Protein AF-A0A975CYA0-F1 (afdb_monomer_lite)

pLDDT: mean 80.02, std 20.06, range [26.25, 98.62]

Structure (mmCIF, N/CA/C/O backbone):
data_AF-A0A975CYA0-F1
#
_entry.id   AF-A0A975CYA0-F1
#
loop_
_atom_site.group_PDB
_atom_site.id
_atom_site.type_symbol
_atom_site.label_atom_id
_atom_site.label_alt_id
_atom_site.label_comp_id
_atom_site.label_asym_id
_atom_site.label_entity_id
_atom_site.label_seq_id
_atom_site.pdbx_PDB_ins_code
_atom_site.Cartn_x
_atom_site.Cartn_y
_atom_site.Cartn_z
_atom_site.occupancy
_atom_site.B_iso_or_equiv
_atom_site.auth_seq_id
_atom_site.auth_comp_id
_atom_site.auth_asym_id
_atom_site.auth_atom_id
_atom_site.pdbx_PDB_model_num
ATOM 1 N N . MET A 1 1 ? -18.713 -24.090 28.536 1.00 38.62 1 MET A N 1
ATOM 2 C CA . MET A 1 1 ? -17.959 -25.274 28.067 1.00 38.62 1 MET A CA 1
ATOM 3 C C . MET A 1 1 ? -18.952 -26.163 27.363 1.00 38.62 1 MET A C 1
ATOM 5 O O . MET A 1 1 ? -19.948 -26.496 27.994 1.00 38.62 1 MET A O 1
ATOM 9 N N . THR A 1 2 ? -18.717 -26.512 26.104 1.00 45.66 2 THR A N 1
ATOM 10 C CA . THR A 1 2 ? -19.553 -27.492 25.399 1.00 45.66 2 THR A CA 1
ATOM 11 C C . THR A 1 2 ? -18.729 -28.729 25.063 1.00 45.66 2 THR A C 1
ATOM 13 O O . THR A 1 2 ? -17.509 -28.656 24.874 1.00 45.66 2 THR A O 1
ATOM 16 N N . ALA A 1 3 ? -19.380 -29.888 25.150 1.00 42.28 3 ALA A N 1
ATOM 17 C CA . ALA A 1 3 ? -18.779 -31.186 24.892 1.00 42.28 3 ALA A CA 1
ATOM 18 C C . ALA A 1 3 ? -19.263 -31.663 23.521 1.00 42.28 3 ALA A C 1
ATOM 20 O O . ALA A 1 3 ? -20.416 -32.055 23.375 1.00 42.28 3 ALA A O 1
ATOM 21 N N . GLU A 1 4 ? -18.373 -31.631 22.534 1.00 44.53 4 GLU A N 1
ATOM 22 C CA . GLU A 1 4 ? -18.581 -32.219 21.209 1.00 44.53 4 GLU A CA 1
ATOM 23 C C . GLU A 1 4 ? -17.547 -33.333 21.017 1.00 44.53 4 GLU A C 1
ATOM 25 O O . GLU A 1 4 ? -16.359 -33.140 21.287 1.00 44.53 4 GLU A O 1
ATOM 30 N N . GLU A 1 5 ? -18.002 -34.515 20.591 1.00 48.12 5 GLU A N 1
ATOM 31 C CA . GLU A 1 5 ? -17.147 -35.641 20.168 1.00 48.12 5 GLU A CA 1
ATOM 32 C C . GLU A 1 5 ? -16.036 -36.046 21.164 1.00 48.12 5 GLU A C 1
ATOM 34 O O . GLU A 1 5 ? -14.925 -36.419 20.784 1.00 48.12 5 GLU A O 1
ATOM 39 N N . GLY A 1 6 ? -16.303 -35.964 22.471 1.00 49.66 6 GLY A N 1
ATOM 40 C CA . GLY A 1 6 ? -15.331 -36.347 23.503 1.00 49.66 6 GLY A CA 1
ATOM 41 C C . GLY A 1 6 ? -14.195 -35.338 23.732 1.00 49.66 6 GLY A C 1
ATOM 42 O O . GLY A 1 6 ? -13.220 -35.670 24.407 1.00 49.66 6 GLY A O 1
ATOM 43 N N . LYS A 1 7 ? -14.312 -34.105 23.220 1.00 46.38 7 LYS A N 1
ATOM 44 C CA . LYS A 1 7 ? -13.392 -32.987 23.490 1.00 46.38 7 LYS A CA 1
ATOM 45 C C . LYS A 1 7 ? -14.093 -31.894 24.304 1.00 46.38 7 LYS A C 1
ATOM 47 O O . LYS A 1 7 ? -15.277 -31.625 24.122 1.00 46.38 7 LYS A O 1
ATOM 52 N N . ILE A 1 8 ? -13.350 -31.245 25.203 1.00 62.44 8 ILE A N 1
ATOM 53 C CA . ILE A 1 8 ? -13.825 -30.076 25.960 1.00 62.44 8 ILE A CA 1
ATOM 54 C C . ILE A 1 8 ? -13.503 -28.821 25.147 1.00 62.44 8 ILE A C 1
ATOM 56 O O . ILE A 1 8 ? -12.325 -28.535 24.921 1.00 62.44 8 ILE A O 1
ATOM 60 N N . ARG A 1 9 ? -14.523 -28.047 24.755 1.00 60.00 9 ARG A N 1
ATOM 61 C CA . ARG A 1 9 ? -14.337 -26.711 24.172 1.00 60.00 9 ARG A CA 1
ATOM 62 C C . ARG A 1 9 ? -14.561 -25.641 25.255 1.00 60.00 9 ARG A C 1
ATOM 64 O O . ARG A 1 9 ? -15.694 -25.472 25.729 1.00 60.00 9 ARG A O 1
ATOM 71 N N . PRO A 1 10 ? -13.510 -24.936 25.712 1.00 54.53 10 PRO A N 1
ATOM 72 C CA . PRO A 1 10 ? -13.685 -23.790 26.593 1.00 54.53 10 PRO A CA 1
ATOM 73 C C . PRO A 1 10 ? -14.340 -22.648 25.807 1.00 54.53 10 PRO A C 1
ATOM 75 O O . PRO A 1 10 ? -13.917 -22.328 24.702 1.00 54.53 10 PRO A O 1
ATOM 78 N N . VAL A 1 11 ? -15.376 -22.047 26.389 1.00 61.41 11 VAL A N 1
ATOM 79 C CA . VAL A 1 11 ? -16.055 -20.858 25.857 1.00 61.41 11 VAL A CA 1
ATOM 80 C C . VAL A 1 11 ? -15.970 -19.796 26.941 1.00 61.41 11 VAL A C 1
ATOM 82 O O . VAL A 1 11 ? -16.362 -20.065 28.080 1.00 61.41 11 VAL A O 1
ATOM 85 N N . ILE A 1 12 ? -15.417 -18.632 26.604 1.00 62.38 12 ILE A N 1
ATOM 86 C CA . ILE A 1 12 ? -15.327 -17.482 27.505 1.00 62.38 12 ILE A CA 1
ATOM 87 C C . ILE A 1 12 ? -16.438 -16.512 27.112 1.00 62.38 12 ILE A C 1
ATOM 89 O O . ILE A 1 12 ? -16.440 -15.992 26.001 1.00 62.38 12 ILE A O 1
ATOM 93 N N . SER A 1 13 ? -17.373 -16.264 28.025 1.00 65.44 13 SER A N 1
ATOM 94 C CA . SER A 1 13 ? -18.400 -15.237 27.850 1.00 65.44 13 SER A CA 1
ATOM 95 C C . SER A 1 13 ? -17.897 -13.920 28.433 1.00 65.44 13 SER A C 1
ATOM 97 O O . SER A 1 13 ? -17.583 -13.851 29.622 1.00 65.44 13 SER A O 1
ATOM 99 N N . LEU A 1 14 ? -17.818 -12.884 27.601 1.00 68.69 14 LEU A N 1
ATOM 100 C CA . LEU A 1 14 ? -17.394 -11.535 27.982 1.00 68.69 14 LEU A CA 1
ATOM 101 C C . LEU A 1 14 ? -18.468 -10.532 27.572 1.00 68.69 14 LEU A C 1
ATOM 103 O O . LEU A 1 14 ? -19.152 -10.728 26.568 1.00 68.69 14 LEU A O 1
ATOM 107 N N . ALA A 1 15 ? -18.591 -9.433 28.317 1.00 76.75 15 ALA A N 1
ATOM 108 C CA . ALA A 1 15 ? -19.308 -8.280 27.795 1.00 76.75 15 ALA A CA 1
ATOM 109 C C . ALA A 1 15 ? -18.533 -7.717 26.593 1.00 76.75 15 ALA A C 1
ATOM 111 O O . ALA A 1 15 ? -17.302 -7.718 26.588 1.00 76.75 15 ALA A O 1
ATOM 112 N N . LEU A 1 16 ? -19.245 -7.201 25.589 1.00 81.38 16 LEU A N 1
ATOM 113 C CA . LEU A 1 16 ? -18.632 -6.687 24.359 1.00 81.38 16 LEU A CA 1
ATOM 114 C C . LEU A 1 16 ? -17.530 -5.650 24.631 1.00 81.38 16 LEU A C 1
ATOM 116 O O . LEU A 1 16 ? -16.482 -5.675 23.997 1.00 81.38 16 LEU A O 1
ATOM 120 N N . GLU A 1 17 ? -17.741 -4.754 25.594 1.00 83.06 17 GLU A N 1
ATOM 121 C CA . GLU A 1 17 ? -16.741 -3.742 25.949 1.00 83.06 17 GLU A CA 1
ATOM 122 C C . GLU A 1 17 ? -15.483 -4.369 26.575 1.00 83.06 17 GLU A C 1
ATOM 124 O O . GLU A 1 17 ? -14.373 -3.959 26.243 1.00 83.06 17 GLU A O 1
ATOM 129 N N . ASP A 1 18 ? -15.632 -5.417 27.392 1.00 78.25 18 ASP A N 1
ATOM 130 C CA . ASP A 1 18 ? -14.500 -6.151 27.976 1.00 78.25 18 ASP A CA 1
ATOM 131 C C . ASP A 1 18 ? -13.729 -6.940 26.910 1.00 78.25 18 ASP A C 1
ATOM 133 O O . ASP A 1 18 ? -12.501 -7.032 26.963 1.00 78.25 18 ASP A O 1
ATOM 137 N N . TYR A 1 19 ? -14.437 -7.473 25.910 1.00 80.25 19 TYR A N 1
ATOM 138 C CA . TYR A 1 19 ? -13.819 -8.088 24.738 1.00 80.25 19 TYR A CA 1
ATOM 139 C C . TYR A 1 19 ? -12.941 -7.079 23.983 1.00 80.25 19 TYR A C 1
ATOM 141 O O . TYR A 1 19 ? -11.780 -7.364 23.687 1.00 80.25 19 TYR A O 1
ATOM 149 N N . LEU A 1 20 ? -13.441 -5.861 23.759 1.00 82.94 20 LEU A N 1
ATOM 150 C CA . LEU A 1 20 ? -12.705 -4.820 23.035 1.00 82.94 20 LEU A CA 1
ATOM 151 C C . LEU A 1 20 ? -11.451 -4.334 23.763 1.00 82.94 20 LEU A C 1
ATOM 153 O O . LEU A 1 20 ? -10.475 -3.977 23.101 1.00 82.94 20 LEU A O 1
ATOM 157 N N . LEU A 1 21 ? -11.422 -4.381 25.100 1.00 79.81 21 LEU A N 1
ATOM 158 C CA . LEU A 1 21 ? -10.199 -4.127 25.874 1.00 79.81 21 LEU A CA 1
ATOM 159 C C . LEU A 1 21 ? -9.073 -5.116 25.537 1.00 79.81 21 LEU A C 1
ATOM 161 O O . LEU A 1 21 ? -7.899 -4.781 25.689 1.00 79.81 21 LEU A O 1
ATOM 165 N N . GLY A 1 22 ? -9.427 -6.320 25.086 1.00 71.12 22 GLY A N 1
ATOM 166 C CA . GLY A 1 22 ? -8.489 -7.341 24.634 1.00 71.12 22 GLY A CA 1
ATOM 167 C C . GLY A 1 22 ? -8.227 -7.353 23.130 1.00 71.12 22 GLY A C 1
ATOM 168 O O . GLY A 1 22 ? -7.389 -8.148 22.719 1.00 71.12 22 GLY A O 1
ATOM 169 N N . VAL A 1 23 ? -8.897 -6.504 22.337 1.00 79.44 23 VAL A N 1
ATOM 170 C CA . VAL A 1 23 ? -8.723 -6.390 20.874 1.00 79.44 23 VAL A CA 1
ATOM 171 C C . VAL A 1 23 ? -8.007 -5.099 20.494 1.00 79.44 23 VAL A C 1
ATOM 173 O O . VAL A 1 23 ? -6.934 -5.133 19.897 1.00 79.44 23 VAL A O 1
ATOM 176 N N . VAL A 1 24 ? -8.566 -3.944 20.870 1.00 82.56 24 VAL A N 1
ATOM 177 C CA . VAL A 1 24 ? -8.109 -2.627 20.389 1.00 82.56 24 VAL A CA 1
ATOM 178 C C . VAL A 1 24 ? -6.608 -2.393 20.602 1.00 82.56 24 VAL A C 1
ATOM 180 O O . VAL A 1 24 ? -5.959 -1.992 19.638 1.00 82.56 24 VAL A O 1
ATOM 183 N N . PRO A 1 25 ? -6.014 -2.688 21.778 1.00 75.69 25 PRO A N 1
ATOM 184 C CA . PRO A 1 25 ? -4.584 -2.455 21.997 1.00 75.69 25 PRO A CA 1
ATOM 185 C C . PRO A 1 25 ? -3.654 -3.332 21.149 1.00 75.69 25 PRO A C 1
ATOM 187 O O . PRO A 1 25 ? -2.456 -3.063 21.068 1.00 75.69 25 PRO A O 1
ATOM 190 N N . TYR A 1 26 ? -4.177 -4.424 20.593 1.00 75.88 26 TYR A N 1
ATOM 191 C CA . TYR A 1 26 ? -3.410 -5.388 19.809 1.00 75.88 26 TYR A CA 1
ATOM 192 C C . TYR A 1 26 ? -3.602 -5.212 18.304 1.00 75.88 26 TYR A C 1
ATOM 194 O O . TYR A 1 26 ? -2.771 -5.700 17.543 1.00 75.88 26 TYR A O 1
ATOM 202 N N . GLU A 1 27 ? -4.638 -4.478 17.900 1.00 77.38 27 GLU A N 1
ATOM 203 C CA . GLU A 1 27 ? -4.831 -3.988 16.534 1.00 77.38 27 GLU A CA 1
ATOM 204 C C . GLU A 1 27 ? -4.124 -2.648 16.313 1.00 77.38 27 GLU A C 1
ATOM 206 O O . GLU A 1 27 ? -3.502 -2.424 15.280 1.00 77.38 27 GLU A O 1
ATOM 211 N N . MET A 1 28 ? -4.180 -1.759 17.307 1.00 83.88 28 MET A N 1
ATOM 212 C CA . MET A 1 28 ? -3.587 -0.429 17.250 1.00 83.88 28 MET A CA 1
ATOM 213 C C . MET A 1 28 ? -2.820 -0.146 18.543 1.00 83.88 28 MET A C 1
ATOM 215 O O . MET A 1 28 ? -3.360 -0.269 19.642 1.00 83.88 28 MET A O 1
ATOM 219 N N . ASN A 1 29 ? -1.545 0.228 18.413 1.00 80.94 29 ASN A N 1
ATOM 220 C CA . ASN A 1 29 ? -0.653 0.426 19.556 1.00 80.94 29 ASN A CA 1
ATOM 221 C C . ASN A 1 29 ? -1.193 1.512 20.511 1.00 80.94 29 ASN A C 1
ATOM 223 O O . ASN A 1 29 ? -1.634 2.568 20.066 1.00 80.94 29 ASN A O 1
ATOM 227 N N . ASP A 1 30 ? -1.096 1.287 21.828 1.00 81.44 30 ASP A N 1
ATOM 228 C CA . ASP A 1 30 ? -1.616 2.188 22.877 1.00 81.44 30 ASP A CA 1
ATOM 229 C C . ASP A 1 30 ? -1.031 3.618 22.833 1.00 81.44 30 ASP A C 1
ATOM 231 O O . ASP A 1 30 ? -1.607 4.551 23.388 1.00 81.44 30 ASP A O 1
ATOM 235 N N . SER A 1 31 ? 0.110 3.818 22.169 1.00 85.69 31 SER A N 1
ATOM 236 C CA . SER A 1 31 ? 0.720 5.138 21.950 1.00 85.69 31 SER A CA 1
ATOM 237 C C . SER A 1 31 ? 0.108 5.934 20.791 1.00 85.69 31 SER A C 1
ATOM 239 O O . SER A 1 31 ? 0.456 7.104 20.613 1.00 85.69 31 SER A O 1
ATOM 241 N N . PHE A 1 32 ? -0.796 5.339 20.004 1.00 89.44 32 PHE A N 1
ATOM 242 C CA . PHE A 1 32 ? -1.464 6.043 18.913 1.00 89.44 32 PHE A CA 1
ATOM 243 C C . PHE A 1 32 ? -2.328 7.195 19.446 1.00 89.44 32 PHE A C 1
ATOM 245 O O . PHE A 1 32 ? -2.781 7.169 20.596 1.00 89.44 32 PHE A O 1
ATOM 252 N N . PRO A 1 33 ? -2.589 8.225 18.619 1.00 96.12 33 PRO A N 1
ATOM 253 C CA . PRO A 1 33 ? -3.423 9.345 19.025 1.00 96.12 33 PRO A CA 1
ATOM 254 C C . PRO A 1 33 ? -4.802 8.888 19.536 1.00 96.12 33 PRO A C 1
ATOM 256 O O . PRO A 1 33 ? -5.411 8.005 18.925 1.00 96.12 33 PRO A O 1
ATOM 259 N N . PRO A 1 34 ? -5.353 9.519 20.592 1.00 96.62 34 PRO A N 1
ATOM 260 C CA . PRO A 1 34 ? -6.623 9.098 21.185 1.00 96.62 34 PRO A CA 1
ATOM 261 C C . PRO A 1 34 ? -7.785 8.994 20.189 1.00 96.62 34 PRO A C 1
ATOM 263 O O . PRO A 1 34 ? -8.573 8.059 20.269 1.00 96.62 34 PRO A O 1
ATOM 266 N N . GLU A 1 35 ? -7.884 9.915 19.228 1.00 98.31 35 GLU A N 1
ATOM 267 C CA . GLU A 1 35 ? -8.952 9.897 18.218 1.00 98.31 35 GLU A CA 1
ATOM 268 C C . GLU A 1 35 ? -8.801 8.738 17.214 1.00 98.31 35 GLU A C 1
ATOM 270 O O . GLU A 1 35 ? -9.803 8.166 16.789 1.00 98.31 35 GLU A O 1
ATOM 275 N N . ALA A 1 36 ? -7.570 8.311 16.910 1.00 97.94 36 ALA A N 1
ATOM 276 C CA . ALA A 1 36 ? -7.325 7.116 16.100 1.00 97.94 36 ALA A CA 1
ATOM 277 C C . ALA A 1 36 ? -7.723 5.841 16.864 1.00 97.94 36 ALA A C 1
ATOM 279 O O . ALA A 1 36 ? -8.428 4.993 16.320 1.00 97.94 36 ALA A O 1
ATOM 280 N N . LEU A 1 37 ? -7.362 5.748 18.152 1.00 96.25 37 LEU A N 1
ATOM 281 C CA . LEU A 1 37 ? -7.761 4.633 19.020 1.00 96.25 37 LEU A CA 1
ATOM 282 C C . LEU A 1 37 ? -9.285 4.547 19.186 1.00 96.25 37 LEU A C 1
ATOM 284 O O . LEU A 1 37 ? -9.844 3.452 19.209 1.00 96.25 37 LEU A O 1
ATOM 288 N N . LYS A 1 38 ? -9.980 5.689 19.265 1.00 98.38 38 LYS A N 1
ATOM 289 C CA . LYS A 1 38 ? -11.451 5.741 19.291 1.00 98.38 38 LYS A CA 1
ATOM 290 C C . LYS A 1 38 ? -12.059 5.248 17.980 1.00 98.38 38 LYS A C 1
ATOM 292 O O . LYS A 1 38 ? -13.001 4.460 18.020 1.00 98.38 38 LYS A O 1
ATOM 297 N N . ALA A 1 39 ? -11.516 5.662 16.832 1.00 98.44 39 ALA A N 1
ATOM 298 C CA . ALA A 1 39 ? -11.967 5.168 15.531 1.00 98.44 39 ALA A CA 1
ATOM 299 C C . ALA A 1 39 ? -11.765 3.646 15.419 1.00 98.44 39 ALA A C 1
ATOM 301 O O . ALA A 1 39 ? -12.697 2.931 15.053 1.00 98.44 39 ALA A O 1
ATOM 302 N N . GLN A 1 40 ? -10.602 3.136 15.842 1.00 97.25 40 GLN A N 1
ATOM 303 C CA . GLN A 1 40 ? -10.339 1.696 15.904 1.00 97.25 40 GLN A CA 1
ATOM 304 C C . GLN A 1 40 ? -11.324 0.971 16.828 1.00 97.25 40 GLN A C 1
ATOM 306 O O . GLN A 1 40 ? -11.834 -0.080 16.453 1.00 97.25 40 GLN A O 1
ATOM 311 N N . ALA A 1 41 ? -11.629 1.520 18.008 1.00 95.56 41 ALA A N 1
ATOM 312 C CA . ALA A 1 41 ? -12.587 0.921 18.936 1.00 95.56 41 ALA A CA 1
ATOM 313 C C . ALA A 1 41 ? -13.996 0.825 18.333 1.00 95.56 41 ALA A C 1
ATOM 315 O O . ALA A 1 41 ? -14.656 -0.203 18.476 1.00 95.56 41 ALA A O 1
ATOM 316 N N . VAL A 1 42 ? -14.447 1.862 17.621 1.00 97.19 42 VAL A N 1
ATOM 317 C CA . VAL A 1 42 ? -15.737 1.855 16.916 1.00 97.19 42 VAL A CA 1
ATOM 318 C C . VAL A 1 42 ? -15.754 0.814 15.793 1.00 97.19 42 VAL A C 1
ATOM 320 O O . VAL A 1 42 ? -16.714 0.046 15.715 1.00 97.19 42 VAL A O 1
ATOM 323 N N . CYS A 1 43 ? -14.708 0.723 14.964 1.00 94.88 43 CYS A N 1
ATOM 324 C CA . CYS A 1 43 ? -14.617 -0.301 13.914 1.00 94.88 43 CYS A CA 1
ATOM 325 C C . CYS A 1 43 ? -14.578 -1.717 14.496 1.00 94.88 43 CYS A C 1
ATOM 327 O O . CYS A 1 43 ? -15.376 -2.561 14.094 1.00 94.88 43 CYS A O 1
ATOM 329 N N . ALA A 1 44 ? -13.729 -1.957 15.501 1.00 89.88 44 ALA A N 1
ATOM 330 C CA . ALA A 1 44 ? -13.611 -3.255 16.157 1.00 89.88 44 ALA A CA 1
ATOM 331 C C . ALA A 1 44 ? -14.942 -3.698 16.784 1.00 89.88 44 ALA A C 1
ATOM 333 O O . ALA A 1 44 ? -15.354 -4.842 16.595 1.00 89.88 44 ALA A O 1
ATOM 334 N N . ARG A 1 45 ? -15.659 -2.780 17.450 1.00 92.69 45 ARG A N 1
ATOM 335 C CA . ARG A 1 45 ? -17.003 -3.028 17.997 1.00 92.69 45 ARG A CA 1
ATOM 336 C C . ARG A 1 45 ? -18.008 -3.366 16.911 1.00 92.69 45 ARG A C 1
ATOM 338 O O . ARG A 1 45 ? -18.781 -4.304 17.062 1.00 92.69 45 ARG A O 1
ATOM 345 N N . THR A 1 46 ? -18.006 -2.587 15.837 1.00 91.44 46 THR A N 1
ATOM 346 C CA . THR A 1 46 ? -18.914 -2.770 14.703 1.00 91.44 46 THR A CA 1
ATOM 347 C C . THR A 1 46 ? -18.723 -4.155 14.092 1.00 91.44 46 THR A C 1
ATOM 349 O O . THR A 1 46 ? -19.689 -4.909 13.986 1.00 91.44 46 THR A O 1
ATOM 352 N N . TYR A 1 47 ? -17.473 -4.516 13.796 1.00 87.25 47 TYR A N 1
ATOM 353 C CA . TYR A 1 47 ? -17.116 -5.821 13.255 1.00 87.25 47 TYR A CA 1
ATOM 354 C C . TYR A 1 47 ? -17.537 -6.951 14.189 1.00 87.25 47 TYR A C 1
ATOM 356 O O . TYR A 1 47 ? -18.222 -7.873 13.746 1.00 87.25 47 TYR A O 1
ATOM 364 N N . ALA A 1 48 ? -17.205 -6.841 15.482 1.00 84.50 48 ALA A N 1
ATOM 365 C CA . ALA A 1 48 ? -17.575 -7.833 16.480 1.00 84.50 48 ALA A CA 1
ATOM 366 C C . ALA A 1 48 ? -19.090 -8.053 16.480 1.00 84.50 48 ALA A C 1
ATOM 368 O O . ALA A 1 48 ? -19.530 -9.178 16.289 1.00 84.50 48 ALA A O 1
ATOM 369 N N . VAL A 1 49 ? -19.897 -6.988 16.585 1.00 83.62 49 VAL A N 1
ATOM 370 C CA . VAL A 1 49 ? -21.366 -7.103 16.613 1.00 83.62 49 VAL A CA 1
ATOM 371 C C . VAL A 1 49 ? -21.940 -7.669 15.317 1.00 83.62 49 VAL A C 1
ATOM 373 O O . VAL A 1 49 ? -22.897 -8.443 15.371 1.00 83.62 49 VAL A O 1
ATOM 376 N N . ARG A 1 50 ? -21.378 -7.303 14.162 1.00 81.81 50 ARG A N 1
ATOM 377 C CA . ARG A 1 50 ? -21.842 -7.784 12.858 1.00 81.81 50 ARG A CA 1
ATOM 378 C C . ARG A 1 50 ? -21.588 -9.276 12.657 1.00 81.81 50 ARG A C 1
ATOM 380 O O . ARG A 1 50 ? -22.444 -9.950 12.084 1.00 81.81 50 ARG A O 1
ATOM 387 N N . HIS A 1 51 ? -20.442 -9.757 13.131 1.00 74.75 51 HIS A N 1
ATOM 388 C CA . HIS A 1 51 ? -19.961 -11.118 12.907 1.00 74.75 51 HIS A CA 1
ATOM 389 C C . HIS A 1 51 ? -20.240 -12.066 14.081 1.00 74.75 51 HIS A C 1
ATOM 391 O O . HIS A 1 51 ? -19.947 -13.254 13.966 1.00 74.75 51 HIS A O 1
ATOM 397 N N . MET A 1 52 ? -20.871 -11.591 15.168 1.00 71.12 52 MET A N 1
ATOM 398 C CA . MET A 1 52 ? -21.363 -12.468 16.236 1.00 71.12 52 MET A CA 1
ATOM 399 C C . MET A 1 52 ? -22.320 -13.518 15.666 1.00 71.12 52 MET A C 1
ATOM 401 O O . MET A 1 52 ? -23.431 -13.200 15.221 1.00 71.12 52 MET A O 1
ATOM 405 N N . ASN A 1 53 ? -21.924 -14.789 15.717 1.00 56.59 53 ASN A N 1
ATOM 406 C CA . ASN A 1 53 ? -22.802 -15.879 15.322 1.00 56.59 53 ASN A CA 1
ATOM 407 C C . ASN A 1 53 ? -23.718 -16.306 16.477 1.00 56.59 53 ASN A C 1
ATOM 409 O O . ASN A 1 53 ? -23.454 -17.273 17.187 1.00 56.59 53 ASN A O 1
ATOM 413 N N . ARG A 1 54 ? -24.874 -15.645 16.575 1.00 55.75 54 ARG A N 1
ATOM 414 C CA . ARG A 1 54 ? -25.885 -15.864 17.629 1.00 55.75 54 ARG A CA 1
ATOM 415 C C . ARG A 1 54 ? -26.585 -17.236 17.580 1.00 55.75 54 ARG A C 1
ATOM 417 O O . ARG A 1 54 ? -27.523 -17.457 18.341 1.00 55.75 54 ARG A O 1
ATOM 424 N N . THR A 1 55 ? -26.197 -18.123 16.659 1.00 44.34 55 THR A N 1
ATOM 425 C CA . THR A 1 55 ? -26.764 -19.478 16.498 1.00 44.34 55 THR A CA 1
ATOM 426 C C . THR A 1 55 ? -25.816 -20.598 16.938 1.00 44.34 55 THR A C 1
ATOM 428 O O . THR A 1 55 ? -26.228 -21.754 16.970 1.00 44.34 55 THR A O 1
ATOM 431 N N . ARG A 1 56 ? -24.564 -20.273 17.292 1.00 44.34 56 ARG A N 1
ATOM 432 C CA . ARG A 1 56 ? -23.562 -21.218 17.810 1.00 44.34 56 ARG A CA 1
ATOM 433 C C . ARG A 1 56 ? -23.348 -21.015 19.311 1.00 44.34 56 ARG A C 1
ATOM 435 O O . ARG A 1 56 ? -23.746 -20.001 19.871 1.00 44.34 56 ARG A O 1
ATOM 442 N N . ASP A 1 57 ? -22.645 -21.954 19.944 1.00 45.09 57 ASP A N 1
ATOM 443 C CA . ASP A 1 57 ? -22.253 -21.869 21.362 1.00 45.09 57 ASP A CA 1
ATOM 444 C C . ASP A 1 57 ? -21.291 -20.700 21.679 1.00 45.09 57 ASP A C 1
ATOM 446 O O . ASP A 1 57 ? -20.954 -20.478 22.843 1.00 45.09 57 ASP A O 1
ATOM 450 N N . TYR A 1 58 ? -20.787 -19.996 20.660 1.00 44.06 58 TYR A N 1
ATOM 451 C CA . TYR A 1 58 ? -19.827 -18.897 20.759 1.00 44.06 58 TYR A CA 1
ATOM 452 C C . TYR A 1 58 ? -20.012 -17.900 19.606 1.00 44.06 58 TYR A C 1
ATOM 454 O O . TYR A 1 58 ? -20.344 -18.289 18.484 1.00 44.06 58 TYR A O 1
ATOM 462 N N . ASP A 1 59 ? -19.741 -16.623 19.882 1.00 43.06 59 ASP A N 1
ATOM 463 C CA . ASP A 1 59 ? -19.988 -15.530 18.936 1.00 43.06 59 ASP A CA 1
ATOM 464 C C . ASP A 1 59 ? -18.819 -15.273 17.964 1.00 43.06 59 ASP A C 1
ATOM 466 O O . ASP A 1 59 ? -19.066 -14.904 16.820 1.00 43.06 59 ASP A O 1
ATOM 470 N N . VAL A 1 60 ? -17.568 -15.499 18.392 1.00 46.94 60 VAL A N 1
ATOM 471 C CA . VAL A 1 60 ? -16.309 -15.274 17.638 1.00 46.94 60 VAL A CA 1
ATOM 472 C C . VAL A 1 60 ? -15.268 -16.350 17.993 1.00 46.94 60 VAL A C 1
ATOM 474 O O . VAL A 1 60 ? -15.323 -16.906 19.094 1.00 46.94 60 VAL A O 1
ATOM 477 N N . VAL A 1 61 ? -14.334 -16.684 17.090 1.00 44.09 61 VAL A N 1
ATOM 478 C CA . VAL A 1 61 ? -13.322 -17.746 17.315 1.00 44.09 61 VAL A CA 1
ATOM 479 C C . VAL A 1 61 ? -11.957 -17.199 17.769 1.00 44.09 61 VAL A C 1
ATOM 481 O O . VAL A 1 61 ? -11.472 -16.207 17.244 1.00 44.09 61 VAL A O 1
ATOM 484 N N . ASP A 1 62 ? -11.276 -17.894 18.699 1.00 35.97 62 ASP A N 1
ATOM 485 C CA . ASP A 1 62 ? -9.892 -17.603 19.170 1.00 35.97 62 ASP A CA 1
ATOM 486 C C . ASP A 1 62 ? -8.808 -18.102 18.183 1.00 35.97 62 ASP A C 1
ATOM 488 O O . ASP A 1 62 ? -7.774 -18.677 18.535 1.00 35.97 62 ASP A O 1
ATOM 492 N N . THR A 1 63 ? -9.074 -17.940 16.894 1.00 36.50 63 THR A N 1
ATOM 493 C CA . THR A 1 63 ? -8.111 -18.201 15.822 1.00 36.50 63 THR A CA 1
ATOM 494 C C . THR A 1 63 ? -7.950 -16.931 15.007 1.00 36.50 63 THR A C 1
ATOM 496 O O . THR A 1 63 ? -8.861 -16.114 14.956 1.00 36.50 63 THR A O 1
ATOM 499 N N . THR A 1 64 ? -6.798 -16.761 14.362 1.00 33.38 64 THR A N 1
ATOM 500 C CA . THR A 1 64 ? -6.371 -15.598 13.555 1.00 33.38 64 THR A CA 1
ATOM 501 C C . THR A 1 64 ? -7.281 -15.219 12.370 1.00 33.38 64 THR A C 1
ATOM 503 O O . THR A 1 64 ? -6.841 -14.473 11.506 1.00 33.38 64 THR A O 1
ATOM 506 N N . ASN A 1 65 ? -8.517 -15.715 12.314 1.00 34.38 65 ASN A N 1
ATOM 507 C CA . ASN A 1 65 ? -9.486 -15.503 11.241 1.00 34.38 65 ASN A CA 1
ATOM 508 C C . ASN A 1 65 ? -10.430 -14.310 11.491 1.00 34.38 65 ASN A C 1
ATOM 510 O O . ASN A 1 65 ? -11.058 -13.866 10.539 1.00 34.38 65 ASN A O 1
ATOM 514 N N . ASP A 1 66 ? -10.483 -13.773 12.720 1.00 50.81 66 ASP A N 1
ATOM 515 C CA . ASP A 1 66 ? -11.369 -12.657 13.092 1.00 50.81 66 ASP A CA 1
ATOM 516 C C . ASP A 1 66 ? -10.547 -11.446 13.601 1.00 50.81 66 ASP A C 1
ATOM 518 O O . ASP A 1 66 ? -9.897 -10.745 12.825 1.00 50.81 66 ASP A O 1
ATOM 522 N N . GLN A 1 67 ? -10.525 -11.227 14.924 1.00 52.53 67 GLN A N 1
ATOM 523 C CA . GLN A 1 67 ? -9.778 -10.174 15.624 1.00 52.53 67 GLN A CA 1
ATOM 524 C C . GLN A 1 67 ? -8.832 -10.785 16.664 1.00 52.53 67 GLN A C 1
ATOM 526 O O . GLN A 1 67 ? -9.137 -11.811 17.279 1.00 52.53 67 GLN A O 1
ATOM 531 N N . VAL A 1 68 ? -7.689 -10.143 16.914 1.00 51.62 68 VAL A N 1
ATOM 532 C CA . VAL A 1 68 ? -6.708 -10.656 17.885 1.00 51.62 68 VAL A CA 1
ATOM 533 C C . VAL A 1 68 ? -7.124 -10.305 19.315 1.00 51.62 68 VAL A C 1
ATOM 535 O O . VAL A 1 68 ? -6.806 -9.230 19.814 1.00 51.62 68 VAL A O 1
ATOM 538 N N . PHE A 1 69 ? -7.789 -11.238 20.003 1.00 53.19 69 PHE A N 1
ATOM 539 C CA . PHE A 1 69 ? -8.067 -11.136 21.438 1.00 53.19 69 PHE A CA 1
ATOM 540 C C . PHE A 1 69 ? -6.910 -11.718 22.268 1.00 53.19 69 PHE A C 1
ATOM 542 O O . PHE A 1 69 ? -6.593 -12.900 22.166 1.00 53.19 69 PHE A O 1
ATOM 549 N N . LYS A 1 70 ? -6.272 -10.907 23.121 1.00 54.53 70 LYS A N 1
ATOM 550 C CA . LYS A 1 70 ? -5.156 -11.350 23.996 1.00 54.53 70 LYS A CA 1
ATOM 551 C C . LYS A 1 70 ? -5.402 -11.114 25.492 1.00 54.53 70 LYS A C 1
ATOM 553 O O . LYS A 1 70 ? -4.474 -11.190 26.298 1.00 54.53 70 LYS A O 1
ATOM 558 N N . GLY A 1 71 ? -6.657 -10.876 25.874 1.00 57.69 71 GLY A N 1
ATOM 559 C CA . GLY A 1 71 ? -7.035 -10.543 27.247 1.00 57.69 71 GLY A CA 1
ATOM 560 C C . GLY A 1 71 ? -6.700 -9.098 27.634 1.00 57.69 71 GLY A C 1
ATOM 561 O O . GLY A 1 71 ? -6.122 -8.338 26.862 1.00 57.69 71 GLY A O 1
ATOM 562 N N . VAL A 1 72 ? -7.104 -8.698 28.840 1.00 61.75 72 VAL A N 1
ATOM 563 C CA . VAL A 1 72 ? -6.973 -7.311 29.311 1.00 61.75 72 VAL A CA 1
ATOM 564 C C . VAL A 1 72 ? -5.617 -7.100 29.982 1.00 61.75 72 VAL A C 1
ATOM 566 O O . VAL A 1 72 ? -5.297 -7.766 30.967 1.00 61.75 72 VAL A O 1
ATOM 569 N N . SER A 1 73 ? -4.838 -6.131 29.492 1.00 63.59 73 SER A N 1
ATOM 570 C CA . SER A 1 73 ? -3.609 -5.673 30.151 1.00 63.59 73 SER A CA 1
ATOM 571 C C . SER A 1 73 ? -3.812 -4.315 30.821 1.00 63.59 73 SER A C 1
ATOM 573 O O . SER A 1 73 ? -4.248 -3.355 30.187 1.00 63.59 73 SER A O 1
ATOM 575 N N . ALA A 1 74 ? -3.397 -4.198 32.085 1.00 61.44 74 ALA A N 1
ATOM 576 C CA . ALA A 1 74 ? -3.438 -2.942 32.839 1.00 61.44 74 ALA A CA 1
ATOM 577 C C . ALA A 1 74 ? -2.503 -1.845 32.278 1.00 61.44 74 ALA A C 1
ATOM 579 O O . ALA A 1 74 ? -2.595 -0.686 32.691 1.00 61.44 74 ALA A O 1
ATOM 580 N N . SER A 1 75 ? -1.597 -2.193 31.355 1.00 68.56 75 SER A N 1
ATOM 581 C CA . SER A 1 75 ? -0.705 -1.240 30.683 1.00 68.56 75 SER A CA 1
ATOM 582 C C . SER A 1 75 ? -1.400 -0.405 29.604 1.00 68.56 75 SER A C 1
ATOM 584 O O . SER A 1 75 ? -0.940 0.697 29.329 1.00 68.56 75 SER A O 1
ATOM 586 N N . ASN A 1 76 ? -2.498 -0.896 29.021 1.00 75.75 76 ASN A N 1
ATOM 587 C CA . ASN A 1 76 ? -3.097 -0.342 27.800 1.00 75.75 76 ASN A CA 1
ATOM 588 C C . ASN A 1 76 ? -4.160 0.716 28.125 1.00 75.75 76 ASN A C 1
ATOM 590 O O . ASN A 1 76 ? -5.358 0.528 27.899 1.00 75.75 76 ASN A O 1
ATOM 594 N N . LYS A 1 77 ? -3.728 1.808 28.762 1.00 84.12 77 LYS A N 1
ATOM 595 C CA . LYS A 1 77 ? -4.635 2.802 29.353 1.00 84.12 77 LYS A CA 1
ATOM 596 C C . LYS A 1 77 ? -5.328 3.662 28.302 1.00 84.12 77 LYS A C 1
ATOM 598 O O . LYS A 1 77 ? -6.490 4.015 28.502 1.00 84.12 77 LYS A O 1
ATOM 603 N N . ASN A 1 78 ? -4.647 4.011 27.212 1.00 83.00 78 ASN A N 1
ATOM 604 C CA . ASN A 1 78 ? -5.212 4.899 26.196 1.00 83.00 78 ASN A CA 1
ATOM 605 C C . ASN A 1 78 ? -6.257 4.169 25.355 1.00 83.00 78 ASN A C 1
ATOM 607 O O . ASN A 1 78 ? -7.349 4.694 25.145 1.00 83.00 78 ASN A O 1
ATOM 611 N N . ALA A 1 79 ? -5.959 2.939 24.942 1.00 83.00 79 ALA A N 1
ATOM 612 C CA . ALA A 1 79 ? -6.885 2.068 24.241 1.00 83.00 79 ALA A CA 1
ATOM 613 C C . ALA A 1 79 ? -8.091 1.731 25.129 1.00 83.00 79 ALA A C 1
ATOM 615 O O . ALA A 1 79 ? -9.228 1.863 24.682 1.00 83.00 79 ALA A O 1
ATOM 616 N N . ALA A 1 80 ? -7.879 1.411 26.414 1.00 82.81 80 ALA A N 1
ATOM 617 C CA . ALA A 1 80 ? -8.983 1.198 27.352 1.00 82.81 80 ALA A CA 1
ATOM 618 C C . ALA A 1 80 ? -9.865 2.446 27.511 1.00 82.81 80 ALA A C 1
ATOM 620 O O . ALA A 1 80 ? -11.096 2.353 27.528 1.00 82.81 80 ALA A O 1
ATOM 621 N N . LYS A 1 81 ? -9.250 3.633 27.577 1.00 85.88 81 LYS A N 1
ATOM 622 C CA . LYS A 1 81 ? -9.989 4.894 27.603 1.00 85.88 81 LYS A CA 1
ATOM 623 C C . LYS A 1 81 ? -10.779 5.107 26.310 1.00 85.88 81 LYS A C 1
ATOM 625 O O . LYS A 1 81 ? -11.933 5.506 26.383 1.00 85.88 81 LYS A O 1
ATOM 630 N N . ALA A 1 82 ? -10.196 4.825 25.148 1.00 93.69 82 ALA A N 1
ATOM 631 C CA . ALA A 1 82 ? -10.866 4.961 23.859 1.00 93.69 82 ALA A CA 1
ATOM 632 C C . ALA A 1 82 ? -12.074 4.020 23.720 1.00 93.69 82 ALA A C 1
ATOM 634 O O . ALA A 1 82 ? -13.125 4.446 23.236 1.00 93.69 82 ALA A O 1
ATOM 635 N N . VAL A 1 83 ? -11.956 2.776 24.199 1.00 90.31 83 VAL A N 1
ATOM 636 C CA . VAL A 1 83 ? -13.076 1.822 24.283 1.00 90.31 83 VAL A CA 1
ATOM 637 C C . VAL A 1 83 ? -14.196 2.399 25.150 1.00 90.31 83 VAL A C 1
ATOM 639 O O . VAL A 1 83 ? -15.326 2.505 24.680 1.00 90.31 83 VAL A O 1
ATOM 642 N N . SER A 1 84 ? -13.870 2.864 26.360 1.00 89.38 84 SER A N 1
ATOM 643 C CA . SER A 1 84 ? -14.839 3.451 27.299 1.00 89.38 84 SER A CA 1
ATOM 644 C C . SER A 1 84 ? -15.512 4.722 26.758 1.00 89.38 84 SER A C 1
ATOM 646 O O . SER A 1 84 ? -16.736 4.845 26.782 1.00 89.38 84 SER A O 1
ATOM 648 N N . ASP A 1 85 ? -14.730 5.648 26.196 1.00 94.12 85 ASP A N 1
ATOM 649 C CA . ASP A 1 85 ? -15.224 6.908 25.626 1.00 94.12 85 ASP A CA 1
ATOM 650 C C . ASP A 1 85 ? -16.168 6.679 24.429 1.00 94.12 85 ASP A C 1
ATOM 652 O O . ASP A 1 85 ? -17.008 7.529 24.135 1.00 94.12 85 ASP A O 1
ATOM 656 N N . THR A 1 86 ? -16.039 5.540 23.739 1.00 95.94 86 THR A N 1
ATOM 657 C CA . THR A 1 86 ? -16.853 5.167 22.569 1.00 95.94 86 THR A CA 1
ATOM 658 C C . THR A 1 86 ? -17.833 4.033 22.856 1.00 95.94 86 THR A C 1
ATOM 660 O O . THR A 1 86 ? -18.370 3.438 21.921 1.00 95.94 86 THR A O 1
ATOM 663 N N . ALA A 1 87 ? -18.085 3.723 24.132 1.00 92.00 87 ALA A N 1
ATOM 664 C CA . ALA A 1 87 ? -18.903 2.583 24.528 1.00 92.00 87 ALA A CA 1
ATOM 665 C C . ALA A 1 87 ? -20.278 2.588 23.834 1.00 92.00 87 ALA A C 1
ATOM 667 O O . ALA A 1 87 ? -21.022 3.579 23.858 1.00 92.00 87 ALA A O 1
ATOM 668 N N . GLY A 1 88 ? -20.604 1.458 23.204 1.00 89.56 88 GLY A N 1
ATOM 669 C CA . GLY A 1 88 ? -21.827 1.262 22.426 1.00 89.56 88 GLY A CA 1
ATOM 670 C C . GLY A 1 88 ? -21.8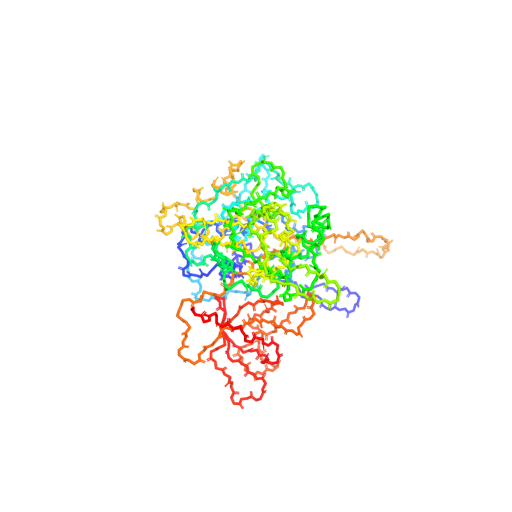96 1.994 21.080 1.00 89.56 88 GLY A C 1
ATOM 671 O O . GLY A 1 88 ? -22.897 1.842 20.388 1.00 89.56 88 GLY A O 1
ATOM 672 N N . ILE A 1 89 ? -20.892 2.775 20.673 1.00 95.69 89 ILE A N 1
ATOM 673 C CA . ILE A 1 89 ? -20.896 3.441 19.362 1.00 95.69 89 ILE A CA 1
ATOM 674 C C . ILE A 1 89 ? -20.462 2.450 18.276 1.00 95.69 89 ILE A C 1
ATOM 676 O O . ILE A 1 89 ? -19.380 1.864 18.360 1.00 95.69 89 ILE A O 1
ATOM 680 N N . VAL A 1 90 ? -21.301 2.297 17.250 1.00 94.62 90 VAL A N 1
ATOM 681 C CA . VAL A 1 90 ? -21.076 1.447 16.072 1.00 94.62 90 VAL A CA 1
ATOM 682 C C . VAL A 1 90 ? -21.313 2.221 14.775 1.00 94.62 90 VAL A C 1
ATOM 684 O O . VAL A 1 90 ? -22.035 3.223 14.756 1.00 94.62 90 VAL A O 1
ATOM 687 N N . VAL A 1 91 ? -20.722 1.731 13.687 1.00 94.19 91 VAL A N 1
ATOM 688 C CA . VAL A 1 91 ? -20.973 2.199 12.321 1.00 94.19 91 VAL A CA 1
ATOM 689 C C . VAL A 1 91 ? -22.200 1.480 11.766 1.00 94.19 91 VAL A C 1
ATOM 691 O O . VAL A 1 91 ? -22.326 0.258 11.863 1.00 94.19 91 VAL A O 1
ATOM 694 N N . THR A 1 92 ? -23.119 2.237 11.178 1.00 92.06 92 THR A N 1
ATOM 695 C CA . THR A 1 92 ? -24.335 1.708 10.557 1.00 92.06 92 THR A CA 1
ATOM 696 C C . THR A 1 92 ? -24.520 2.246 9.149 1.00 92.06 92 THR A C 1
ATOM 698 O O . THR A 1 92 ? -24.126 3.368 8.850 1.00 92.06 92 THR A O 1
ATOM 701 N N . VAL A 1 93 ? -25.149 1.455 8.290 1.00 89.44 93 VAL A N 1
ATOM 702 C CA . VAL A 1 93 ? -25.509 1.811 6.920 1.00 89.44 93 VAL A CA 1
ATOM 703 C C . VAL A 1 93 ? -26.924 1.325 6.645 1.00 89.44 93 VAL A C 1
ATOM 705 O O . VAL A 1 93 ? -27.284 0.195 6.977 1.00 89.44 93 VAL A O 1
ATOM 708 N N . ASN A 1 94 ? -27.780 2.204 6.118 1.00 87.06 94 ASN A N 1
ATOM 709 C CA . ASN A 1 94 ? -29.197 1.907 5.865 1.00 87.06 94 ASN A CA 1
ATOM 710 C C . ASN A 1 94 ? -29.933 1.290 7.078 1.00 87.06 94 ASN A C 1
ATOM 712 O O . ASN A 1 94 ? -30.765 0.393 6.938 1.00 87.06 94 ASN A O 1
ATOM 716 N N . GLY A 1 95 ? -29.593 1.741 8.291 1.00 84.31 95 GLY A N 1
ATOM 717 C CA . GLY A 1 95 ? -30.169 1.239 9.544 1.00 84.31 95 GLY A CA 1
ATOM 718 C C . GLY A 1 95 ? -29.669 -0.140 9.999 1.00 84.31 95 GLY A C 1
ATOM 719 O O . GLY A 1 95 ? -30.164 -0.641 11.007 1.00 84.31 95 GLY A O 1
ATOM 720 N N . LYS A 1 96 ? -28.699 -0.745 9.303 1.00 87.75 96 LYS A N 1
ATOM 721 C CA . LYS A 1 96 ? -28.026 -1.998 9.682 1.00 87.75 96 LYS A CA 1
ATOM 722 C C . LYS A 1 96 ? -26.606 -1.720 10.161 1.00 87.75 96 LYS A C 1
ATOM 724 O O . LYS A 1 96 ? -26.023 -0.710 9.792 1.00 87.75 96 LYS A O 1
ATOM 729 N N . ILE A 1 97 ? -26.056 -2.600 10.988 1.00 88.31 97 ILE A N 1
ATOM 730 C CA . ILE A 1 97 ? -24.653 -2.523 11.421 1.00 88.31 97 ILE A CA 1
ATOM 731 C C . ILE A 1 97 ? -23.771 -2.848 10.216 1.00 88.31 97 ILE A C 1
ATOM 733 O O . ILE A 1 97 ? -24.060 -3.822 9.527 1.00 88.31 97 ILE A O 1
ATOM 737 N N . ALA A 1 98 ? -22.760 -2.016 9.966 1.00 89.75 98 ALA A N 1
ATOM 738 C CA . ALA A 1 98 ? -21.803 -2.225 8.882 1.00 89.75 98 ALA A CA 1
ATOM 739 C C . ALA A 1 98 ? -20.829 -3.375 9.207 1.00 89.75 98 ALA A C 1
ATOM 741 O O . ALA A 1 98 ? -20.752 -3.819 10.350 1.00 89.75 98 ALA A O 1
ATOM 742 N N . ASP A 1 99 ? -20.020 -3.814 8.242 1.00 87.06 99 ASP A N 1
ATOM 743 C CA . ASP A 1 99 ? -18.970 -4.810 8.508 1.00 87.06 99 ASP A CA 1
ATOM 744 C C . ASP A 1 99 ? -17.817 -4.278 9.378 1.00 87.06 99 ASP A C 1
ATOM 746 O O . ASP A 1 99 ? -17.224 -5.032 10.141 1.00 87.06 99 ASP A O 1
ATOM 750 N N . GLY A 1 100 ? -17.504 -2.979 9.312 1.00 88.94 100 GLY A N 1
ATOM 751 C CA . GLY A 1 100 ? -16.463 -2.366 10.147 1.00 88.94 100 GLY A CA 1
ATOM 752 C C . GLY A 1 100 ? -15.032 -2.809 9.817 1.00 88.94 100 GLY A C 1
ATOM 753 O O . GLY A 1 100 ? -14.211 -2.899 10.728 1.00 88.94 100 GLY A O 1
ATOM 754 N N . PHE A 1 101 ? -14.723 -3.083 8.542 1.00 90.69 101 PHE A N 1
ATOM 755 C CA . PHE A 1 101 ? -13.392 -3.534 8.115 1.00 90.69 101 PHE A CA 1
ATOM 756 C C . PHE A 1 101 ? -12.288 -2.499 8.379 1.00 90.69 101 PHE A C 1
ATOM 758 O O . PHE A 1 101 ? -12.505 -1.285 8.298 1.00 90.69 101 PHE A O 1
ATOM 765 N N . TYR A 1 102 ? -11.083 -2.987 8.667 1.00 90.94 102 TYR A N 1
ATOM 766 C CA . TYR A 1 102 ? -9.895 -2.164 8.875 1.00 90.94 102 TYR A CA 1
ATOM 767 C C . TYR A 1 102 ? -8.617 -2.925 8.507 1.00 90.94 102 TYR A C 1
ATOM 769 O O . TYR 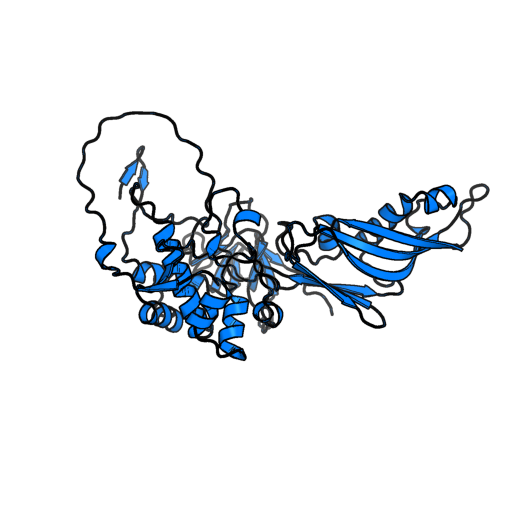A 1 102 ? -8.552 -4.143 8.627 1.00 90.94 102 TYR A O 1
ATOM 777 N N . SER A 1 103 ? -7.580 -2.203 8.085 1.00 89.38 103 SER A N 1
ATOM 778 C CA . SER A 1 103 ? -6.258 -2.763 7.773 1.00 89.38 103 SER A CA 1
ATOM 779 C C . SER A 1 103 ? -5.138 -1.813 8.198 1.00 89.38 103 SER A C 1
ATOM 781 O O . SER A 1 103 ? -5.375 -0.627 8.435 1.00 89.38 103 SER A O 1
ATOM 783 N N . ALA A 1 104 ? -3.910 -2.323 8.293 1.00 86.69 104 ALA A N 1
ATOM 784 C CA . ALA A 1 104 ? -2.765 -1.550 8.768 1.00 86.69 104 ALA A CA 1
ATOM 785 C C . ALA A 1 104 ? -2.477 -0.315 7.902 1.00 86.69 104 ALA A C 1
ATOM 787 O O . ALA A 1 104 ? -2.341 0.797 8.416 1.00 86.69 104 ALA A O 1
ATOM 788 N N . SER A 1 105 ? -2.402 -0.505 6.585 1.00 93.12 105 SER A N 1
ATOM 789 C CA . SER A 1 105 ? -2.222 0.579 5.620 1.00 93.12 105 SER A CA 1
ATOM 790 C C . SER A 1 105 ? -2.913 0.240 4.308 1.00 93.12 105 SER A C 1
ATOM 792 O O . SER A 1 105 ? -2.798 -0.883 3.815 1.00 93.12 105 SER A O 1
ATOM 794 N N . ASN A 1 106 ? -3.594 1.219 3.713 1.00 94.56 106 ASN A N 1
ATOM 795 C CA . ASN A 1 106 ? -4.255 1.058 2.416 1.00 94.56 106 ASN A CA 1
ATOM 796 C C . ASN A 1 106 ? -3.352 1.443 1.225 1.00 94.56 106 ASN A C 1
ATOM 798 O O . ASN A 1 106 ? -3.727 1.200 0.078 1.00 94.56 106 ASN A O 1
ATOM 802 N N . GLY A 1 107 ? -2.149 1.971 1.476 1.00 94.00 107 GLY A N 1
ATOM 803 C CA . GLY A 1 107 ? -1.177 2.331 0.442 1.00 94.00 107 GLY A CA 1
ATOM 804 C C . GLY A 1 107 ? -1.520 3.615 -0.312 1.00 94.00 107 GLY A C 1
ATOM 805 O O . GLY A 1 107 ? -1.039 3.811 -1.426 1.00 94.00 107 GLY A O 1
ATOM 806 N N . GLY A 1 108 ? -2.364 4.470 0.268 1.00 95.88 108 GLY A N 1
ATOM 807 C CA . GLY A 1 108 ? -2.777 5.749 -0.307 1.00 95.88 108 GLY A CA 1
ATOM 808 C C . GLY A 1 108 ? -4.097 5.727 -1.080 1.00 95.88 108 GLY A C 1
ATOM 809 O O . GLY A 1 108 ? -4.470 6.745 -1.663 1.00 95.88 108 GLY A O 1
ATOM 810 N N . GLN A 1 109 ? -4.814 4.601 -1.104 1.00 97.12 109 GLN A N 1
ATOM 811 C CA . GLN A 1 109 ? -6.182 4.527 -1.620 1.00 97.12 109 GLN A CA 1
ATOM 812 C C . GLN A 1 109 ? -6.950 3.391 -0.937 1.00 97.12 109 GLN A C 1
ATOM 814 O O . GLN A 1 109 ? -6.454 2.261 -0.868 1.00 97.12 109 GLN A O 1
ATOM 819 N N . THR A 1 110 ? -8.160 3.674 -0.457 1.00 95.94 110 THR A N 1
ATOM 820 C CA . THR A 1 110 ? -9.063 2.653 0.092 1.00 95.94 110 THR A CA 1
ATOM 821 C C . THR A 1 110 ? -9.575 1.716 -1.000 1.00 95.94 110 THR A C 1
ATOM 823 O O . THR A 1 110 ? -9.599 2.052 -2.183 1.00 95.94 110 THR A O 1
ATOM 826 N N . GLU A 1 111 ? -10.000 0.526 -0.594 1.00 93.44 111 GLU A N 1
ATOM 827 C CA . GLU A 1 111 ? -10.629 -0.470 -1.458 1.00 93.44 111 GLU A CA 1
ATOM 828 C C . GLU A 1 111 ? -12.062 -0.761 -0.991 1.00 93.44 111 GLU A C 1
ATOM 830 O O . GLU A 1 111 ? -12.419 -0.485 0.158 1.00 93.44 111 GLU A O 1
ATOM 835 N N . ILE A 1 112 ? -12.887 -1.316 -1.877 1.00 91.88 112 ILE A N 1
ATOM 836 C CA . ILE A 1 112 ? -14.242 -1.773 -1.540 1.00 91.88 112 ILE A CA 1
ATOM 837 C C . ILE A 1 112 ? -14.285 -3.293 -1.326 1.00 91.88 112 ILE A C 1
ATOM 839 O O . ILE A 1 112 ? -13.519 -4.022 -1.967 1.00 91.88 112 ILE A O 1
ATOM 843 N N . PRO A 1 113 ? -15.173 -3.801 -0.451 1.00 88.44 113 PRO A N 1
ATOM 844 C CA . PRO A 1 113 ? -15.261 -5.229 -0.168 1.00 88.44 113 PRO A CA 1
ATOM 845 C C . PRO A 1 113 ? -15.473 -6.098 -1.417 1.00 88.44 113 PRO A C 1
ATOM 847 O O . PRO A 1 113 ? -14.862 -7.156 -1.524 1.00 88.44 113 PRO A O 1
ATOM 850 N N . GLU A 1 114 ? -16.267 -5.635 -2.388 1.00 87.94 114 GLU A N 1
ATOM 851 C CA . GLU A 1 114 ? -16.645 -6.381 -3.600 1.00 87.94 114 GLU A CA 1
ATOM 852 C C . GLU A 1 114 ? -15.448 -6.686 -4.510 1.00 87.94 114 GLU A C 1
ATOM 854 O O . GLU A 1 114 ? -15.474 -7.635 -5.296 1.00 87.94 114 GLU A O 1
ATOM 859 N N . ASN A 1 115 ? -14.392 -5.877 -4.415 1.00 87.94 115 ASN A N 1
ATOM 860 C CA . ASN A 1 115 ? -13.159 -6.086 -5.163 1.00 87.94 115 ASN A CA 1
ATOM 861 C C . ASN A 1 115 ? -12.254 -7.128 -4.487 1.00 87.94 115 ASN A C 1
ATOM 863 O O . ASN A 1 115 ? -11.456 -7.783 -5.165 1.00 87.94 115 ASN A O 1
ATOM 867 N N . VAL A 1 116 ? -12.361 -7.294 -3.166 1.00 84.69 116 VAL A N 1
ATOM 868 C CA . VAL A 1 116 ? -11.469 -8.156 -2.376 1.00 84.69 116 VAL A CA 1
ATOM 869 C C . VAL A 1 116 ? -12.092 -9.523 -2.098 1.00 84.69 116 VAL A C 1
ATOM 871 O O . VAL A 1 116 ? -11.403 -10.537 -2.217 1.00 84.69 116 VAL A O 1
ATOM 874 N N . TRP A 1 117 ? -13.384 -9.570 -1.776 1.00 83.31 117 TRP A N 1
ATOM 875 C CA . TRP A 1 117 ? -14.092 -10.783 -1.368 1.00 83.31 117 TRP A CA 1
ATOM 876 C C . TRP A 1 117 ? -15.319 -11.040 -2.238 1.00 83.31 117 TRP A C 1
ATOM 878 O O . TRP A 1 117 ? -15.993 -10.123 -2.704 1.00 83.31 117 TRP A O 1
ATOM 888 N N . LYS A 1 118 ? -15.629 -12.321 -2.451 1.00 72.81 118 LYS A N 1
ATOM 889 C CA . LYS A 1 118 ? -16.841 -12.741 -3.160 1.00 72.81 118 LYS A CA 1
ATOM 890 C C . LYS A 1 118 ? -17.998 -12.810 -2.163 1.00 72.81 118 LYS A C 1
ATOM 892 O O . LYS A 1 118 ? -17.922 -13.560 -1.200 1.00 72.81 118 LYS A O 1
ATOM 897 N N . GLY A 1 119 ? -19.085 -12.076 -2.399 1.00 65.25 119 GLY A N 1
ATOM 898 C CA . GLY A 1 119 ? -20.277 -12.149 -1.548 1.00 65.25 119 GLY A CA 1
ATOM 899 C C . GLY A 1 119 ? -21.109 -10.872 -1.551 1.00 65.25 119 GLY A C 1
ATOM 900 O O . GLY A 1 119 ? -20.777 -9.905 -2.229 1.00 65.25 119 GLY A O 1
ATOM 901 N N . LYS A 1 120 ? -22.220 -10.880 -0.802 1.00 56.19 120 LYS A N 1
ATOM 902 C CA . LYS A 1 120 ? -22.972 -9.656 -0.494 1.00 56.19 120 LYS A CA 1
ATOM 903 C C . LYS A 1 120 ? -22.314 -8.966 0.694 1.00 56.19 120 LYS A C 1
ATOM 905 O O . LYS A 1 120 ? -22.332 -9.512 1.791 1.00 56.19 120 LYS A O 1
ATOM 910 N N . THR A 1 121 ? -21.804 -7.773 0.460 1.00 64.75 121 THR A N 1
ATOM 911 C CA . THR A 1 121 ? -21.167 -6.908 1.455 1.00 64.75 121 THR A CA 1
ATOM 912 C C . THR A 1 121 ? -21.988 -5.642 1.662 1.00 64.75 121 THR A C 1
ATOM 914 O O . THR A 1 121 ? -22.888 -5.334 0.872 1.00 64.75 121 THR A O 1
ATOM 917 N N . ASP A 1 122 ? -21.704 -4.912 2.741 1.00 67.69 122 ASP A N 1
ATOM 918 C CA . ASP A 1 122 ? -22.339 -3.628 3.044 1.00 67.69 122 ASP A CA 1
ATOM 919 C C . ASP A 1 122 ? -21.787 -2.501 2.131 1.00 67.69 122 ASP A C 1
ATOM 921 O O . ASP A 1 122 ? -21.211 -1.519 2.597 1.00 67.69 122 ASP A O 1
ATOM 925 N N . ALA A 1 123 ? -21.951 -2.656 0.809 1.00 68.38 123 ALA A N 1
ATOM 926 C CA . ALA A 1 123 ? -21.347 -1.833 -0.251 1.00 68.38 123 ALA A CA 1
ATOM 927 C C . ALA A 1 123 ? -21.518 -0.321 -0.041 1.00 68.38 123 ALA A C 1
ATOM 929 O O . ALA A 1 123 ? -20.608 0.466 -0.289 1.00 68.38 123 ALA A O 1
ATOM 930 N N . ASP A 1 124 ? -22.688 0.083 0.456 1.00 84.44 124 ASP A N 1
ATOM 931 C CA . ASP A 1 124 ? -23.112 1.483 0.504 1.00 84.44 124 ASP A CA 1
ATOM 932 C C . ASP A 1 124 ? -22.295 2.343 1.482 1.00 84.44 124 ASP A C 1
ATOM 934 O O . ASP A 1 124 ? -22.338 3.570 1.391 1.00 84.44 124 ASP A O 1
ATOM 938 N N . CYS A 1 125 ? -21.544 1.739 2.413 1.00 89.56 125 CYS A N 1
ATOM 939 C CA . CYS A 1 125 ? -20.648 2.484 3.299 1.00 89.56 125 CYS A CA 1
ATOM 940 C C . CYS A 1 125 ? -19.179 2.455 2.884 1.00 89.56 125 CYS A C 1
ATOM 942 O O . CYS A 1 125 ? -18.382 3.083 3.572 1.00 89.56 125 CYS A O 1
ATOM 944 N N . TYR A 1 126 ? -18.809 1.790 1.790 1.00 91.81 126 TYR A N 1
ATOM 945 C CA . TYR A 1 126 ? -17.429 1.740 1.313 1.00 91.81 126 TYR A CA 1
ATOM 946 C C . TYR A 1 126 ? -17.281 2.463 -0.021 1.00 91.81 126 TYR A C 1
ATOM 948 O O . TYR A 1 126 ? -18.173 2.468 -0.864 1.00 91.81 126 TYR A O 1
ATOM 956 N N . ALA A 1 127 ? -16.123 3.079 -0.227 1.00 92.75 127 ALA A N 1
ATOM 957 C CA . ALA A 1 127 ? -15.780 3.692 -1.498 1.00 92.75 127 ALA A CA 1
ATOM 958 C C . ALA A 1 127 ? -14.275 3.589 -1.739 1.00 92.75 127 ALA A C 1
ATOM 960 O O . ALA A 1 127 ? -13.482 3.629 -0.797 1.00 92.75 127 ALA A O 1
ATOM 961 N N . VAL A 1 128 ? -13.890 3.502 -3.013 1.00 94.81 128 VAL A N 1
ATOM 962 C CA . VAL A 1 128 ? -12.502 3.686 -3.443 1.00 94.81 128 VAL A CA 1
ATOM 963 C C . VAL A 1 128 ? -12.204 5.185 -3.421 1.00 94.81 128 VAL A C 1
ATOM 965 O O . VAL A 1 128 ? -12.713 5.935 -4.256 1.00 94.81 128 VAL A O 1
ATOM 968 N N . VAL A 1 129 ? -11.415 5.627 -2.444 1.00 94.06 129 VAL A N 1
ATOM 969 C CA . VAL A 1 129 ? -11.094 7.036 -2.187 1.00 94.06 129 VAL A CA 1
ATOM 970 C C . VAL A 1 129 ? -9.592 7.168 -1.967 1.00 94.06 129 VAL A C 1
ATOM 972 O O . VAL A 1 129 ? -8.980 6.351 -1.279 1.00 94.06 129 VAL A O 1
ATOM 975 N N . ASP A 1 130 ? -8.990 8.198 -2.561 1.00 97.12 130 ASP A N 1
ATOM 976 C CA . ASP A 1 130 ? -7.585 8.523 -2.318 1.00 97.12 130 ASP A CA 1
ATOM 977 C C . ASP A 1 130 ? -7.381 8.901 -0.843 1.00 97.12 130 ASP A C 1
ATOM 979 O O . ASP A 1 130 ? -8.079 9.761 -0.301 1.00 97.12 130 ASP A O 1
ATOM 983 N N . ASP A 1 131 ? -6.395 8.271 -0.209 1.00 97.56 131 ASP A N 1
ATOM 984 C CA . ASP A 1 131 ? -6.038 8.475 1.191 1.00 97.56 131 ASP A CA 1
ATOM 985 C C . ASP A 1 131 ? -4.678 9.180 1.305 1.00 97.56 131 ASP A C 1
ATOM 987 O O . ASP A 1 131 ? -3.634 8.534 1.450 1.00 97.56 131 ASP A O 1
ATOM 991 N N . PRO A 1 132 ? -4.654 10.525 1.245 1.00 96.62 132 PRO A N 1
ATOM 992 C CA . PRO A 1 132 ? -3.415 11.273 1.407 1.00 96.62 132 PRO A CA 1
ATOM 993 C C . PRO A 1 132 ? -2.838 11.151 2.824 1.00 96.62 132 PRO A C 1
ATOM 995 O O . PRO A 1 132 ? -1.669 11.475 3.015 1.00 96.62 132 PRO A O 1
ATOM 998 N N . TRP A 1 133 ? -3.622 10.708 3.814 1.00 97.75 133 TRP A N 1
ATOM 999 C CA . TRP A 1 133 ? -3.178 10.591 5.200 1.00 97.75 133 TRP A CA 1
ATOM 1000 C C . TRP A 1 133 ? -2.338 9.337 5.408 1.00 97.75 133 TRP A C 1
ATOM 1002 O O . TRP A 1 133 ? -1.266 9.424 6.000 1.00 97.75 133 TRP A O 1
ATOM 1012 N N . ASP A 1 134 ? -2.781 8.197 4.871 1.00 96.94 134 ASP A N 1
ATOM 1013 C CA . ASP A 1 134 ? -1.993 6.959 4.845 1.00 96.94 134 ASP A CA 1
ATOM 1014 C C . ASP A 1 134 ? -0.688 7.153 4.066 1.00 96.94 134 ASP A C 1
ATOM 1016 O O . ASP A 1 134 ? 0.385 6.804 4.561 1.00 96.94 134 ASP A O 1
ATOM 1020 N N . LEU A 1 135 ? -0.773 7.792 2.892 1.00 94.00 135 LEU A N 1
ATOM 1021 C CA . LEU A 1 135 ? 0.381 8.053 2.031 1.00 94.00 135 LEU A CA 1
ATOM 1022 C C . LEU A 1 135 ? 1.400 9.012 2.669 1.00 94.00 135 LEU A C 1
ATOM 1024 O O . LEU A 1 135 ? 2.601 8.867 2.447 1.00 94.00 135 LEU A O 1
ATOM 1028 N N . ALA A 1 136 ? 0.938 10.005 3.436 1.00 94.12 136 ALA A N 1
ATOM 1029 C CA . ALA A 1 136 ? 1.808 10.973 4.106 1.00 94.12 136 ALA A CA 1
ATOM 1030 C C . ALA A 1 136 ? 2.401 10.454 5.424 1.00 94.12 136 ALA A C 1
ATOM 1032 O O . ALA A 1 136 ? 3.366 11.042 5.918 1.00 94.12 136 ALA A O 1
ATOM 1033 N N . ASN A 1 137 ? 1.844 9.384 5.999 1.00 94.00 137 ASN A N 1
ATOM 1034 C CA . ASN A 1 137 ? 2.339 8.821 7.246 1.00 94.00 137 ASN A CA 1
ATOM 1035 C C . ASN A 1 137 ? 3.693 8.120 7.012 1.00 94.00 137 ASN A C 1
ATOM 1037 O O . ASN A 1 137 ? 3.754 7.109 6.309 1.00 94.00 137 ASN A O 1
ATOM 1041 N N . PRO A 1 138 ? 4.791 8.593 7.626 1.00 88.62 138 PRO A N 1
ATOM 1042 C CA . PRO A 1 138 ? 6.120 8.040 7.402 1.00 88.62 138 PRO A CA 1
ATOM 1043 C C . PRO A 1 138 ? 6.336 6.681 8.085 1.00 88.62 138 PRO A C 1
ATOM 1045 O O . PRO A 1 138 ? 7.431 6.134 7.969 1.00 88.62 138 PRO A O 1
ATOM 1048 N N . ASP A 1 139 ? 5.365 6.181 8.851 1.00 86.56 139 ASP A N 1
ATOM 1049 C CA . ASP A 1 139 ? 5.377 4.843 9.449 1.00 86.56 139 ASP A CA 1
ATOM 1050 C C . ASP A 1 139 ? 4.544 3.837 8.625 1.00 86.56 139 ASP A C 1
ATOM 1052 O O . ASP A 1 139 ? 4.494 2.646 8.952 1.00 86.56 139 ASP A O 1
ATOM 1056 N N . SER A 1 140 ? 3.883 4.286 7.549 1.00 89.38 140 SER A N 1
ATOM 1057 C CA . SER A 1 140 ? 3.280 3.389 6.559 1.00 89.38 140 SER A CA 1
ATOM 1058 C C . SER A 1 140 ? 4.367 2.543 5.903 1.00 89.38 140 SER A C 1
ATOM 1060 O O . SER A 1 140 ? 5.345 3.065 5.362 1.00 89.38 140 SER A O 1
ATOM 1062 N N . LEU A 1 141 ? 4.196 1.218 5.943 1.00 85.25 141 LEU A N 1
ATOM 1063 C CA . LEU A 1 141 ? 5.146 0.297 5.333 1.00 85.25 141 LEU A CA 1
ATOM 1064 C C . LEU A 1 141 ? 5.134 0.492 3.817 1.00 85.25 141 LEU A C 1
ATOM 1066 O O . LEU A 1 141 ? 4.154 0.188 3.139 1.00 85.25 141 LEU A O 1
ATOM 1070 N N . THR A 1 142 ? 6.253 0.978 3.297 1.00 91.38 142 THR A N 1
ATOM 1071 C CA . THR A 1 142 ? 6.491 1.117 1.865 1.00 91.38 142 THR A CA 1
ATOM 1072 C C . THR A 1 142 ? 7.844 0.522 1.515 1.00 91.38 142 THR A C 1
ATOM 1074 O O . THR A 1 142 ? 8.770 0.497 2.328 1.00 91.38 142 THR A O 1
ATOM 1077 N N . ARG A 1 143 ? 7.974 0.028 0.287 1.00 89.56 143 ARG A N 1
ATOM 1078 C CA . ARG A 1 143 ? 9.254 -0.406 -0.276 1.00 89.56 143 ARG A CA 1
ATOM 1079 C C . ARG A 1 143 ? 9.481 0.316 -1.587 1.00 89.56 143 ARG A C 1
ATOM 1081 O O . ARG A 1 143 ? 8.570 0.435 -2.401 1.00 89.56 143 ARG A O 1
ATOM 1088 N N . SER A 1 144 ? 10.693 0.825 -1.775 1.00 94.00 144 SER A N 1
ATOM 1089 C CA . SER A 1 144 ? 11.045 1.621 -2.948 1.00 94.00 144 SER A CA 1
ATOM 1090 C C . SER A 1 144 ? 12.253 1.045 -3.668 1.00 94.00 144 SER A C 1
ATOM 1092 O O . SER A 1 144 ? 13.195 0.577 -3.034 1.00 94.00 144 SER A O 1
ATOM 1094 N N . ALA A 1 145 ? 12.232 1.134 -4.992 1.00 94.06 145 ALA A N 1
ATOM 1095 C CA . ALA A 1 145 ? 13.353 0.826 -5.861 1.00 94.06 145 ALA A CA 1
ATOM 1096 C C . ALA A 1 145 ? 13.588 1.987 -6.824 1.00 94.06 145 ALA A C 1
ATOM 1098 O O . ALA A 1 145 ? 12.669 2.728 -7.183 1.00 94.06 145 ALA A O 1
ATOM 1099 N N . VAL A 1 146 ? 14.839 2.136 -7.246 1.00 95.06 146 VAL A N 1
ATOM 1100 C CA . VAL A 1 146 ? 15.269 3.194 -8.156 1.00 95.06 146 VAL A CA 1
ATOM 1101 C C . VAL A 1 146 ? 15.660 2.579 -9.490 1.00 95.06 146 VAL A C 1
ATOM 1103 O O . VAL A 1 146 ? 16.455 1.643 -9.539 1.00 95.06 146 VAL A O 1
ATOM 1106 N N . LEU A 1 147 ? 15.130 3.140 -10.576 1.00 95.62 147 LEU A N 1
ATOM 1107 C CA . LEU A 1 147 ? 15.589 2.883 -11.936 1.00 95.62 147 LEU A CA 1
ATOM 1108 C C . LEU A 1 147 ? 16.280 4.139 -12.457 1.00 95.62 147 LEU A C 1
ATOM 1110 O O . LEU A 1 147 ? 15.634 5.171 -12.656 1.00 95.62 147 LEU A O 1
ATOM 1114 N N . MET A 1 148 ? 17.588 4.067 -12.688 1.00 97.00 148 MET A N 1
ATOM 1115 C CA . MET A 1 148 ? 18.313 5.170 -13.311 1.00 97.00 148 MET A CA 1
ATOM 1116 C C . MET A 1 148 ? 17.903 5.293 -14.778 1.00 97.00 148 MET A C 1
ATOM 1118 O O . MET A 1 148 ? 17.788 4.295 -15.493 1.00 97.00 148 MET A O 1
ATOM 1122 N N . LYS A 1 149 ? 17.694 6.526 -15.250 1.00 97.25 149 LYS A N 1
ATOM 1123 C CA . LYS A 1 149 ? 17.271 6.784 -16.633 1.00 97.25 149 LYS A CA 1
ATOM 1124 C C . LYS A 1 149 ? 18.303 6.379 -17.673 1.00 97.25 149 LYS A C 1
ATOM 1126 O O . LYS A 1 149 ? 17.937 6.224 -18.824 1.00 97.25 149 LYS A O 1
ATOM 1131 N N . ASP A 1 150 ? 19.563 6.210 -17.304 1.00 94.69 150 ASP A N 1
ATOM 1132 C CA . ASP A 1 150 ? 20.624 5.713 -18.186 1.00 94.69 150 ASP A CA 1
ATOM 1133 C C . ASP A 1 150 ? 20.737 4.174 -18.184 1.00 94.69 150 ASP A C 1
ATOM 1135 O O . ASP A 1 150 ? 21.655 3.618 -18.778 1.00 94.69 150 ASP A O 1
ATOM 1139 N N . GLY A 1 151 ? 19.827 3.474 -17.495 1.00 90.50 151 GLY A N 1
ATOM 1140 C CA . GLY A 1 151 ? 19.836 2.016 -17.379 1.00 90.50 151 GLY A CA 1
ATOM 1141 C C . GLY A 1 151 ? 20.920 1.459 -16.448 1.00 90.50 151 GLY A C 1
ATOM 1142 O O . GLY A 1 151 ? 21.040 0.239 -16.316 1.00 90.50 151 GLY A O 1
ATOM 1143 N N . THR A 1 152 ? 21.710 2.311 -15.786 1.00 90.00 152 THR A N 1
ATOM 1144 C CA . THR A 1 152 ? 22.736 1.864 -14.837 1.00 90.00 152 THR A CA 1
ATOM 1145 C C . THR A 1 152 ? 22.118 1.371 -13.527 1.00 90.00 152 THR A C 1
ATOM 1147 O O . THR A 1 152 ? 21.023 1.767 -13.132 1.00 90.00 152 THR A O 1
ATOM 1150 N N . GLY A 1 153 ? 22.811 0.457 -12.841 1.00 83.31 153 GLY A N 1
ATOM 1151 C CA . GLY A 1 153 ? 22.398 -0.019 -11.515 1.00 83.31 153 GLY A CA 1
ATOM 1152 C C . GLY A 1 153 ? 21.106 -0.845 -11.479 1.00 83.31 153 GLY A C 1
ATOM 1153 O O . GLY A 1 153 ? 20.625 -1.149 -10.391 1.00 83.31 153 GLY A O 1
ATOM 1154 N N . LEU A 1 154 ? 20.549 -1.234 -12.632 1.00 86.69 154 LEU A N 1
ATOM 1155 C CA . LEU A 1 154 ? 19.351 -2.068 -12.682 1.00 86.69 154 LEU A CA 1
ATOM 1156 C C . LEU A 1 154 ? 19.577 -3.428 -12.011 1.00 86.69 154 LEU A C 1
ATOM 1158 O O . LEU A 1 154 ? 20.584 -4.109 -12.232 1.00 86.69 154 LEU A O 1
ATOM 1162 N N . TYR A 1 155 ? 18.588 -3.847 -11.222 1.00 85.81 155 TYR A N 1
ATOM 1163 C CA . TYR A 1 155 ? 18.547 -5.169 -10.608 1.00 85.81 155 TYR A CA 1
ATOM 1164 C C . TYR A 1 155 ? 18.652 -6.255 -11.683 1.00 85.81 155 TYR A C 1
ATOM 1166 O O . TYR A 1 155 ? 17.962 -6.196 -12.700 1.00 85.81 155 TYR A O 1
ATOM 1174 N N . ARG A 1 156 ? 19.473 -7.289 -11.445 1.00 88.94 156 ARG A N 1
ATOM 1175 C CA . ARG A 1 156 ? 19.704 -8.388 -12.407 1.00 88.94 156 ARG A CA 1
ATOM 1176 C C . ARG A 1 156 ? 18.395 -8.983 -12.936 1.00 88.94 156 ARG A C 1
ATOM 1178 O O . ARG A 1 156 ? 18.267 -9.230 -14.131 1.00 88.94 156 ARG A O 1
ATOM 1185 N N . TRP A 1 157 ? 17.432 -9.197 -12.043 1.00 88.62 157 TRP A N 1
ATOM 1186 C CA . TRP A 1 157 ? 16.123 -9.747 -12.386 1.00 88.62 157 TRP A CA 1
ATOM 1187 C C . TRP A 1 157 ? 15.284 -8.781 -13.224 1.00 88.62 157 TRP A C 1
ATOM 1189 O O . TRP A 1 157 ? 14.664 -9.213 -14.190 1.00 88.62 157 TRP A O 1
ATOM 1199 N N . MET A 1 158 ? 15.339 -7.481 -12.928 1.00 93.69 158 MET A N 1
ATOM 1200 C CA . MET A 1 158 ? 14.656 -6.451 -13.714 1.00 93.69 158 MET A CA 1
ATOM 1201 C C . MET A 1 158 ? 15.241 -6.349 -15.127 1.00 93.69 158 MET A C 1
ATOM 1203 O O . MET A 1 158 ? 14.501 -6.354 -16.106 1.00 93.69 158 MET A O 1
ATOM 1207 N N . THR A 1 159 ? 16.572 -6.353 -15.254 1.00 92.81 159 THR A N 1
ATOM 1208 C CA . THR A 1 159 ? 17.250 -6.379 -16.560 1.00 92.81 159 THR A CA 1
ATOM 1209 C C . THR A 1 159 ? 16.851 -7.605 -17.374 1.00 92.81 159 THR A C 1
ATOM 1211 O O . THR A 1 159 ? 16.654 -7.494 -18.581 1.00 92.81 159 THR A O 1
ATOM 1214 N N . ARG A 1 160 ? 16.692 -8.768 -16.727 1.00 93.50 160 ARG A N 1
ATOM 1215 C CA . ARG A 1 160 ? 16.220 -9.990 -17.388 1.00 93.50 160 ARG A CA 1
ATOM 1216 C C . ARG A 1 160 ? 14.797 -9.833 -17.929 1.00 93.50 160 ARG A C 1
ATOM 1218 O O . ARG A 1 160 ? 14.601 -10.125 -19.102 1.00 93.50 160 ARG A O 1
ATOM 1225 N N . LEU A 1 161 ? 13.852 -9.340 -17.122 1.00 95.19 161 LEU A N 1
ATOM 1226 C CA . LEU A 1 161 ? 12.463 -9.119 -17.553 1.00 95.19 161 LEU A CA 1
ATOM 1227 C C . LEU A 1 161 ? 12.379 -8.156 -18.740 1.00 95.19 161 LEU A C 1
ATOM 1229 O O . LEU A 1 161 ? 11.732 -8.454 -19.739 1.00 95.19 161 LEU A O 1
ATOM 1233 N N . ILE A 1 162 ? 13.080 -7.023 -18.647 1.00 96.56 162 ILE A N 1
ATOM 1234 C CA . ILE A 1 162 ? 13.131 -6.025 -19.718 1.00 96.56 162 ILE A CA 1
ATOM 1235 C C . ILE A 1 162 ? 13.693 -6.644 -21.000 1.00 96.56 162 ILE A C 1
ATOM 1237 O O . ILE A 1 162 ? 13.116 -6.489 -22.072 1.00 96.56 162 ILE A O 1
ATOM 1241 N N . ARG A 1 163 ? 14.815 -7.359 -20.890 1.00 95.19 163 ARG A N 1
ATOM 1242 C CA . ARG A 1 163 ? 15.478 -8.004 -22.024 1.00 95.19 163 ARG A CA 1
ATOM 1243 C C . ARG A 1 163 ? 14.576 -9.038 -22.693 1.00 95.19 163 ARG A C 1
ATOM 1245 O O . ARG A 1 163 ? 14.454 -9.022 -23.910 1.00 95.19 163 ARG A O 1
ATOM 1252 N N . GLU A 1 164 ? 13.957 -9.923 -21.914 1.00 94.69 164 GLU A N 1
ATOM 1253 C CA . GLU A 1 164 ? 13.043 -10.951 -22.428 1.00 94.69 164 GLU A CA 1
ATOM 1254 C C . GLU A 1 164 ? 11.846 -10.320 -23.154 1.00 94.69 164 GLU A C 1
ATOM 1256 O O . GLU A 1 164 ? 11.506 -10.762 -24.250 1.00 94.69 164 GLU A O 1
ATOM 1261 N N . ALA A 1 165 ? 11.277 -9.239 -22.607 1.00 96.50 165 ALA A N 1
ATOM 1262 C CA . ALA A 1 165 ? 10.204 -8.499 -23.265 1.00 96.50 165 ALA A CA 1
ATOM 1263 C C . ALA A 1 165 ? 10.670 -7.868 -24.588 1.00 96.50 165 ALA A C 1
ATOM 1265 O O . ALA A 1 165 ? 10.045 -8.085 -25.621 1.00 96.50 165 ALA A O 1
ATOM 1266 N N . VAL A 1 166 ? 11.812 -7.170 -24.601 1.00 96.88 166 VAL A N 1
ATOM 1267 C CA . VAL A 1 166 ? 12.355 -6.565 -25.832 1.00 96.88 166 VAL A CA 1
ATOM 1268 C C . VAL A 1 166 ? 12.677 -7.622 -26.891 1.00 96.88 166 VAL A C 1
ATOM 1270 O O . VAL A 1 166 ? 12.404 -7.414 -28.069 1.00 96.88 166 VAL A O 1
ATOM 1273 N N . PHE A 1 167 ? 13.238 -8.767 -26.501 1.00 95.06 167 PHE A N 1
ATOM 1274 C CA . PHE A 1 167 ? 13.591 -9.835 -27.441 1.00 95.06 167 PHE A CA 1
ATOM 1275 C C . PHE A 1 167 ? 12.374 -10.478 -28.107 1.00 95.06 167 PHE A C 1
ATOM 1277 O O . PHE A 1 167 ? 12.518 -11.061 -29.181 1.00 95.06 167 PHE A O 1
ATOM 1284 N N . SER A 1 168 ? 11.200 -10.379 -27.480 1.00 93.75 168 SER A N 1
ATOM 1285 C CA . SER A 1 168 ? 9.944 -10.856 -28.058 1.00 93.75 168 SER A CA 1
ATOM 1286 C C . SER A 1 168 ? 9.321 -9.897 -29.075 1.00 93.75 168 SER A C 1
ATOM 1288 O O . SER A 1 168 ? 8.387 -10.288 -29.768 1.00 93.75 168 SER A O 1
ATOM 1290 N N . GLU A 1 169 ? 9.844 -8.675 -29.210 1.00 95.44 169 GLU A N 1
ATOM 1291 C CA . GLU A 1 169 ? 9.322 -7.686 -30.152 1.00 95.44 169 GLU A CA 1
ATOM 1292 C C . GLU A 1 169 ? 9.779 -7.970 -31.589 1.00 95.44 169 GLU A C 1
ATOM 1294 O O . GLU A 1 169 ? 10.971 -8.155 -31.865 1.00 95.44 169 GLU A O 1
ATOM 1299 N N . ASP A 1 170 ? 8.847 -7.895 -32.543 1.00 93.81 170 ASP A N 1
ATOM 1300 C CA . ASP A 1 170 ? 9.122 -8.119 -33.970 1.00 93.81 170 ASP A CA 1
ATOM 1301 C C . ASP A 1 170 ? 10.231 -7.200 -34.507 1.00 93.81 170 ASP A C 1
ATOM 1303 O O . ASP A 1 170 ? 11.032 -7.600 -35.357 1.00 93.81 170 ASP A O 1
ATOM 1307 N N . ALA A 1 171 ? 10.316 -5.967 -33.999 1.00 93.31 171 ALA A N 1
ATOM 1308 C CA . ALA A 1 171 ? 11.362 -5.011 -34.358 1.00 93.31 171 ALA A CA 1
ATOM 1309 C C . ALA A 1 171 ? 12.772 -5.483 -33.951 1.00 93.31 171 ALA A C 1
ATOM 1311 O O . ALA A 1 171 ? 13.734 -5.256 -34.688 1.00 93.31 171 ALA A O 1
ATOM 1312 N N . TRP A 1 172 ? 12.910 -6.180 -32.816 1.00 94.75 172 TRP A N 1
ATOM 1313 C CA . TRP A 1 172 ? 14.187 -6.757 -32.389 1.00 94.75 172 TRP A CA 1
ATOM 1314 C C . TRP A 1 172 ? 14.580 -7.933 -33.289 1.00 94.75 172 TRP A C 1
ATOM 1316 O O . TRP A 1 172 ? 15.699 -7.988 -33.811 1.00 94.75 172 TRP A O 1
ATOM 1326 N N . ILE A 1 173 ? 13.628 -8.841 -33.527 1.00 91.88 173 ILE A N 1
ATOM 1327 C CA . ILE A 1 173 ? 13.824 -10.068 -34.310 1.00 91.88 173 ILE A CA 1
ATOM 1328 C C . ILE A 1 173 ? 14.164 -9.732 -35.767 1.00 91.88 173 ILE A C 1
ATOM 1330 O O . ILE A 1 173 ? 15.187 -10.175 -36.291 1.00 91.88 173 ILE A O 1
ATOM 1334 N N . SER A 1 174 ? 13.341 -8.903 -36.418 1.00 92.31 174 SER A N 1
ATOM 1335 C CA . SER A 1 174 ? 13.553 -8.459 -37.806 1.00 92.31 174 SER A CA 1
ATOM 1336 C C . SER A 1 174 ? 14.822 -7.620 -37.972 1.00 92.31 174 SER A C 1
ATOM 1338 O O . SER A 1 174 ? 15.444 -7.636 -39.036 1.00 92.31 174 SER A O 1
ATOM 1340 N N . GLY A 1 175 ? 1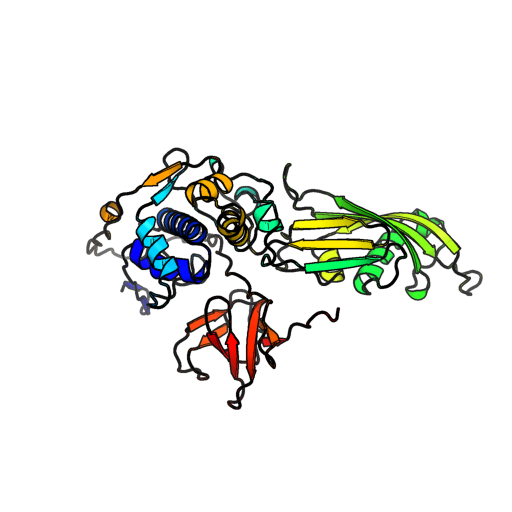5.266 -6.953 -36.903 1.00 90.38 175 GLY A N 1
ATOM 1341 C CA . GLY A 1 175 ? 16.549 -6.265 -36.854 1.00 90.38 175 GLY A CA 1
ATOM 1342 C C . GLY A 1 175 ? 17.756 -7.208 -36.927 1.00 90.38 175 GLY A C 1
ATOM 1343 O O . GLY A 1 175 ? 18.860 -6.742 -37.218 1.00 90.38 175 GLY A O 1
ATOM 1344 N N . GLY A 1 176 ? 17.584 -8.516 -36.709 1.00 90.56 176 GLY A N 1
ATOM 1345 C CA . GLY A 1 176 ? 18.665 -9.505 -36.723 1.00 90.56 176 GLY A CA 1
ATOM 1346 C C . GLY A 1 176 ? 19.609 -9.380 -35.526 1.00 90.56 176 GLY A C 1
ATOM 1347 O O . GLY A 1 176 ? 20.795 -9.702 -35.630 1.00 90.56 176 GLY A O 1
ATOM 1348 N N . PHE A 1 177 ? 19.105 -8.841 -34.415 1.00 92.56 177 PHE A N 1
ATOM 1349 C CA . PHE A 1 177 ? 19.830 -8.767 -33.156 1.00 92.56 177 PHE A CA 1
ATOM 1350 C C . PHE A 1 177 ? 19.844 -10.119 -32.452 1.00 92.56 177 PHE A C 1
ATOM 1352 O O . PHE A 1 177 ? 18.950 -10.948 -32.618 1.00 92.56 177 PHE A O 1
ATOM 1359 N N . THR A 1 178 ? 20.890 -10.358 -31.677 1.00 86.50 178 THR A N 1
ATOM 1360 C CA . THR A 1 178 ? 21.080 -11.622 -30.974 1.00 86.50 178 THR A CA 1
ATOM 1361 C C . THR A 1 178 ? 20.359 -11.630 -29.624 1.00 86.50 178 THR A C 1
ATOM 1363 O O . THR A 1 178 ? 20.022 -10.584 -29.074 1.00 86.50 178 THR A O 1
ATOM 1366 N N . GLY A 1 179 ? 20.088 -12.827 -29.096 1.00 83.69 179 GLY A N 1
ATOM 1367 C CA . GLY A 1 179 ? 19.346 -13.030 -27.845 1.00 83.69 179 GLY A CA 1
ATOM 1368 C C . GLY A 1 179 ? 20.221 -13.311 -26.617 1.00 83.69 179 GLY A C 1
ATOM 1369 O O . GLY A 1 179 ? 19.723 -13.836 -25.623 1.00 83.69 179 GLY A O 1
ATOM 1370 N N . GLY A 1 180 ? 21.531 -13.059 -26.679 1.00 83.81 180 GLY A N 1
ATOM 1371 C CA . GLY A 1 180 ? 22.447 -13.323 -25.574 1.00 83.81 180 GLY A CA 1
ATOM 1372 C C . GLY A 1 180 ? 22.385 -12.263 -24.475 1.00 83.81 180 GLY A C 1
ATOM 1373 O O . GLY A 1 180 ? 22.182 -11.073 -24.715 1.00 83.81 180 GLY A O 1
ATOM 1374 N N . GLU A 1 181 ? 22.622 -12.687 -23.234 1.00 81.06 181 GLU A N 1
ATOM 1375 C CA . GLU A 1 181 ? 22.608 -11.804 -22.061 1.00 81.06 181 GLU A CA 1
ATOM 1376 C C . GLU A 1 181 ? 23.628 -10.657 -22.150 1.00 81.06 181 GLU A C 1
ATOM 1378 O O . GLU A 1 181 ? 23.314 -9.530 -21.776 1.00 81.06 181 GLU A O 1
ATOM 1383 N N . SER A 1 182 ? 24.824 -10.921 -22.679 1.00 84.62 182 SER A N 1
ATOM 1384 C CA . SER A 1 182 ? 25.902 -9.932 -22.828 1.00 84.62 182 SER A CA 1
ATOM 1385 C C . SER A 1 182 ? 25.774 -9.047 -24.077 1.00 84.62 182 SER A C 1
ATOM 1387 O O . SER A 1 182 ? 26.637 -8.206 -24.338 1.00 84.62 182 SER A O 1
ATOM 1389 N N . GLU A 1 183 ? 24.713 -9.236 -24.860 1.00 88.56 183 GLU A N 1
ATOM 1390 C CA . GLU A 1 183 ? 24.520 -8.628 -26.180 1.00 88.56 183 GLU A CA 1
ATOM 1391 C C . GLU A 1 183 ? 23.404 -7.581 -26.191 1.00 88.56 183 GLU A C 1
ATOM 1393 O O . GLU A 1 183 ? 23.153 -6.963 -27.223 1.00 88.56 183 GLU A O 1
ATOM 1398 N N . PHE A 1 184 ? 22.784 -7.345 -25.034 1.00 93.56 184 PHE A N 1
ATOM 1399 C CA . PHE A 1 184 ? 21.734 -6.362 -24.810 1.00 93.56 184 PHE A CA 1
ATOM 1400 C C . PHE A 1 184 ? 22.212 -5.271 -23.853 1.00 93.56 184 PHE A C 1
ATOM 1402 O O . PHE A 1 184 ? 22.828 -5.556 -22.823 1.00 93.56 184 PHE A O 1
ATOM 1409 N N . ARG A 1 185 ? 21.911 -4.016 -24.181 1.00 93.25 185 ARG A N 1
ATOM 1410 C CA . ARG A 1 185 ? 22.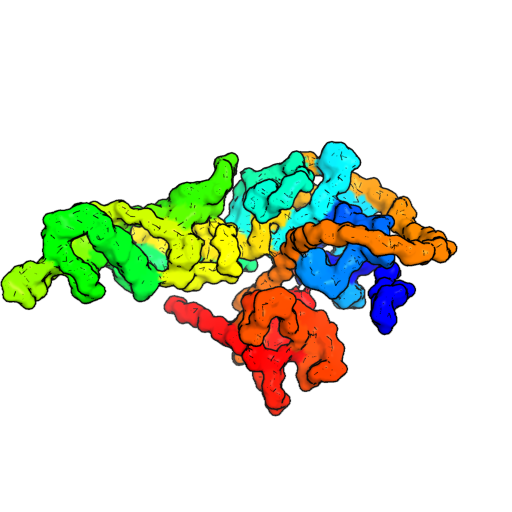182 -2.862 -23.327 1.00 93.25 185 ARG A CA 1
ATOM 1411 C C . ARG A 1 185 ? 21.005 -1.900 -23.373 1.00 93.25 185 ARG A C 1
ATOM 1413 O O . ARG A 1 185 ? 20.544 -1.537 -24.450 1.00 93.25 185 ARG A O 1
ATOM 1420 N N . ILE A 1 186 ? 20.573 -1.452 -22.203 1.00 95.50 186 ILE A N 1
ATOM 1421 C CA . ILE A 1 186 ? 19.645 -0.329 -22.073 1.00 95.50 186 ILE A CA 1
ATOM 1422 C C . ILE A 1 186 ? 20.488 0.941 -22.138 1.00 95.50 186 ILE A C 1
ATOM 1424 O O . ILE A 1 186 ? 21.399 1.107 -21.333 1.00 95.50 186 ILE A O 1
ATOM 1428 N N . ASP A 1 187 ? 20.219 1.792 -23.122 1.00 96.44 187 ASP A N 1
ATOM 1429 C CA . ASP A 1 187 ? 20.894 3.082 -23.270 1.00 96.44 187 ASP A CA 1
ATOM 1430 C C . ASP A 1 187 ? 20.144 4.177 -22.506 1.00 96.44 187 ASP A C 1
ATOM 1432 O O . ASP A 1 187 ? 20.760 5.081 -21.940 1.00 96.44 187 ASP A O 1
ATOM 1436 N N . ARG A 1 188 ? 18.805 4.103 -22.498 1.00 97.62 188 ARG A N 1
ATOM 1437 C CA . ARG A 1 188 ? 17.949 5.052 -21.787 1.00 97.62 188 ARG A CA 1
ATOM 1438 C C . ARG A 1 188 ? 16.596 4.448 -21.425 1.00 97.62 188 ARG A C 1
ATOM 1440 O O . ARG A 1 188 ? 15.993 3.745 -22.225 1.00 97.62 188 ARG A O 1
ATOM 1447 N N . ILE A 1 189 ? 16.080 4.791 -20.252 1.00 98.00 189 ILE A N 1
ATOM 1448 C CA . ILE A 1 189 ? 14.680 4.616 -19.864 1.00 98.00 189 ILE A CA 1
ATOM 1449 C C . ILE A 1 189 ? 13.986 5.961 -20.076 1.00 98.00 189 ILE A C 1
ATOM 1451 O O . ILE A 1 189 ? 14.264 6.928 -19.366 1.00 98.00 189 ILE A O 1
ATOM 1455 N N . GLU A 1 190 ? 13.120 6.040 -21.082 1.00 98.12 190 GLU A N 1
ATOM 1456 C CA . GLU A 1 190 ? 12.419 7.273 -21.446 1.00 98.12 190 GLU A CA 1
ATOM 1457 C C . GLU A 1 190 ? 11.206 7.533 -20.555 1.00 98.12 190 GLU A C 1
ATOM 1459 O O . GLU A 1 190 ? 10.991 8.665 -20.133 1.00 98.12 190 GLU A O 1
ATOM 1464 N N . SER A 1 191 ? 10.423 6.494 -20.256 1.00 98.25 191 SER A N 1
ATOM 1465 C CA . SER A 1 191 ? 9.233 6.608 -19.412 1.00 98.25 191 SER A CA 1
ATOM 1466 C C . SER A 1 191 ? 8.918 5.303 -18.699 1.00 98.25 191 SER A C 1
ATOM 1468 O O . SER A 1 191 ? 9.128 4.223 -19.253 1.00 98.25 191 SER A O 1
ATOM 1470 N N . VAL A 1 192 ? 8.328 5.416 -17.512 1.00 98.25 192 VAL A N 1
ATOM 1471 C CA . VAL A 1 192 ? 7.728 4.310 -16.761 1.00 98.25 192 VAL A CA 1
ATOM 1472 C C . VAL A 1 192 ? 6.323 4.740 -16.361 1.00 98.25 192 VAL A C 1
ATOM 1474 O O . VAL A 1 192 ? 6.151 5.799 -15.761 1.00 98.25 192 VAL A O 1
ATOM 1477 N N . SER A 1 193 ? 5.309 3.950 -16.707 1.00 97.94 193 SER A N 1
ATOM 1478 C CA . SER A 1 193 ? 3.919 4.247 -16.357 1.00 97.94 193 SER A CA 1
ATOM 1479 C C . SER A 1 193 ? 3.160 2.993 -15.940 1.00 97.94 193 SER A C 1
ATOM 1481 O O . SER A 1 193 ? 3.478 1.887 -16.368 1.00 97.94 193 SER A O 1
ATOM 1483 N N . LEU A 1 194 ? 2.161 3.162 -15.078 1.00 98.06 194 LEU A N 1
ATOM 1484 C CA . LEU A 1 194 ? 1.324 2.068 -14.591 1.00 98.06 194 LEU A CA 1
ATOM 1485 C C . LEU A 1 194 ? 0.071 1.960 -15.460 1.00 98.06 194 LEU A C 1
ATOM 1487 O O . LEU A 1 194 ? -0.532 2.974 -15.818 1.00 98.06 194 LEU A O 1
ATOM 1491 N N . LYS A 1 195 ? -0.302 0.734 -15.819 1.00 97.25 195 LYS A N 1
ATOM 1492 C CA . LYS A 1 195 ? -1.394 0.427 -16.745 1.00 97.25 195 LYS A CA 1
ATOM 1493 C C . LYS A 1 195 ? -2.311 -0.644 -16.176 1.00 97.25 195 LYS A C 1
ATOM 1495 O O . LYS A 1 195 ? -1.964 -1.366 -15.240 1.00 97.25 195 LYS A O 1
ATOM 1500 N N . LYS A 1 196 ? -3.496 -0.733 -16.785 1.00 96.38 196 LYS A N 1
ATOM 1501 C CA . LYS A 1 196 ? -4.504 -1.766 -16.528 1.00 96.38 196 LYS A CA 1
ATOM 1502 C C . LYS A 1 196 ? -4.878 -1.871 -15.040 1.00 96.38 196 LYS A C 1
ATOM 1504 O O . LYS A 1 196 ? -4.402 -2.777 -14.344 1.00 96.38 196 LYS A O 1
ATOM 1509 N N . PRO A 1 197 ? -5.711 -0.934 -14.545 1.00 95.50 197 PRO A N 1
ATOM 1510 C CA . PRO A 1 197 ? -6.338 -1.066 -13.237 1.00 95.50 197 PRO A CA 1
ATOM 1511 C C . PRO A 1 197 ? -6.960 -2.457 -13.081 1.00 95.50 197 PRO A C 1
ATOM 1513 O O . PRO A 1 197 ? -7.635 -2.943 -13.990 1.00 95.50 197 PRO A O 1
ATOM 1516 N N . LYS A 1 198 ? -6.708 -3.103 -11.943 1.00 94.69 198 LYS A N 1
ATOM 1517 C CA . LYS A 1 198 ? -7.268 -4.409 -11.578 1.00 94.69 198 LYS A CA 1
ATOM 1518 C C . LYS A 1 198 ? -8.788 -4.333 -11.459 1.00 94.69 198 LYS A C 1
ATOM 1520 O O . LYS A 1 198 ? -9.479 -5.274 -11.836 1.00 94.69 198 LYS A O 1
ATOM 1525 N N . TYR A 1 199 ? -9.282 -3.197 -10.968 1.00 94.25 199 TYR A N 1
ATOM 1526 C CA . TYR A 1 199 ? -10.695 -2.910 -10.762 1.00 94.25 199 TYR A CA 1
ATOM 1527 C C . TYR A 1 199 ? -11.117 -1.645 -11.509 1.00 94.25 199 TYR A C 1
ATOM 1529 O O . TYR A 1 199 ? -10.284 -0.884 -12.004 1.00 94.25 199 TYR A O 1
ATOM 1537 N N . ALA A 1 200 ? -12.428 -1.427 -11.607 1.00 91.88 200 ALA A N 1
ATOM 1538 C CA . ALA A 1 200 ? -12.980 -0.258 -12.277 1.00 91.88 200 ALA A CA 1
ATOM 1539 C C . ALA A 1 200 ? -12.505 1.058 -11.632 1.00 91.88 200 ALA A C 1
ATOM 1541 O O . ALA A 1 200 ? -12.114 1.109 -10.462 1.00 91.88 200 ALA A O 1
ATOM 1542 N N . ALA A 1 201 ? -12.555 2.143 -12.409 1.00 92.25 201 ALA A N 1
ATOM 1543 C CA . ALA A 1 201 ? -12.256 3.478 -11.901 1.00 92.25 201 ALA A CA 1
ATOM 1544 C C . ALA A 1 201 ? -13.125 3.793 -10.661 1.00 92.25 201 ALA A C 1
ATOM 1546 O O . ALA A 1 201 ? -14.310 3.451 -10.664 1.00 92.25 201 ALA A O 1
ATOM 1547 N N . PRO A 1 202 ? -12.567 4.450 -9.625 1.00 94.56 202 PRO A N 1
ATOM 1548 C CA . PRO A 1 202 ? -11.282 5.161 -9.604 1.00 94.56 202 PRO A CA 1
ATOM 1549 C C . PRO A 1 202 ? -10.081 4.344 -9.075 1.00 94.56 202 PRO A C 1
ATOM 1551 O O . PRO A 1 202 ? -9.100 4.940 -8.627 1.00 94.56 202 PRO A O 1
ATOM 1554 N N . SER A 1 203 ? -10.125 3.005 -9.116 1.00 94.69 203 SER A N 1
ATOM 1555 C CA . SER A 1 203 ? -9.040 2.164 -8.587 1.00 94.69 203 SER A CA 1
ATOM 1556 C C . SER A 1 203 ? -7.671 2.482 -9.202 1.00 94.69 203 SER A C 1
ATOM 1558 O O . SER A 1 203 ? -7.510 2.568 -10.422 1.00 94.69 203 SER A O 1
ATOM 1560 N N . ARG A 1 204 ? -6.668 2.620 -8.333 1.00 94.81 204 ARG A N 1
ATOM 1561 C CA . ARG A 1 204 ? -5.245 2.811 -8.655 1.00 94.81 204 ARG A CA 1
ATOM 1562 C C . ARG A 1 204 ? -4.416 1.553 -8.411 1.00 94.81 204 ARG A C 1
ATOM 1564 O O . ARG A 1 204 ? -3.188 1.605 -8.469 1.00 94.81 204 ARG A O 1
ATOM 1571 N N . LEU A 1 205 ? -5.065 0.419 -8.156 1.00 95.56 205 LEU A N 1
ATOM 1572 C CA . LEU A 1 205 ? -4.390 -0.868 -8.103 1.00 95.56 205 LEU A CA 1
ATOM 1573 C C . LEU A 1 205 ? -4.116 -1.346 -9.530 1.00 95.56 205 LEU A C 1
ATOM 1575 O O . LEU A 1 205 ? -4.964 -1.968 -10.161 1.00 95.56 205 LEU A O 1
ATOM 1579 N N . TYR A 1 206 ? -2.947 -1.014 -10.063 1.00 97.56 206 TYR A N 1
ATOM 1580 C CA . TYR A 1 206 ? -2.532 -1.404 -11.410 1.00 97.56 206 TYR A CA 1
ATOM 1581 C C . TYR A 1 206 ? -1.960 -2.822 -11.440 1.00 97.56 206 TYR A C 1
ATOM 1583 O O . TYR A 1 206 ? -1.409 -3.298 -10.452 1.00 97.56 206 TYR A O 1
ATOM 1591 N N . THR A 1 207 ? -2.061 -3.493 -12.589 1.00 97.38 207 THR A N 1
ATOM 1592 C CA . THR A 1 207 ? -1.528 -4.858 -12.781 1.00 97.38 207 THR A CA 1
ATOM 1593 C C . THR A 1 207 ? -0.373 -4.932 -13.773 1.00 97.38 207 THR A C 1
ATOM 1595 O O . THR A 1 207 ? 0.323 -5.946 -13.828 1.00 97.38 207 THR A O 1
ATOM 1598 N N . GLU A 1 208 ? -0.128 -3.863 -14.528 1.00 98.12 208 GLU A N 1
ATOM 1599 C CA . GLU A 1 208 ? 0.905 -3.805 -15.556 1.00 98.12 208 GLU A CA 1
ATOM 1600 C C . GLU A 1 208 ? 1.739 -2.522 -15.430 1.00 98.12 208 GLU A C 1
ATOM 1602 O O . GLU A 1 208 ? 1.255 -1.469 -15.009 1.00 98.12 208 GLU A O 1
ATOM 1607 N N . MET A 1 209 ? 3.010 -2.616 -15.808 1.00 98.44 209 MET A N 1
ATOM 1608 C CA . MET A 1 209 ? 3.953 -1.511 -15.924 1.00 98.44 209 MET A CA 1
ATOM 1609 C C . MET A 1 209 ? 4.414 -1.417 -17.374 1.00 98.44 209 MET A C 1
ATOM 1611 O O . MET A 1 209 ? 5.006 -2.349 -17.909 1.00 98.44 209 MET A O 1
ATOM 1615 N N . GLU A 1 210 ? 4.164 -0.281 -18.005 1.00 98.50 210 GLU A N 1
ATOM 1616 C CA . GLU A 1 210 ? 4.661 0.034 -19.338 1.00 98.50 210 GLU A CA 1
ATOM 1617 C C . GLU A 1 210 ? 5.959 0.835 -19.226 1.00 98.50 210 GLU A C 1
ATOM 1619 O O . GLU A 1 210 ? 6.025 1.838 -18.508 1.00 98.50 210 GLU A O 1
ATOM 1624 N N . MET A 1 211 ? 6.984 0.408 -19.958 1.00 98.19 211 MET A N 1
ATOM 1625 C CA . MET A 1 211 ? 8.273 1.083 -20.030 1.00 98.19 211 MET A CA 1
ATOM 1626 C C . MET A 1 211 ? 8.607 1.410 -21.477 1.00 98.19 211 MET A C 1
ATOM 1628 O O . MET A 1 211 ? 8.496 0.551 -22.349 1.00 98.19 211 MET A O 1
ATOM 1632 N N . LYS A 1 212 ? 9.073 2.636 -21.720 1.00 98.31 212 LYS A N 1
ATOM 1633 C CA . LYS A 1 212 ? 9.668 3.028 -22.998 1.00 98.31 212 LYS A CA 1
ATOM 1634 C C . LYS A 1 212 ? 11.174 3.159 -22.831 1.00 98.31 212 LYS A C 1
ATOM 1636 O O . LYS A 1 212 ? 11.632 3.841 -21.914 1.00 98.31 212 LYS A O 1
ATOM 1641 N N . LEU A 1 213 ? 11.929 2.490 -23.690 1.00 97.81 213 LEU A N 1
ATOM 1642 C CA . LEU A 1 213 ? 13.368 2.291 -23.552 1.00 97.81 213 LEU A CA 1
ATOM 1643 C C . LEU A 1 213 ? 14.066 2.544 -24.881 1.00 97.81 213 LEU A C 1
ATOM 1645 O O . LEU A 1 213 ? 13.595 2.056 -25.900 1.00 97.81 213 LEU A O 1
ATOM 1649 N N . ASP A 1 214 ? 15.222 3.197 -24.859 1.00 97.88 214 ASP A N 1
ATOM 1650 C CA . ASP A 1 214 ? 16.190 3.111 -25.949 1.00 97.88 214 ASP A CA 1
ATOM 1651 C C . ASP A 1 214 ? 17.203 2.026 -25.620 1.00 97.88 214 ASP A C 1
ATOM 1653 O O . ASP A 1 214 ? 17.762 1.990 -24.516 1.00 97.88 214 ASP A O 1
ATOM 1657 N N . VAL A 1 215 ? 17.441 1.136 -26.576 1.00 97.06 215 VAL A N 1
ATOM 1658 C CA . VAL A 1 215 ? 18.303 -0.025 -26.367 1.00 97.06 215 VAL A CA 1
ATOM 1659 C C . VAL A 1 215 ? 19.274 -0.212 -27.526 1.00 97.06 215 VAL A C 1
ATOM 1661 O O . VAL A 1 215 ? 18.988 0.096 -28.689 1.00 97.06 215 VAL A O 1
ATOM 1664 N N . SER A 1 216 ? 20.427 -0.781 -27.198 1.00 96.00 216 SER A N 1
ATOM 1665 C CA . SER A 1 216 ? 21.447 -1.215 -28.141 1.00 96.00 216 SER A CA 1
ATOM 1666 C C . SER A 1 216 ? 21.605 -2.725 -28.063 1.00 96.00 216 SER A C 1
ATOM 1668 O O . SER A 1 216 ? 21.607 -3.321 -26.984 1.00 96.00 216 SER A O 1
ATOM 1670 N N . GLY A 1 217 ? 21.789 -3.340 -29.225 1.00 95.50 217 GLY A N 1
ATOM 1671 C CA . GLY A 1 217 ? 22.012 -4.771 -29.369 1.00 95.50 217 GLY A CA 1
ATOM 1672 C C . GLY A 1 217 ? 23.300 -5.072 -30.120 1.00 95.50 217 GLY A C 1
ATOM 1673 O O . GLY A 1 217 ? 23.910 -4.188 -30.727 1.00 95.50 217 GLY A O 1
ATOM 1674 N N . ARG A 1 218 ? 23.708 -6.338 -30.115 1.00 94.56 218 ARG A N 1
ATOM 1675 C CA . ARG A 1 218 ? 24.755 -6.851 -31.005 1.00 94.56 218 ARG A CA 1
ATOM 1676 C C . ARG A 1 218 ? 24.144 -7.759 -32.066 1.00 94.56 218 ARG A C 1
ATOM 1678 O O . ARG A 1 218 ? 23.040 -8.272 -31.913 1.00 94.56 218 ARG A O 1
ATOM 1685 N N . LYS A 1 219 ? 24.868 -7.928 -33.169 1.00 92.19 219 LYS A N 1
ATOM 1686 C CA . LYS A 1 219 ? 24.505 -8.833 -34.266 1.00 92.19 219 LYS A CA 1
ATOM 1687 C C . LYS A 1 219 ? 25.626 -9.837 -34.480 1.00 92.19 219 LYS A C 1
ATOM 1689 O O . LYS A 1 219 ? 26.796 -9.491 -34.304 1.00 92.19 219 LYS A O 1
ATOM 1694 N N . VAL A 1 220 ? 25.285 -11.052 -34.897 1.00 87.12 220 VAL A N 1
ATOM 1695 C CA . VAL A 1 220 ? 26.272 -12.052 -35.322 1.00 87.12 220 VAL A CA 1
ATOM 1696 C C . VAL A 1 220 ? 26.410 -11.997 -36.836 1.00 87.12 220 VAL A C 1
ATOM 1698 O O . VAL A 1 220 ? 25.436 -12.141 -37.566 1.00 87.12 220 VAL A O 1
ATOM 1701 N N . THR A 1 221 ? 27.633 -11.795 -37.319 1.00 84.00 221 THR A N 1
ATOM 1702 C CA . THR A 1 221 ? 27.968 -11.853 -38.749 1.00 84.00 221 THR A CA 1
ATOM 1703 C C . THR A 1 221 ? 29.065 -12.891 -38.941 1.00 84.00 221 THR A C 1
ATOM 1705 O O . THR A 1 221 ? 30.118 -12.795 -38.315 1.00 84.00 221 THR A O 1
ATOM 1708 N N . GLY A 1 222 ? 28.815 -13.920 -39.757 1.00 82.38 222 GLY A N 1
ATOM 1709 C CA . GLY A 1 222 ? 29.805 -14.974 -40.023 1.00 82.38 222 GLY A CA 1
ATOM 1710 C C . GLY A 1 222 ? 30.306 -15.710 -38.770 1.00 82.38 222 GLY A C 1
ATOM 1711 O O . GLY A 1 222 ? 31.461 -16.118 -38.728 1.00 82.38 222 GLY A O 1
ATOM 1712 N N . GLY A 1 223 ? 29.476 -15.827 -37.725 1.00 81.75 223 GLY A N 1
ATOM 1713 C CA . GLY A 1 223 ? 29.839 -16.470 -36.453 1.00 81.75 223 GLY A CA 1
ATOM 1714 C C . GLY A 1 223 ? 30.575 -15.575 -35.447 1.00 81.75 223 GLY A C 1
ATOM 1715 O O . GLY A 1 223 ? 30.903 -16.040 -34.361 1.00 81.75 223 GLY A O 1
ATOM 1716 N N . THR A 1 224 ? 30.813 -14.298 -35.765 1.00 86.12 224 THR A N 1
ATOM 1717 C CA . THR A 1 224 ? 31.441 -13.329 -34.849 1.00 86.12 224 THR A CA 1
ATOM 1718 C C . THR A 1 224 ? 30.415 -12.315 -34.345 1.00 86.12 224 THR A C 1
ATOM 1720 O O . THR A 1 224 ? 29.642 -11.765 -35.132 1.00 86.12 224 THR A O 1
ATOM 1723 N N . ILE A 1 225 ? 30.419 -12.053 -33.035 1.00 86.56 225 ILE A N 1
ATOM 1724 C CA . ILE A 1 225 ? 29.574 -11.039 -32.391 1.00 86.56 225 ILE A CA 1
ATOM 1725 C C . ILE A 1 225 ? 30.165 -9.648 -32.666 1.00 86.56 225 ILE A C 1
ATOM 1727 O O . ILE A 1 225 ? 31.305 -9.366 -32.298 1.00 86.56 225 ILE A O 1
ATOM 1731 N N . GLY A 1 226 ? 29.384 -8.781 -33.309 1.00 89.12 226 GLY A N 1
ATOM 1732 C CA . GLY A 1 226 ? 29.764 -7.405 -33.629 1.00 89.12 226 GLY A CA 1
ATOM 1733 C C . GLY A 1 226 ? 29.706 -6.434 -32.436 1.00 89.12 226 GLY A C 1
ATOM 1734 O O . GLY A 1 226 ? 29.391 -6.830 -31.310 1.00 89.12 226 GLY A O 1
ATOM 1735 N N . PRO A 1 227 ? 30.005 -5.140 -32.659 1.00 93.12 227 PRO A N 1
ATOM 1736 C CA . PRO A 1 227 ? 29.877 -4.111 -31.629 1.00 93.12 227 PRO A CA 1
ATOM 1737 C C . PRO A 1 227 ? 28.408 -3.856 -31.259 1.00 93.12 227 PRO A C 1
ATOM 1739 O O . PRO A 1 227 ? 27.492 -4.241 -31.986 1.00 93.12 227 PRO A O 1
ATOM 1742 N N . PHE A 1 228 ? 28.187 -3.160 -30.139 1.00 94.94 228 PHE A N 1
ATOM 1743 C CA . PHE A 1 228 ? 26.866 -2.616 -29.820 1.00 94.94 228 PHE A CA 1
ATOM 1744 C C . PHE A 1 228 ? 26.470 -1.564 -30.856 1.00 94.94 228 PHE A C 1
ATOM 1746 O O . PHE A 1 228 ? 27.230 -0.627 -31.103 1.00 94.94 228 PHE A O 1
ATOM 1753 N N . ILE A 1 229 ? 25.274 -1.709 -31.415 1.00 95.69 229 ILE A N 1
ATOM 1754 C CA . ILE A 1 229 ? 24.648 -0.730 -32.302 1.00 95.69 229 ILE A CA 1
ATOM 1755 C C . ILE A 1 229 ? 23.218 -0.438 -31.815 1.00 95.69 229 ILE A C 1
ATOM 1757 O O . ILE A 1 229 ? 22.586 -1.337 -31.249 1.00 95.69 229 ILE A O 1
ATOM 1761 N N . PRO A 1 230 ? 22.695 0.785 -32.023 1.00 96.62 230 PRO A N 1
ATOM 1762 C CA . PRO A 1 230 ? 21.336 1.127 -31.615 1.00 96.62 230 PRO A CA 1
ATOM 1763 C C . PRO A 1 230 ? 20.309 0.199 -32.268 1.00 96.62 230 PRO A C 1
ATOM 1765 O O . PRO A 1 230 ? 20.306 0.036 -33.490 1.00 96.62 230 PRO A O 1
ATOM 1768 N N . ALA A 1 231 ? 19.441 -0.397 -31.455 1.00 95.31 231 ALA A N 1
ATOM 1769 C CA . ALA A 1 231 ? 18.292 -1.171 -31.921 1.00 95.31 231 ALA A CA 1
ATOM 1770 C C . ALA A 1 231 ? 17.021 -0.313 -32.020 1.00 95.31 231 ALA A C 1
ATOM 1772 O O . ALA A 1 231 ? 16.091 -0.687 -32.728 1.00 95.31 231 ALA A O 1
ATOM 1773 N N . GLY A 1 232 ? 17.013 0.859 -31.378 1.00 95.38 232 GLY A N 1
ATOM 1774 C CA . GLY A 1 232 ? 15.920 1.829 -31.420 1.00 95.38 232 GLY A CA 1
ATOM 1775 C C . GLY A 1 232 ? 15.166 1.916 -30.097 1.00 95.38 232 GLY A C 1
ATOM 1776 O O . GLY A 1 232 ? 15.650 1.443 -29.065 1.00 95.38 232 GLY A O 1
ATOM 1777 N N . SER A 1 233 ? 13.993 2.547 -30.143 1.00 97.50 233 SER A N 1
ATOM 1778 C CA . SER A 1 233 ? 13.108 2.684 -28.989 1.00 97.50 233 SER A CA 1
ATOM 1779 C C . SER A 1 233 ? 12.072 1.561 -28.961 1.00 97.50 233 SER A C 1
ATOM 1781 O O . SER A 1 233 ? 11.417 1.299 -29.969 1.00 97.50 233 SER A O 1
ATOM 1783 N N . PHE A 1 234 ? 11.881 0.949 -27.799 1.00 98.00 234 PHE A N 1
ATOM 1784 C CA . PHE A 1 234 ? 10.918 -0.120 -27.557 1.00 98.00 234 PHE A CA 1
ATOM 1785 C C . PHE A 1 234 ? 9.960 0.294 -26.447 1.00 98.00 234 PHE A C 1
ATOM 1787 O O . PHE A 1 234 ? 10.384 0.860 -25.437 1.00 98.00 234 PHE A O 1
ATOM 1794 N N . THR A 1 235 ? 8.679 -0.013 -26.625 1.00 98.19 235 THR A N 1
ATOM 1795 C CA . THR A 1 235 ? 7.672 0.085 -25.568 1.00 98.19 235 THR A CA 1
ATOM 1796 C C . THR A 1 235 ? 7.302 -1.326 -25.157 1.00 98.19 235 THR A C 1
ATOM 1798 O O . THR A 1 235 ? 6.760 -2.069 -25.964 1.00 98.19 235 THR A O 1
ATOM 1801 N N . ILE A 1 236 ? 7.601 -1.684 -23.913 1.00 97.69 236 ILE A N 1
ATOM 1802 C CA . ILE A 1 236 ? 7.315 -3.004 -23.351 1.00 97.69 236 ILE A CA 1
ATOM 1803 C C . ILE A 1 236 ? 6.303 -2.888 -22.218 1.00 97.69 236 ILE A C 1
ATOM 1805 O O . ILE A 1 236 ? 6.285 -1.897 -21.485 1.00 97.69 236 ILE A O 1
ATOM 1809 N N . THR A 1 237 ? 5.495 -3.927 -22.037 1.00 98.19 237 THR A N 1
ATOM 1810 C CA . THR A 1 237 ? 4.562 -4.046 -20.914 1.00 98.19 237 THR A CA 1
ATOM 1811 C C . THR A 1 237 ? 4.950 -5.246 -20.061 1.00 98.19 237 THR A C 1
ATOM 1813 O O . THR A 1 237 ? 5.011 -6.374 -20.541 1.00 98.19 237 THR A O 1
ATOM 1816 N N . LEU A 1 238 ? 5.218 -4.998 -18.783 1.00 97.56 238 LEU A N 1
ATOM 1817 C CA . LEU A 1 238 ? 5.598 -5.996 -17.790 1.00 97.56 238 LEU A CA 1
ATOM 1818 C C . LEU A 1 238 ? 4.458 -6.180 -16.787 1.00 97.56 238 LEU A C 1
ATOM 1820 O O . LEU A 1 238 ? 3.786 -5.216 -16.422 1.00 97.56 238 LEU A O 1
ATOM 1824 N N . LYS A 1 239 ? 4.2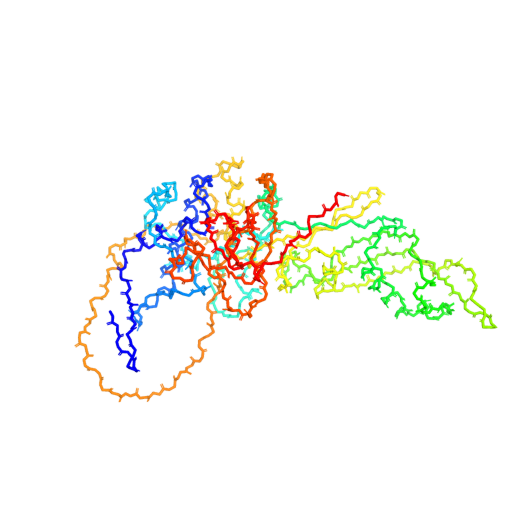46 -7.402 -16.298 1.00 97.50 239 LYS A N 1
ATOM 1825 C CA . LYS A 1 239 ? 3.285 -7.639 -15.214 1.00 97.50 239 LYS A CA 1
ATOM 1826 C C . LYS A 1 239 ? 3.855 -7.111 -13.903 1.00 97.50 239 LYS A C 1
ATOM 1828 O O . LYS A 1 239 ? 4.997 -7.402 -13.559 1.00 97.50 239 LYS A O 1
ATOM 1833 N N . LEU A 1 240 ? 3.059 -6.362 -13.145 1.00 96.25 240 LEU A N 1
ATOM 1834 C CA . LEU A 1 240 ? 3.474 -5.912 -11.815 1.00 96.25 240 LEU A CA 1
ATOM 1835 C C . LEU A 1 240 ? 3.616 -7.100 -10.864 1.00 96.25 240 LEU A C 1
ATOM 1837 O O . LEU A 1 240 ? 4.638 -7.234 -10.193 1.00 96.25 240 LEU A O 1
ATOM 1841 N N . PHE A 1 241 ? 2.619 -7.985 -10.882 1.00 91.38 241 PHE A N 1
ATOM 1842 C CA . PHE A 1 241 ? 2.540 -9.147 -10.010 1.00 91.38 241 PHE A CA 1
ATOM 1843 C C . PHE A 1 241 ? 2.585 -10.450 -10.822 1.00 91.38 241 PHE A C 1
ATOM 1845 O O . PHE A 1 241 ? 1.829 -10.578 -11.793 1.00 91.38 241 PHE A O 1
ATOM 1852 N N . PRO A 1 242 ? 3.422 -11.428 -10.437 1.00 87.50 242 PRO A N 1
ATOM 1853 C CA . PRO A 1 242 ? 4.454 -11.351 -9.390 1.00 87.50 242 PRO A CA 1
ATOM 1854 C C . PRO A 1 242 ? 5.764 -10.681 -9.866 1.00 87.50 242 PRO A C 1
ATOM 1856 O O . PRO A 1 242 ? 6.690 -10.508 -9.081 1.00 87.50 242 PRO A O 1
ATOM 1859 N N . ASP A 1 243 ? 5.877 -10.327 -11.150 1.00 92.56 243 ASP A N 1
ATOM 1860 C CA . ASP A 1 243 ? 7.184 -10.170 -11.798 1.00 92.56 243 ASP A CA 1
ATOM 1861 C C . ASP A 1 243 ? 7.964 -8.912 -11.373 1.00 92.56 243 ASP A C 1
ATOM 1863 O O . ASP A 1 243 ? 9.061 -9.022 -10.818 1.00 92.56 243 ASP A O 1
ATOM 1867 N N . VAL A 1 244 ? 7.446 -7.708 -11.644 1.00 95.75 244 VAL A N 1
ATOM 1868 C CA . VAL A 1 244 ? 8.212 -6.460 -11.444 1.00 95.75 244 VAL A CA 1
ATOM 1869 C C . VAL A 1 244 ? 8.542 -6.222 -9.972 1.00 95.75 244 VAL A C 1
ATOM 1871 O O . VAL A 1 244 ? 9.678 -5.867 -9.657 1.00 95.75 244 VAL A O 1
ATOM 1874 N N . LEU A 1 245 ? 7.590 -6.415 -9.055 1.00 90.38 245 LEU A N 1
ATOM 1875 C CA . LEU A 1 245 ? 7.824 -6.124 -7.637 1.00 90.38 245 LEU A CA 1
ATOM 1876 C C . LEU A 1 245 ? 8.868 -7.068 -7.031 1.00 90.38 245 LEU A C 1
ATOM 1878 O O . LEU A 1 245 ? 9.756 -6.604 -6.309 1.00 90.38 245 LEU A O 1
ATOM 1882 N N . ALA A 1 246 ? 8.816 -8.357 -7.378 1.00 87.75 246 ALA A N 1
ATOM 1883 C CA . ALA A 1 246 ? 9.825 -9.328 -6.972 1.00 87.75 246 ALA A CA 1
ATOM 1884 C C . ALA A 1 246 ? 11.191 -9.012 -7.601 1.00 87.75 246 ALA A C 1
ATOM 1886 O O . ALA A 1 246 ? 12.215 -9.031 -6.915 1.00 87.75 246 ALA A O 1
ATOM 1887 N N . ALA A 1 247 ? 11.223 -8.648 -8.889 1.00 89.06 247 ALA A N 1
ATOM 1888 C CA . ALA A 1 247 ? 12.457 -8.297 -9.592 1.00 89.06 247 ALA A CA 1
ATOM 1889 C C . ALA A 1 247 ? 13.157 -7.054 -9.018 1.00 89.06 247 ALA A C 1
ATOM 1891 O O . ALA A 1 247 ? 14.387 -6.958 -9.082 1.00 89.06 247 ALA A O 1
ATOM 1892 N N . LEU A 1 248 ? 12.383 -6.127 -8.452 1.00 90.31 248 LEU A N 1
ATOM 1893 C CA . LEU A 1 248 ? 12.863 -4.926 -7.769 1.00 90.31 248 LEU A CA 1
ATOM 1894 C C . LEU A 1 248 ? 13.106 -5.126 -6.267 1.00 90.31 248 LEU A C 1
ATOM 1896 O O . LEU A 1 248 ? 13.699 -4.258 -5.631 1.00 90.31 248 LEU A O 1
ATOM 1900 N N . GLY A 1 249 ? 12.675 -6.252 -5.692 1.00 86.75 249 GLY A N 1
ATOM 1901 C CA . GLY A 1 249 ? 12.779 -6.517 -4.256 1.00 86.75 249 GLY A CA 1
ATOM 1902 C C . GLY A 1 249 ? 11.893 -5.610 -3.395 1.00 86.75 249 GLY A C 1
ATOM 1903 O O . GLY A 1 249 ? 12.236 -5.341 -2.245 1.00 86.75 249 GLY A O 1
ATOM 1904 N N . ILE A 1 250 ? 10.778 -5.118 -3.946 1.00 87.94 250 ILE A N 1
ATOM 1905 C CA . ILE A 1 250 ? 9.859 -4.183 -3.272 1.00 87.94 250 ILE A CA 1
ATOM 1906 C C . ILE A 1 250 ? 8.486 -4.785 -2.962 1.00 87.94 250 ILE A C 1
ATOM 1908 O O . ILE A 1 250 ? 7.599 -4.080 -2.496 1.00 87.94 250 ILE A O 1
ATOM 1912 N N . GLU A 1 251 ? 8.306 -6.079 -3.203 1.00 84.62 251 GLU A N 1
ATOM 1913 C CA . GLU A 1 251 ? 7.119 -6.817 -2.774 1.00 84.62 251 GLU A CA 1
ATOM 1914 C C . GLU A 1 251 ? 6.975 -6.775 -1.244 1.00 84.62 251 GLU A C 1
ATOM 1916 O O . GLU A 1 251 ? 7.978 -6.867 -0.526 1.00 84.62 251 GLU A O 1
ATOM 1921 N N . ILE A 1 252 ? 5.748 -6.590 -0.748 1.00 81.12 252 ILE A N 1
ATOM 1922 C CA . ILE A 1 252 ? 5.465 -6.446 0.687 1.00 81.12 252 ILE A CA 1
ATOM 1923 C C . ILE A 1 252 ? 4.740 -7.681 1.215 1.00 81.12 252 ILE A C 1
ATOM 1925 O O . ILE A 1 252 ? 5.174 -8.260 2.206 1.00 81.12 252 ILE A O 1
ATOM 1929 N N . SER A 1 253 ? 3.636 -8.056 0.571 1.00 72.69 253 SER A N 1
ATOM 1930 C CA . SER A 1 253 ? 2.706 -9.075 1.062 1.00 72.69 253 SER A CA 1
ATOM 1931 C C . SER A 1 253 ? 2.602 -10.302 0.159 1.00 72.69 253 SER A C 1
ATOM 1933 O O . SER A 1 253 ? 2.127 -11.337 0.611 1.00 72.69 253 SER A O 1
ATOM 1935 N N . GLY A 1 254 ? 3.023 -10.198 -1.107 1.00 72.88 254 GLY A N 1
ATOM 1936 C CA . GLY A 1 254 ? 2.952 -11.300 -2.074 1.00 72.88 254 GLY A CA 1
ATOM 1937 C C . GLY A 1 254 ? 1.547 -11.592 -2.613 1.00 72.88 254 GLY A C 1
ATOM 1938 O O . GLY A 1 254 ? 1.371 -12.496 -3.426 1.00 72.88 254 GLY A O 1
ATOM 1939 N N . ASN A 1 255 ? 0.539 -10.814 -2.206 1.00 76.38 255 ASN A N 1
ATOM 1940 C CA . ASN A 1 255 ? -0.870 -11.073 -2.520 1.00 76.38 255 ASN A CA 1
ATOM 1941 C C . ASN A 1 255 ? -1.372 -10.324 -3.765 1.00 76.38 255 ASN A C 1
ATOM 1943 O O . ASN A 1 255 ? -2.553 -10.396 -4.117 1.00 76.38 255 ASN A O 1
ATOM 1947 N N . GLY A 1 256 ? -0.492 -9.587 -4.446 1.00 85.50 256 GLY A N 1
ATOM 1948 C CA . GLY A 1 256 ? -0.832 -8.879 -5.676 1.00 85.50 256 GLY A CA 1
ATOM 1949 C C . GLY A 1 256 ? -1.868 -7.777 -5.472 1.00 85.50 256 GLY A C 1
ATOM 1950 O O . GLY A 1 256 ? -2.827 -7.660 -6.253 1.00 85.50 256 GLY A O 1
ATOM 1951 N N . ASN A 1 257 ? -1.726 -7.028 -4.376 1.00 89.12 257 ASN A N 1
ATOM 1952 C CA . ASN A 1 257 ? -2.670 -5.992 -3.974 1.00 89.12 257 ASN A CA 1
ATOM 1953 C C . ASN A 1 257 ? -2.008 -4.660 -3.592 1.00 89.12 257 ASN A C 1
ATOM 1955 O O . ASN A 1 257 ? -2.732 -3.721 -3.260 1.00 89.12 257 ASN A O 1
ATOM 1959 N N . GLU A 1 258 ? -0.680 -4.566 -3.668 1.00 93.38 258 GLU A N 1
ATOM 1960 C CA . GLU A 1 258 ? 0.088 -3.364 -3.367 1.00 93.38 258 GLU A CA 1
ATOM 1961 C C . GLU A 1 258 ? -0.260 -2.205 -4.316 1.00 93.38 258 GLU A C 1
ATOM 1963 O O . GLU A 1 258 ? -0.313 -2.357 -5.539 1.00 93.38 258 GLU A O 1
ATOM 1968 N N . ILE A 1 259 ? -0.443 -1.006 -3.762 1.00 95.94 259 ILE A N 1
ATOM 1969 C CA . ILE A 1 259 ? -0.559 0.216 -4.558 1.00 95.94 259 ILE A CA 1
ATOM 1970 C C . ILE A 1 259 ? 0.843 0.651 -4.964 1.00 95.94 259 ILE A C 1
ATOM 1972 O O . ILE A 1 259 ? 1.707 0.909 -4.124 1.00 95.94 259 ILE A O 1
ATOM 1976 N N . VAL A 1 260 ? 1.063 0.736 -6.274 1.00 97.19 260 VAL A N 1
ATOM 1977 C CA . VAL A 1 260 ? 2.336 1.166 -6.851 1.00 97.19 260 VAL A CA 1
ATOM 1978 C C . VAL A 1 260 ? 2.229 2.623 -7.279 1.00 97.19 260 VAL A C 1
ATOM 1980 O O . VAL A 1 260 ? 1.238 3.050 -7.873 1.00 97.19 260 VAL A O 1
ATOM 1983 N N . THR A 1 261 ? 3.274 3.394 -7.006 1.00 96.69 261 THR A N 1
ATOM 1984 C CA . THR A 1 261 ? 3.448 4.757 -7.513 1.00 96.69 261 THR A CA 1
ATOM 1985 C C . THR A 1 261 ? 4.786 4.884 -8.228 1.00 96.69 261 THR A C 1
ATOM 1987 O O . THR A 1 261 ? 5.742 4.169 -7.923 1.00 96.69 261 THR A O 1
ATOM 1990 N N . VAL A 1 262 ? 4.842 5.783 -9.211 1.00 97.75 262 VAL A N 1
ATOM 1991 C CA . VAL A 1 262 ? 6.055 6.092 -9.971 1.00 97.75 262 VAL A CA 1
ATOM 1992 C C . VAL A 1 262 ? 6.303 7.587 -9.861 1.00 97.75 262 VAL A C 1
ATOM 1994 O O . VAL A 1 262 ? 5.493 8.385 -10.330 1.00 97.75 262 VAL A O 1
ATOM 1997 N N . ASN A 1 263 ? 7.424 7.956 -9.249 1.00 97.06 263 ASN A N 1
ATOM 1998 C CA . ASN A 1 263 ? 7.880 9.334 -9.140 1.00 97.06 263 ASN A CA 1
ATOM 1999 C C . ASN A 1 263 ? 9.091 9.538 -10.048 1.00 97.06 263 ASN A C 1
ATOM 2001 O O . ASN A 1 263 ? 10.126 8.890 -9.895 1.00 97.06 263 ASN A O 1
ATOM 2005 N N . GLU A 1 264 ? 8.962 10.444 -11.009 1.00 97.69 264 GLU A N 1
ATOM 2006 C CA . GLU A 1 264 ? 10.009 10.747 -11.976 1.00 97.69 264 GLU A CA 1
ATOM 2007 C C . GLU A 1 264 ? 10.818 11.975 -11.550 1.00 97.69 264 GLU A C 1
ATOM 2009 O O . GLU A 1 264 ? 10.277 13.002 -11.140 1.00 97.69 264 GLU A O 1
ATOM 2014 N N . THR A 1 265 ? 12.136 11.892 -11.710 1.00 96.75 265 THR A N 1
ATOM 2015 C CA . THR A 1 265 ? 13.042 13.037 -11.607 1.00 96.75 265 THR A CA 1
ATOM 2016 C C . THR A 1 265 ? 13.813 13.227 -12.917 1.00 96.75 265 THR A C 1
ATOM 2018 O O . THR A 1 265 ? 13.604 12.534 -13.918 1.00 96.75 265 THR A O 1
ATOM 2021 N N . LYS A 1 266 ? 14.770 14.160 -12.930 1.00 95.69 266 LYS A N 1
ATOM 2022 C CA . LYS A 1 266 ? 15.649 14.360 -14.089 1.00 95.69 266 LYS A CA 1
ATOM 2023 C C . LYS A 1 266 ? 16.500 13.130 -14.418 1.00 95.69 266 LYS A C 1
ATOM 2025 O O . LYS A 1 266 ? 16.817 12.943 -15.587 1.00 95.69 266 LYS A O 1
ATOM 2030 N N . THR A 1 267 ? 16.866 12.317 -13.428 1.00 96.31 267 THR A N 1
ATOM 2031 C CA . THR A 1 267 ? 17.875 11.252 -13.581 1.00 96.31 267 THR A CA 1
ATOM 2032 C C . THR A 1 267 ? 17.366 9.851 -13.263 1.00 96.31 267 THR A C 1
ATOM 2034 O O . THR A 1 267 ? 18.019 8.885 -13.647 1.00 96.31 267 THR A O 1
ATOM 2037 N N . LEU A 1 268 ? 16.222 9.709 -12.590 1.00 96.69 268 LEU A N 1
ATOM 2038 C CA . LEU A 1 268 ? 15.701 8.407 -12.166 1.00 96.69 268 LEU A CA 1
ATOM 2039 C C . LEU A 1 268 ? 14.172 8.352 -12.136 1.00 96.69 268 LEU A C 1
ATOM 2041 O O . LEU A 1 268 ? 13.510 9.391 -12.059 1.00 96.69 268 LEU A O 1
ATOM 2045 N N . PHE A 1 269 ? 13.648 7.128 -12.131 1.00 98.06 269 PHE A N 1
ATOM 2046 C CA . PHE A 1 269 ? 12.293 6.780 -11.713 1.00 98.06 269 PHE A CA 1
ATOM 2047 C C . PHE A 1 269 ? 12.365 6.069 -10.361 1.00 98.06 269 PHE A C 1
ATOM 2049 O O . PHE A 1 269 ? 13.056 5.060 -10.226 1.00 98.06 269 PHE A O 1
ATOM 2056 N N . GLN A 1 270 ? 11.653 6.582 -9.363 1.00 97.31 270 GLN A N 1
ATOM 2057 C CA . GLN A 1 270 ? 11.447 5.901 -8.092 1.00 97.31 270 GLN A CA 1
ATOM 2058 C C . GLN A 1 270 ? 10.106 5.175 -8.141 1.00 97.31 270 GLN A C 1
ATOM 2060 O O . GLN A 1 270 ? 9.064 5.801 -8.331 1.00 97.31 270 GLN A O 1
ATOM 2065 N N . ILE A 1 271 ? 10.146 3.857 -7.977 1.00 97.62 271 ILE A N 1
ATOM 2066 C CA . ILE A 1 271 ? 8.966 3.000 -7.915 1.00 97.62 271 ILE A CA 1
ATOM 2067 C C . ILE A 1 271 ? 8.748 2.648 -6.453 1.00 97.62 271 ILE A C 1
ATOM 2069 O O . ILE A 1 271 ? 9.634 2.063 -5.832 1.00 97.62 271 ILE A O 1
ATOM 2073 N N . THR A 1 272 ? 7.584 2.991 -5.915 1.00 96.38 272 THR A N 1
ATOM 2074 C CA . THR A 1 272 ? 7.231 2.719 -4.520 1.00 96.38 272 THR A CA 1
ATOM 2075 C C . THR A 1 272 ? 5.998 1.833 -4.474 1.00 96.38 272 THR A C 1
ATOM 2077 O O . THR A 1 272 ? 4.966 2.194 -5.037 1.00 96.38 272 THR A O 1
ATOM 2080 N N . ALA A 1 273 ? 6.110 0.692 -3.798 1.00 95.38 273 ALA A N 1
ATOM 2081 C CA . ALA A 1 273 ? 4.992 -0.155 -3.412 1.00 95.38 273 ALA A CA 1
ATOM 2082 C C . ALA A 1 273 ? 4.568 0.182 -1.975 1.00 95.38 273 ALA A C 1
ATOM 2084 O O . ALA A 1 273 ? 5.418 0.372 -1.099 1.00 95.38 273 ALA A O 1
ATOM 2085 N N . GLY A 1 274 ? 3.263 0.255 -1.742 1.00 91.56 274 GLY A N 1
ATOM 2086 C CA . GLY A 1 274 ? 2.646 0.423 -0.428 1.00 91.56 274 GLY A CA 1
ATOM 2087 C C . GLY A 1 274 ? 1.359 -0.392 -0.318 1.00 91.56 274 GLY A C 1
ATOM 2088 O O . GLY A 1 274 ? 0.948 -1.015 -1.295 1.00 91.56 274 GLY A O 1
ATOM 2089 N N . ARG A 1 275 ? 0.711 -0.321 0.852 1.00 92.31 275 ARG A N 1
ATOM 2090 C CA . ARG A 1 275 ? -0.399 -1.166 1.342 1.00 92.31 275 ARG A CA 1
ATOM 2091 C C . ARG A 1 275 ? 0.095 -2.373 2.137 1.00 92.31 275 ARG A C 1
ATOM 2093 O O . ARG A 1 275 ? 0.951 -3.133 1.694 1.00 92.31 275 ARG A O 1
ATOM 2100 N N . TYR A 1 276 ? -0.495 -2.543 3.315 1.00 86.06 276 TYR A N 1
ATOM 2101 C CA . TYR A 1 276 ? -0.316 -3.703 4.175 1.00 86.06 276 TYR A CA 1
ATOM 2102 C C . TYR A 1 276 ? -1.681 -4.124 4.725 1.00 86.06 276 TYR A C 1
ATOM 2104 O O . TYR A 1 276 ? -2.278 -3.434 5.554 1.00 86.06 276 TYR A O 1
ATOM 2112 N N . GLY A 1 277 ? -2.183 -5.246 4.214 1.00 83.50 277 GLY A N 1
ATOM 2113 C CA . GLY A 1 277 ? -3.546 -5.725 4.431 1.00 83.50 277 GLY A CA 1
ATOM 2114 C C . GLY A 1 277 ? -4.454 -5.507 3.221 1.00 83.50 277 GLY A C 1
ATOM 2115 O O . GLY A 1 277 ? -3.993 -5.190 2.123 1.00 83.50 277 GLY A O 1
ATOM 2116 N N . HIS A 1 278 ? -5.757 -5.719 3.401 1.00 86.94 278 HIS A N 1
ATOM 2117 C CA . HIS A 1 278 ? -6.728 -5.716 2.299 1.00 86.94 278 HIS A CA 1
ATOM 2118 C C . HIS A 1 278 ? -7.068 -4.313 1.760 1.00 86.94 278 HIS A C 1
ATOM 2120 O O . HIS A 1 278 ? -7.544 -4.201 0.634 1.00 86.94 278 HIS A O 1
ATOM 2126 N N . GLY A 1 279 ? -6.825 -3.240 2.525 1.00 90.88 279 GLY A N 1
ATOM 2127 C CA . GLY A 1 279 ? -7.078 -1.852 2.107 1.00 90.88 279 GLY A CA 1
ATOM 2128 C C . GLY A 1 279 ? -8.544 -1.402 2.177 1.00 90.88 279 GLY A C 1
ATOM 2129 O O . GLY A 1 279 ? -8.841 -0.247 1.885 1.00 90.88 279 GLY A O 1
ATOM 2130 N N . VAL A 1 280 ? -9.452 -2.293 2.577 1.00 91.75 280 VAL A N 1
ATOM 2131 C CA . VAL A 1 280 ? -10.890 -2.011 2.752 1.00 91.75 280 VAL A CA 1
ATOM 2132 C C . VAL A 1 280 ? -11.164 -1.369 4.111 1.00 91.75 280 VAL A C 1
ATOM 2134 O O . VAL A 1 280 ? -10.688 -1.860 5.134 1.00 91.75 280 VAL A O 1
ATOM 2137 N N . GLY A 1 281 ? -11.968 -0.305 4.121 1.00 93.19 281 GLY A N 1
ATOM 2138 C CA . GLY A 1 281 ? -12.368 0.401 5.339 1.00 93.19 281 GLY A CA 1
ATOM 2139 C C . GLY A 1 281 ? -11.243 1.234 5.958 1.00 93.19 281 GLY A C 1
ATOM 2140 O O . GLY A 1 281 ? -10.473 1.879 5.246 1.00 93.19 281 GLY A O 1
ATOM 2141 N N . LEU A 1 282 ? -11.174 1.255 7.291 1.00 97.06 282 LEU A N 1
ATOM 2142 C CA . LEU A 1 282 ? -10.245 2.099 8.053 1.00 97.06 282 LEU A CA 1
ATOM 2143 C C . LEU A 1 282 ? -8.781 1.705 7.786 1.00 97.06 282 LEU A C 1
ATOM 2145 O O . LEU A 1 282 ? -8.386 0.578 8.083 1.00 97.06 282 LEU A O 1
ATOM 2149 N N . SER A 1 283 ? -7.953 2.642 7.307 1.00 97.56 283 SER A N 1
ATOM 2150 C CA . SER A 1 283 ? -6.491 2.511 7.426 1.00 97.56 283 SER A CA 1
ATOM 2151 C C . SER A 1 283 ? -6.050 2.948 8.819 1.00 97.56 283 SER A C 1
ATOM 2153 O O . SER A 1 283 ? -6.309 4.078 9.236 1.00 97.56 283 SER A O 1
ATOM 2155 N N . GLN A 1 284 ? -5.342 2.077 9.535 1.00 95.62 284 GLN A N 1
ATOM 2156 C CA . GLN A 1 284 ? -4.803 2.381 10.861 1.00 95.62 284 GLN A CA 1
ATOM 2157 C C . GLN A 1 284 ? -3.732 3.478 10.793 1.00 95.62 284 GLN A C 1
ATOM 2159 O O . GLN A 1 284 ? -3.742 4.400 11.613 1.00 95.62 284 GLN A O 1
ATOM 2164 N N . ARG A 1 285 ? -2.843 3.432 9.790 1.00 95.75 285 ARG A N 1
ATOM 2165 C CA . ARG A 1 285 ? -1.835 4.478 9.549 1.00 95.75 285 ARG A CA 1
ATOM 2166 C C . ARG A 1 285 ? -2.456 5.790 9.087 1.00 95.75 285 ARG A C 1
ATOM 2168 O O . ARG A 1 285 ? -2.036 6.852 9.550 1.00 95.75 285 ARG A O 1
ATOM 2175 N N . GLY A 1 286 ? -3.473 5.745 8.236 1.00 97.81 286 GLY A N 1
ATOM 2176 C CA . GLY A 1 286 ? -4.169 6.959 7.828 1.00 97.81 286 GLY A CA 1
ATOM 2177 C C . GLY A 1 286 ? -4.945 7.588 8.990 1.00 97.81 286 GLY A C 1
ATOM 2178 O O . GLY A 1 286 ? -4.784 8.779 9.246 1.00 97.81 286 GLY A O 1
ATOM 2179 N N . ALA A 1 287 ? -5.645 6.796 9.810 1.00 98.38 287 ALA A N 1
ATOM 2180 C CA . ALA A 1 287 ? -6.297 7.267 11.036 1.00 98.38 287 ALA A CA 1
ATOM 2181 C C . ALA A 1 287 ? -5.308 7.883 12.039 1.00 98.38 287 ALA A C 1
ATOM 2183 O O . ALA A 1 287 ? -5.589 8.938 12.613 1.00 98.38 287 ALA A O 1
ATOM 2184 N N . GLN A 1 288 ? -4.134 7.262 12.222 1.00 97.38 288 GLN A N 1
ATOM 2185 C CA . GLN A 1 288 ? -3.045 7.806 13.038 1.00 97.38 288 GLN A CA 1
ATOM 2186 C C . GLN A 1 288 ? -2.675 9.219 12.570 1.00 97.38 288 GLN A C 1
ATOM 2188 O O . GLN A 1 288 ? -2.651 10.140 13.384 1.00 97.38 288 GLN A O 1
ATOM 2193 N N . TRP A 1 289 ? -2.444 9.400 11.266 1.00 97.69 289 TRP A N 1
ATOM 2194 C CA . TRP A 1 289 ? -2.005 10.673 10.690 1.00 97.69 289 TRP A CA 1
ATOM 2195 C C . TRP A 1 289 ? -3.114 11.732 10.655 1.00 97.69 289 TRP A C 1
ATOM 2197 O O . TRP A 1 289 ? -2.874 12.904 10.952 1.00 97.69 289 TRP A O 1
ATOM 2207 N N . MET A 1 290 ? -4.355 11.321 10.374 1.00 98.44 290 MET A N 1
ATOM 2208 C CA . MET A 1 290 ? -5.542 12.174 10.481 1.00 98.44 290 MET A CA 1
ATOM 2209 C C . MET A 1 290 ? -5.700 12.731 11.897 1.00 98.44 290 MET A C 1
ATOM 2211 O O . MET A 1 290 ? -5.988 13.915 12.060 1.00 98.44 290 MET A O 1
ATOM 2215 N N . ALA A 1 291 ? -5.494 11.907 12.924 1.00 98.06 291 ALA A N 1
ATOM 2216 C CA . ALA A 1 291 ? -5.590 12.341 14.312 1.00 98.06 291 ALA A CA 1
ATOM 2217 C C . ALA A 1 291 ? -4.378 13.184 14.755 1.00 98.06 291 ALA A C 1
ATOM 2219 O O . ALA A 1 291 ? -4.550 14.196 15.440 1.00 98.06 291 ALA A O 1
ATOM 2220 N N . SER A 1 292 ? -3.152 12.796 14.379 1.00 94.12 292 SER A N 1
ATOM 2221 C CA . SER A 1 292 ? -1.927 13.478 14.818 1.00 94.12 292 SER A CA 1
ATOM 2222 C C . SER A 1 292 ? -1.700 14.803 14.097 1.00 94.12 292 SER A C 1
ATOM 2224 O O . SER A 1 292 ? -1.582 15.831 14.763 1.00 94.12 292 SER A O 1
ATOM 2226 N N . GLU A 1 293 ? -1.685 14.804 12.766 1.00 96.19 293 GLU A N 1
ATOM 2227 C CA . GLU A 1 293 ? -1.379 15.981 11.946 1.00 96.19 293 GLU A CA 1
ATOM 2228 C C . GLU A 1 293 ? -2.652 16.693 11.498 1.00 96.19 293 GLU A C 1
ATOM 2230 O O . GLU A 1 293 ? -2.757 17.914 11.597 1.00 96.19 293 GLU A O 1
ATOM 2235 N N . GLY A 1 294 ? -3.657 15.926 11.069 1.00 95.62 294 GLY A N 1
ATOM 2236 C CA . GLY A 1 294 ? -4.938 16.471 10.615 1.00 95.62 294 GLY A CA 1
ATOM 2237 C C . GLY A 1 294 ? -5.843 16.992 11.735 1.00 95.62 294 GLY A C 1
ATOM 2238 O O . GLY A 1 294 ? -6.825 17.677 11.443 1.00 95.62 294 GLY A O 1
ATOM 2239 N N . LYS A 1 295 ? -5.528 16.667 13.000 1.00 97.75 295 LYS A N 1
ATOM 2240 C CA . LYS A 1 295 ? -6.325 16.977 14.204 1.00 97.75 295 LYS A CA 1
ATOM 2241 C C . LYS A 1 295 ? -7.800 16.572 14.082 1.00 97.75 295 LYS A C 1
ATOM 2243 O O . LYS A 1 295 ? -8.673 17.236 14.635 1.00 97.75 295 LYS A O 1
ATOM 2248 N N . LYS A 1 296 ? -8.067 15.498 13.339 1.00 98.31 296 LYS A N 1
ATOM 2249 C CA . LYS A 1 296 ? -9.411 14.986 13.078 1.00 98.31 296 LYS A CA 1
ATOM 2250 C C . LYS A 1 296 ? -9.974 14.257 14.287 1.00 98.31 296 LYS A C 1
ATOM 2252 O O . LYS A 1 296 ? -9.253 13.501 14.941 1.00 98.31 296 LYS A O 1
ATOM 2257 N N . SER A 1 297 ? -11.259 14.471 14.562 1.00 98.56 297 SER A N 1
ATOM 2258 C CA . SER A 1 297 ? -11.985 13.668 15.549 1.00 98.56 297 SER A CA 1
ATOM 2259 C C . SER A 1 297 ? -12.220 12.250 15.028 1.00 98.56 297 SER A C 1
ATOM 2261 O O . SER A 1 297 ? -12.191 12.010 13.816 1.00 98.56 297 SER A O 1
ATOM 2263 N N . PHE A 1 298 ? -12.498 11.300 15.920 1.00 98.44 298 PHE A N 1
ATOM 2264 C CA . PHE A 1 298 ? -12.802 9.933 15.497 1.00 98.44 298 PHE A CA 1
ATOM 2265 C C . PHE A 1 298 ? -14.027 9.868 14.571 1.00 98.44 298 PHE A C 1
ATOM 2267 O O . PHE A 1 298 ? -14.056 9.051 13.657 1.00 98.44 298 PHE A O 1
ATOM 2274 N N . GLU A 1 299 ? -15.017 10.751 14.735 1.00 98.31 299 GLU A N 1
ATOM 2275 C CA . GLU A 1 299 ? -16.170 10.819 13.837 1.00 98.31 299 GLU A CA 1
ATOM 2276 C C . GLU A 1 299 ? -15.797 11.335 12.445 1.00 98.31 299 GLU A C 1
ATOM 2278 O O . GLU A 1 299 ? -16.361 10.874 11.455 1.00 98.31 299 GLU A O 1
ATOM 2283 N N . GLU A 1 300 ? -14.871 12.292 12.338 1.00 98.38 300 GLU A N 1
ATOM 2284 C CA . GLU A 1 300 ? -14.340 12.728 11.040 1.00 98.38 300 GLU A CA 1
ATOM 2285 C C . GLU A 1 300 ? -13.525 11.618 10.366 1.00 98.38 300 GLU A C 1
ATOM 2287 O O . GLU A 1 300 ? -13.651 11.423 9.159 1.00 98.38 300 GLU A O 1
ATOM 2292 N N . ILE A 1 301 ? -12.738 10.865 11.142 1.00 98.62 301 ILE A N 1
ATOM 2293 C CA . ILE A 1 301 ? -11.970 9.711 10.655 1.00 98.62 301 ILE A CA 1
ATOM 2294 C C . ILE A 1 301 ? -12.918 8.627 10.131 1.00 98.62 301 ILE A C 1
ATOM 2296 O O . ILE A 1 301 ? -12.774 8.183 8.995 1.00 98.62 301 ILE A O 1
ATOM 2300 N N . ILE A 1 302 ? -13.932 8.236 10.907 1.00 98.00 302 ILE A N 1
ATOM 2301 C CA . ILE A 1 302 ? -14.907 7.228 10.468 1.00 98.00 302 ILE A CA 1
ATOM 2302 C C . ILE A 1 302 ? -15.658 7.699 9.222 1.00 98.00 302 ILE A C 1
ATOM 2304 O O . ILE A 1 302 ? -15.777 6.934 8.275 1.00 98.00 302 ILE A O 1
ATOM 2308 N N . ARG A 1 303 ? -16.114 8.956 9.159 1.00 96.81 303 ARG A N 1
ATOM 2309 C CA . ARG A 1 303 ? -16.797 9.469 7.956 1.00 96.81 303 ARG A CA 1
ATOM 2310 C C . ARG A 1 303 ? -15.905 9.489 6.717 1.00 96.81 303 ARG A C 1
ATOM 2312 O O . ARG A 1 303 ? -16.428 9.412 5.614 1.00 96.81 303 ARG A O 1
ATOM 2319 N N . PHE A 1 304 ? -14.589 9.606 6.874 1.00 97.62 304 PHE A N 1
ATOM 2320 C CA . PHE A 1 304 ? -13.664 9.519 5.748 1.00 97.62 304 PHE A CA 1
ATOM 2321 C C . PHE A 1 304 ? -13.585 8.092 5.189 1.00 97.62 304 PHE A C 1
ATOM 2323 O O . PHE A 1 304 ? -13.726 7.902 3.985 1.00 97.62 304 PHE A O 1
ATOM 2330 N N . TYR A 1 305 ? -13.421 7.091 6.059 1.00 97.50 305 TYR A N 1
ATOM 2331 C CA . TYR A 1 305 ? -13.292 5.687 5.644 1.00 97.50 305 TYR A CA 1
ATOM 2332 C C . TYR A 1 305 ? -14.623 4.992 5.348 1.00 97.50 305 TYR A C 1
ATOM 2334 O O . TYR A 1 305 ? -14.649 4.005 4.615 1.00 97.50 305 TYR A O 1
ATOM 2342 N N . PHE A 1 306 ? -15.718 5.519 5.896 1.00 95.88 306 PHE A N 1
ATOM 2343 C CA . PHE A 1 306 ? -17.070 4.995 5.747 1.00 95.88 306 PHE A CA 1
ATOM 2344 C C . PHE A 1 306 ? -18.048 6.110 5.322 1.00 95.88 306 PHE A C 1
ATOM 2346 O O . PHE A 1 306 ? -18.932 6.490 6.100 1.00 95.88 306 PHE A O 1
ATOM 2353 N N . PRO A 1 307 ? -17.902 6.689 4.115 1.00 92.75 307 PRO A N 1
ATOM 2354 C CA . PRO A 1 307 ? -18.589 7.925 3.719 1.00 92.75 307 PRO A CA 1
ATOM 2355 C C . PRO A 1 307 ? -20.118 7.826 3.660 1.00 92.75 307 PRO A C 1
ATOM 2357 O O . PRO A 1 307 ? -20.798 8.828 3.869 1.00 92.75 307 PRO A O 1
ATOM 2360 N N . GLY A 1 308 ? -20.668 6.634 3.413 1.00 86.94 308 GLY A N 1
ATOM 2361 C CA . GLY A 1 308 ? -22.116 6.384 3.404 1.00 86.94 308 GLY A CA 1
ATOM 2362 C C . GLY A 1 308 ? -22.700 5.951 4.752 1.00 86.94 308 GLY A C 1
ATOM 2363 O O . GLY A 1 308 ? -23.830 5.470 4.799 1.00 86.94 308 GLY A O 1
ATOM 2364 N N . SER A 1 309 ? -21.933 6.058 5.840 1.00 93.38 309 SER A N 1
ATOM 2365 C CA . SER A 1 309 ? -22.331 5.535 7.149 1.00 93.38 309 SER A CA 1
ATOM 2366 C C . SER A 1 309 ? -22.839 6.589 8.134 1.00 93.38 309 SER A C 1
ATOM 2368 O O . SER A 1 309 ? -22.574 7.788 8.028 1.00 93.38 309 SER A O 1
ATOM 2370 N N . GLU A 1 310 ? -23.536 6.104 9.158 1.00 94.25 310 GLU A N 1
ATOM 2371 C CA . GLU A 1 310 ? -23.919 6.842 10.354 1.00 94.25 310 GLU A CA 1
ATOM 2372 C C . GLU A 1 310 ? -23.304 6.191 11.594 1.00 94.25 310 GLU A C 1
ATOM 2374 O O . GLU A 1 310 ? -23.322 4.967 11.745 1.00 94.25 310 GLU A O 1
ATOM 2379 N N . LEU A 1 311 ? -22.848 7.014 12.539 1.00 95.56 311 LEU A N 1
ATOM 2380 C CA . LEU A 1 311 ? -22.516 6.549 13.882 1.00 95.56 311 LEU A CA 1
ATOM 2381 C C . LEU A 1 311 ? -23.785 6.469 14.728 1.00 95.56 311 LEU A C 1
ATOM 2383 O O . LEU A 1 311 ? -24.502 7.461 14.876 1.00 95.56 311 LEU A O 1
ATOM 2387 N N . ARG A 1 312 ? -24.042 5.306 15.327 1.00 92.62 312 ARG A N 1
ATOM 2388 C CA . ARG A 1 312 ? -25.169 5.102 16.245 1.00 92.62 312 ARG A CA 1
ATOM 2389 C C . ARG A 1 312 ? -24.698 4.532 17.566 1.00 92.62 312 ARG A C 1
ATOM 2391 O O . ARG A 1 312 ? -23.811 3.687 17.609 1.00 92.62 312 ARG A O 1
ATOM 2398 N N . LYS A 1 313 ? -25.334 4.979 18.648 1.00 91.25 313 LYS A N 1
ATOM 2399 C CA . LYS A 1 313 ? -25.154 4.389 19.971 1.00 91.25 313 LYS A CA 1
ATOM 2400 C C . LYS A 1 313 ? -26.155 3.254 20.152 1.00 91.25 313 LYS A C 1
ATOM 2402 O O . LYS A 1 313 ? -27.359 3.492 20.176 1.00 91.25 313 LYS A O 1
ATOM 2407 N N . MET A 1 314 ? -25.655 2.035 20.273 1.00 83.06 314 MET A N 1
ATOM 2408 C CA . MET A 1 314 ? -26.422 0.871 20.690 1.00 83.06 314 MET A CA 1
ATOM 2409 C C . MET A 1 314 ? -26.434 0.748 22.212 1.00 83.06 314 MET A C 1
ATOM 2411 O O . MET A 1 314 ? -25.441 1.028 22.887 1.00 83.06 314 MET A O 1
ATOM 2415 N N . ASN A 1 315 ? -27.553 0.266 22.750 1.00 69.50 315 ASN A N 1
ATOM 2416 C CA . ASN A 1 315 ? -27.604 -0.222 24.119 1.00 69.50 315 ASN A CA 1
ATOM 2417 C C . ASN A 1 315 ? -26.872 -1.563 24.186 1.00 69.50 315 ASN A C 1
ATOM 2419 O O . ASN A 1 315 ? -27.355 -2.586 23.708 1.00 69.50 315 ASN A O 1
ATOM 2423 N N . THR A 1 316 ? -25.700 -1.565 24.810 1.00 53.25 316 THR A N 1
ATOM 2424 C CA . THR A 1 316 ? -24.886 -2.773 25.006 1.00 53.25 316 THR A CA 1
ATOM 2425 C C . THR A 1 316 ? -25.548 -3.795 25.939 1.00 53.25 316 THR A C 1
ATOM 2427 O O . THR A 1 316 ? -25.168 -4.960 25.922 1.00 53.25 316 THR A O 1
ATOM 2430 N N . GLN A 1 317 ? -26.571 -3.392 26.705 1.00 50.47 317 GLN A N 1
ATOM 2431 C CA . GLN A 1 317 ? -27.399 -4.282 27.533 1.00 50.47 317 GLN A CA 1
ATOM 2432 C C . GLN A 1 317 ? -28.392 -5.130 26.718 1.00 50.47 317 GLN A C 1
ATOM 2434 O O . GLN A 1 317 ? -28.750 -6.219 27.157 1.00 50.47 317 GLN A O 1
ATOM 2439 N N . ASP A 1 318 ? -28.781 -4.691 25.515 1.00 44.12 318 ASP A N 1
ATOM 2440 C CA . ASP A 1 318 ? -29.676 -5.452 24.622 1.00 44.12 318 ASP A CA 1
ATOM 2441 C C . ASP A 1 318 ? -28.938 -6.597 23.894 1.00 44.12 318 ASP A C 1
ATOM 2443 O O . ASP A 1 318 ? -29.538 -7.409 23.187 1.00 44.12 318 ASP A O 1
ATOM 2447 N N . LEU A 1 319 ? -27.618 -6.688 24.087 1.00 50.41 319 LEU A N 1
ATOM 2448 C CA . LEU A 1 319 ? -26.772 -7.807 23.669 1.00 50.41 319 LEU A CA 1
ATOM 2449 C C . LEU A 1 319 ? -26.597 -8.843 24.793 1.00 50.41 319 LEU A C 1
ATOM 2451 O O . LEU A 1 319 ? -25.614 -9.577 24.778 1.00 50.41 319 LEU A O 1
ATOM 2455 N N . ALA A 1 320 ? -27.519 -8.883 25.769 1.00 36.44 320 ALA A N 1
ATOM 2456 C CA . ALA A 1 320 ? -27.498 -9.825 26.887 1.00 36.44 320 ALA A CA 1
ATOM 2457 C C . ALA A 1 320 ? -27.081 -11.237 26.431 1.00 36.44 320 ALA A C 1
ATOM 2459 O O . ALA A 1 320 ? -27.559 -11.687 25.382 1.00 36.44 320 ALA A O 1
ATOM 2460 N N . PRO A 1 321 ? -26.227 -11.947 27.197 1.00 40.44 321 PRO A N 1
ATOM 2461 C CA . PRO A 1 321 ? -25.919 -13.334 26.889 1.00 40.44 321 PRO A CA 1
ATOM 2462 C C . PRO A 1 321 ? -27.245 -14.084 26.813 1.00 40.44 321 PRO A C 1
ATOM 2464 O O . PRO A 1 321 ? -28.037 -14.052 27.759 1.00 40.44 321 PRO A O 1
ATOM 2467 N N . VAL A 1 322 ? -27.516 -14.705 25.665 1.00 34.41 322 VAL A N 1
ATOM 2468 C CA . VAL A 1 322 ? -28.676 -15.580 25.534 1.00 34.41 322 VAL A CA 1
ATOM 2469 C C . VAL A 1 322 ? -28.495 -16.651 26.601 1.00 34.41 322 VAL A C 1
ATOM 2471 O O . VAL A 1 322 ? -27.505 -17.381 26.602 1.00 34.41 322 VAL A O 1
ATOM 2474 N N . SER A 1 323 ? -29.426 -16.710 27.552 1.00 31.44 323 SER A N 1
ATOM 2475 C CA . SER A 1 323 ? -29.552 -17.860 28.432 1.00 31.44 323 SER A CA 1
ATOM 2476 C C . SER A 1 323 ? -29.752 -19.063 27.524 1.00 31.44 323 SER A C 1
ATOM 2478 O O . SER A 1 323 ? -30.804 -19.178 26.894 1.00 31.44 323 SER A O 1
ATOM 2480 N N . VAL A 1 324 ? -28.734 -19.910 27.402 1.00 32.16 324 VAL A N 1
ATOM 2481 C CA . VAL A 1 324 ? -28.843 -21.161 26.657 1.00 32.16 324 VAL A CA 1
ATOM 2482 C C . VAL A 1 324 ? -29.970 -21.959 27.322 1.00 32.16 324 VAL A C 1
ATOM 2484 O O . VAL A 1 324 ? -29.843 -22.288 28.506 1.00 32.16 324 VAL A O 1
ATOM 2487 N N . PRO A 1 325 ? -31.105 -22.216 26.646 1.00 29.70 325 PRO A N 1
ATOM 2488 C CA . PRO A 1 325 ? -32.079 -23.135 27.192 1.00 29.70 325 PRO A CA 1
ATOM 2489 C C . PRO A 1 325 ? -31.421 -24.513 27.212 1.00 29.70 325 PRO A C 1
ATOM 2491 O O . PRO A 1 325 ? -30.777 -24.921 26.246 1.00 29.70 325 PRO A O 1
ATOM 2494 N N . GLU A 1 326 ? -31.559 -25.221 28.326 1.00 30.91 326 GLU A N 1
ATOM 2495 C CA . GLU A 1 326 ? -31.110 -26.601 28.472 1.00 30.91 326 GLU A CA 1
ATOM 2496 C C . GLU A 1 326 ? -32.000 -27.486 27.581 1.00 30.91 326 GLU A C 1
ATOM 2498 O O . GLU A 1 326 ? -33.005 -28.038 28.021 1.00 30.91 326 GLU A O 1
ATOM 2503 N N . ILE A 1 327 ? -31.706 -27.532 26.278 1.00 29.61 327 ILE A N 1
ATOM 2504 C CA . ILE A 1 327 ? -32.446 -28.354 25.322 1.00 29.61 327 ILE A CA 1
ATOM 2505 C C . ILE A 1 327 ? -31.661 -29.646 25.105 1.00 29.61 327 ILE A C 1
ATOM 2507 O O . ILE A 1 327 ? -30.641 -29.675 24.421 1.00 29.61 327 ILE A O 1
ATOM 2511 N N . LEU A 1 328 ? -32.180 -30.738 25.674 1.00 34.78 328 LEU A N 1
ATOM 2512 C CA . LEU A 1 328 ? -31.925 -32.091 25.186 1.00 34.78 328 LEU A CA 1
ATOM 2513 C C . LEU A 1 328 ? -32.346 -32.155 23.710 1.00 34.78 328 LEU A C 1
ATOM 2515 O O . LEU A 1 328 ? -33.543 -32.089 23.425 1.00 34.78 328 LEU A O 1
ATOM 2519 N N . ILE A 1 329 ? -31.406 -32.329 22.779 1.00 27.67 329 ILE A N 1
ATOM 2520 C CA . ILE A 1 329 ? -31.738 -32.647 21.383 1.00 27.67 329 ILE A CA 1
ATOM 2521 C C . ILE A 1 329 ? -31.116 -34.001 21.003 1.00 27.67 329 ILE A C 1
ATOM 2523 O O . ILE A 1 329 ? -29.910 -34.186 21.179 1.00 27.67 329 ILE A O 1
ATOM 2527 N N . PRO A 1 330 ? -31.915 -34.964 20.497 1.00 32.25 330 PRO A N 1
ATOM 2528 C CA . PRO A 1 330 ? -31.411 -36.206 19.929 1.00 32.25 330 PRO A CA 1
ATOM 2529 C C . PRO A 1 330 ? -30.735 -35.959 18.576 1.00 32.25 330 PRO A C 1
ATOM 2531 O O . PRO A 1 330 ? -31.159 -35.111 17.799 1.00 32.25 330 PRO A O 1
ATOM 2534 N N . HIS A 1 331 ? -29.719 -36.773 18.303 1.00 33.97 331 HIS A N 1
ATOM 2535 C CA . HIS A 1 331 ? -28.996 -36.904 17.038 1.00 33.97 331 HIS A CA 1
ATOM 2536 C C . HIS A 1 331 ? -29.881 -36.745 15.787 1.00 33.97 331 HIS A C 1
ATOM 2538 O O . HIS A 1 331 ? -30.731 -37.595 15.517 1.00 33.97 331 HIS A O 1
ATOM 2544 N N . ILE A 1 332 ? -29.597 -35.723 14.979 1.00 27.53 332 ILE A N 1
ATOM 2545 C CA . ILE A 1 332 ? -29.875 -35.731 13.542 1.00 27.53 332 ILE A CA 1
ATOM 2546 C C . ILE A 1 332 ? -28.594 -35.267 12.849 1.00 27.53 332 ILE A C 1
ATOM 2548 O O . ILE A 1 332 ? -28.124 -34.154 13.073 1.00 27.53 332 ILE A O 1
ATOM 2552 N N . ALA A 1 333 ? -28.017 -36.166 12.058 1.00 33.91 333 ALA A N 1
ATOM 2553 C CA . ALA A 1 333 ? -27.040 -35.839 11.033 1.00 33.91 333 ALA A CA 1
ATOM 2554 C C . ALA A 1 333 ? -27.784 -35.197 9.854 1.00 33.91 333 ALA A C 1
ATOM 2556 O O . ALA A 1 333 ? -28.813 -35.747 9.469 1.00 33.91 333 ALA A O 1
ATOM 2557 N N . ASP A 1 334 ? -27.307 -34.073 9.315 1.00 29.62 334 ASP A N 1
ATOM 2558 C CA . ASP A 1 334 ? -26.777 -34.037 7.943 1.00 29.62 334 ASP A CA 1
ATOM 2559 C C . ASP A 1 334 ? -26.223 -32.661 7.519 1.00 29.62 334 ASP A C 1
ATOM 2561 O O . ASP A 1 334 ? -26.628 -31.624 8.039 1.00 29.62 334 ASP A O 1
ATOM 2565 N N . GLU A 1 335 ? -25.321 -32.740 6.535 1.00 28.19 335 GLU A N 1
ATOM 2566 C CA . GLU A 1 335 ? -24.850 -31.744 5.554 1.00 28.19 335 GLU A CA 1
ATOM 2567 C C . GLU A 1 335 ? -24.264 -30.406 6.055 1.00 28.19 335 GLU A C 1
ATOM 2569 O O . GLU A 1 335 ? -24.932 -29.387 6.222 1.00 28.19 335 GLU A O 1
ATOM 2574 N N . SER A 1 336 ? -22.933 -30.390 6.189 1.00 28.67 336 SER A N 1
ATOM 2575 C CA . SER A 1 336 ? -22.121 -29.177 6.291 1.00 28.67 336 SER A CA 1
ATOM 2576 C C . SER A 1 336 ? -21.913 -28.539 4.912 1.00 28.67 336 SER A C 1
ATOM 2578 O O . SER A 1 336 ? -21.139 -29.055 4.103 1.00 28.67 336 SER A O 1
ATOM 2580 N N . GLU A 1 337 ? -22.536 -27.389 4.659 1.00 26.25 337 GLU A N 1
ATOM 2581 C CA . GLU A 1 337 ? -22.030 -26.451 3.652 1.00 26.25 337 GLU A CA 1
ATOM 2582 C C . GLU A 1 337 ? -20.672 -25.901 4.130 1.00 26.25 337 GLU A C 1
ATOM 2584 O O . GLU A 1 337 ? -20.537 -25.442 5.268 1.00 26.25 337 GLU A O 1
ATOM 2589 N N . GLU A 1 338 ? -19.646 -25.975 3.278 1.00 28.39 338 GLU A N 1
ATOM 2590 C CA . GLU A 1 338 ? -18.337 -25.364 3.530 1.00 28.39 338 GLU A CA 1
ATOM 2591 C C . GLU A 1 338 ? -18.491 -23.835 3.594 1.00 28.39 338 GLU A C 1
ATOM 2593 O O . GLU A 1 338 ? -18.667 -23.160 2.582 1.00 28.39 338 GLU A O 1
ATOM 2598 N N . ILE A 1 339 ? -18.450 -23.280 4.807 1.00 27.62 339 ILE A N 1
ATOM 2599 C CA . ILE A 1 339 ? -18.435 -21.832 5.038 1.00 27.62 339 ILE A CA 1
ATOM 2600 C C . ILE A 1 339 ? -17.025 -21.324 4.719 1.00 27.62 339 ILE A C 1
ATOM 2602 O O . ILE A 1 339 ? -16.068 -21.709 5.395 1.00 27.62 339 ILE A O 1
ATOM 2606 N N . GLU A 1 340 ? -16.891 -20.459 3.709 1.00 29.19 340 GLU A N 1
ATOM 2607 C CA . GLU A 1 340 ? -15.621 -19.783 3.424 1.00 29.19 340 GLU A CA 1
ATOM 2608 C C . GLU A 1 340 ? -15.170 -18.916 4.621 1.00 29.19 340 GLU A C 1
ATOM 2610 O O . GLU A 1 340 ? -16.006 -18.290 5.283 1.00 29.19 340 GLU A O 1
ATOM 2615 N N . PRO A 1 341 ? -13.859 -18.877 4.931 1.00 26.91 341 PRO A N 1
ATOM 2616 C CA . PRO A 1 341 ? -13.339 -18.130 6.071 1.00 26.91 341 PRO A CA 1
ATOM 2617 C C . PRO A 1 341 ? -13.572 -16.621 5.911 1.00 26.91 341 PRO A C 1
ATOM 2619 O O . PRO A 1 341 ? -13.384 -16.056 4.833 1.00 26.91 341 PRO A O 1
ATOM 2622 N N . ALA A 1 342 ? -13.962 -15.968 7.009 1.00 33.84 342 ALA A N 1
ATOM 2623 C CA . ALA A 1 342 ? -14.121 -14.521 7.082 1.00 33.84 342 ALA A CA 1
ATOM 2624 C C . ALA A 1 342 ? -12.790 -13.787 6.797 1.00 33.84 342 ALA A C 1
ATOM 2626 O O . ALA A 1 342 ? -11.708 -14.338 7.025 1.00 33.84 342 ALA A O 1
ATOM 2627 N N . PRO A 1 343 ? -12.844 -12.546 6.287 1.00 35.34 343 PRO A N 1
ATOM 2628 C CA . PRO A 1 343 ? -11.650 -11.771 5.987 1.00 35.34 343 PRO A CA 1
ATOM 2629 C C . PRO A 1 343 ? -10.859 -11.371 7.238 1.00 35.34 343 PRO A C 1
ATOM 2631 O O . PRO A 1 343 ? -11.384 -10.728 8.145 1.00 35.34 343 PRO A O 1
ATOM 2634 N N . GLN A 1 344 ? -9.574 -11.728 7.232 1.00 40.28 344 GLN A N 1
ATOM 2635 C CA . GLN A 1 344 ? -8.623 -11.581 8.335 1.00 40.28 344 GLN A CA 1
ATOM 2636 C C . GLN A 1 344 ? -8.171 -10.124 8.570 1.00 40.28 344 GLN A C 1
ATOM 2638 O O . GLN A 1 344 ? -7.708 -9.450 7.643 1.00 40.28 344 GLN A O 1
ATOM 2643 N N . ALA A 1 345 ? -8.192 -9.670 9.830 1.00 37.84 345 ALA A N 1
ATOM 2644 C CA . ALA A 1 345 ? -7.542 -8.428 10.257 1.00 37.84 345 ALA A CA 1
ATOM 2645 C C . ALA A 1 345 ? -6.004 -8.532 10.151 1.00 37.84 345 ALA A C 1
ATOM 2647 O O . ALA A 1 345 ? -5.392 -9.523 10.557 1.00 37.84 345 ALA A O 1
ATOM 2648 N N . THR A 1 346 ? -5.354 -7.510 9.586 1.00 41.81 346 THR A N 1
ATOM 2649 C CA . THR A 1 346 ? -3.889 -7.479 9.411 1.00 41.81 346 THR A CA 1
ATOM 2650 C C . THR A 1 346 ? -3.217 -6.770 10.588 1.00 41.81 346 THR A C 1
ATOM 2652 O O . THR A 1 346 ? -3.419 -5.574 10.770 1.00 41.81 346 THR A O 1
ATOM 2655 N N . LEU A 1 347 ? -2.377 -7.481 11.347 1.00 45.97 347 LEU A N 1
ATOM 2656 C CA . LEU A 1 347 ? -1.576 -6.913 12.441 1.00 45.97 347 LEU A CA 1
ATOM 2657 C C . LEU A 1 347 ? -0.558 -5.883 11.929 1.00 45.97 347 LEU A C 1
ATOM 2659 O O . LEU A 1 347 ? 0.128 -6.146 10.951 1.00 45.97 347 LEU A O 1
ATOM 2663 N N . MET A 1 348 ? -0.380 -4.756 12.618 1.00 39.50 348 MET A N 1
ATOM 2664 C CA . MET A 1 348 ? 0.587 -3.715 12.232 1.00 39.50 348 MET A CA 1
ATOM 2665 C C . MET A 1 348 ? 2.043 -4.237 12.124 1.00 39.50 348 MET A C 1
ATOM 2667 O O . MET A 1 348 ? 2.491 -4.993 12.996 1.00 39.50 348 MET A O 1
ATOM 2671 N N . PRO A 1 349 ? 2.816 -3.832 11.093 1.00 48.12 349 PRO A N 1
ATOM 2672 C CA . PRO A 1 349 ? 4.243 -4.129 11.010 1.00 48.12 349 PRO A CA 1
ATOM 2673 C C . PRO A 1 349 ? 5.034 -3.260 11.994 1.00 48.12 349 PRO A C 1
ATOM 2675 O O . PRO A 1 349 ? 4.681 -2.105 12.219 1.00 48.12 349 PRO A O 1
ATOM 2678 N N . VAL A 1 350 ? 6.129 -3.811 12.528 1.00 49.44 350 VAL A N 1
ATOM 2679 C CA . VAL A 1 350 ? 7.000 -3.124 13.495 1.00 49.44 350 VAL A CA 1
ATOM 2680 C C . VAL A 1 350 ? 7.651 -1.895 12.879 1.00 49.44 350 VAL A C 1
ATOM 2682 O O . VAL A 1 350 ? 8.177 -1.964 11.769 1.00 49.44 350 VAL A O 1
ATOM 2685 N N . THR A 1 351 ? 7.635 -0.783 13.610 1.00 53.59 351 THR A N 1
ATOM 2686 C CA . THR A 1 351 ? 8.227 0.484 13.157 1.00 53.59 351 THR A CA 1
ATOM 2687 C C . THR A 1 351 ? 9.765 0.389 13.144 1.00 53.59 351 THR A C 1
ATOM 2689 O O . THR A 1 351 ? 10.375 -0.014 14.132 1.00 53.59 351 THR A O 1
ATOM 2692 N N . ASP A 1 352 ? 10.412 0.762 12.033 1.00 57.38 352 ASP A N 1
ATOM 2693 C CA . ASP A 1 352 ? 11.864 0.609 11.799 1.00 57.38 352 ASP A CA 1
ATOM 2694 C C . ASP A 1 352 ? 12.723 1.771 12.342 1.00 57.38 352 ASP A C 1
ATOM 2696 O O . ASP A 1 352 ? 13.957 1.746 12.278 1.00 57.38 352 ASP A O 1
ATOM 2700 N N . LYS A 1 353 ? 12.083 2.790 12.920 1.00 46.91 353 LYS A N 1
ATOM 2701 C CA . LYS A 1 353 ? 12.743 3.955 13.515 1.00 46.91 353 LYS A CA 1
ATOM 2702 C C . LYS A 1 353 ? 13.117 3.651 14.966 1.00 46.91 353 LYS A C 1
ATOM 2704 O O . LYS A 1 353 ? 12.244 3.546 15.822 1.00 46.91 353 LYS A O 1
ATOM 2709 N N . ASN A 1 354 ? 14.424 3.588 15.238 1.00 56.28 354 ASN A N 1
ATOM 2710 C CA . ASN A 1 354 ? 15.063 3.282 16.533 1.00 56.28 354 ASN A CA 1
ATOM 2711 C C . ASN A 1 354 ? 15.191 1.784 16.869 1.00 56.28 354 ASN A C 1
ATOM 2713 O O . ASN A 1 354 ? 14.794 1.343 17.947 1.00 56.28 354 ASN A O 1
ATOM 2717 N N . ILE A 1 355 ? 15.805 1.008 15.971 1.00 65.62 355 ILE A N 1
ATOM 2718 C CA . ILE A 1 355 ? 16.326 -0.321 16.321 1.00 65.62 355 ILE A CA 1
ATOM 2719 C C . ILE A 1 355 ? 17.484 -0.132 17.327 1.00 65.62 355 ILE A C 1
ATOM 2721 O O . ILE A 1 355 ? 18.413 0.614 17.011 1.00 65.62 355 ILE A O 1
ATOM 2725 N N . PRO A 1 356 ? 17.440 -0.748 18.527 1.00 72.75 356 PRO A N 1
ATOM 2726 C CA . PRO A 1 356 ? 18.534 -0.667 19.498 1.00 72.75 356 PRO A CA 1
ATOM 2727 C C . PRO A 1 356 ? 19.875 -1.143 18.921 1.00 72.75 356 PRO A C 1
ATOM 2729 O O . PRO A 1 356 ? 19.904 -2.031 18.070 1.00 72.75 356 PRO A O 1
ATOM 2732 N N . ASP A 1 357 ? 20.993 -0.588 19.397 1.00 68.38 357 ASP A N 1
ATOM 2733 C CA . ASP A 1 357 ? 22.328 -1.030 18.976 1.00 68.38 357 ASP A CA 1
ATOM 2734 C C . ASP A 1 357 ? 22.513 -2.532 19.255 1.00 68.38 357 ASP A C 1
ATOM 2736 O O . ASP A 1 357 ? 22.352 -2.985 20.385 1.00 68.38 357 ASP A O 1
ATOM 2740 N N . GLY A 1 358 ? 22.847 -3.304 18.216 1.00 73.62 358 GLY A N 1
ATOM 2741 C CA . GLY A 1 358 ? 22.971 -4.769 18.278 1.00 73.62 358 GLY A CA 1
ATOM 2742 C C . GLY A 1 358 ? 21.722 -5.536 17.826 1.00 73.62 358 GLY A C 1
ATOM 2743 O O . GLY A 1 358 ? 21.848 -6.678 17.380 1.00 73.62 358 GLY A O 1
ATOM 2744 N N . ALA A 1 359 ? 20.552 -4.892 17.823 1.00 85.38 359 ALA A N 1
ATOM 2745 C CA . ALA A 1 359 ? 19.306 -5.481 17.351 1.00 85.38 359 ALA A CA 1
ATOM 2746 C C . ALA A 1 359 ? 19.196 -5.452 15.813 1.00 85.38 359 ALA A C 1
ATOM 2748 O O . ALA A 1 359 ? 19.856 -4.670 15.120 1.00 85.38 359 ALA A O 1
ATOM 2749 N N . TYR A 1 360 ? 18.357 -6.316 15.242 1.00 84.69 360 TYR A N 1
ATOM 2750 C CA . TYR A 1 360 ? 18.133 -6.370 13.796 1.00 84.69 360 TYR A CA 1
ATOM 2751 C C . TYR A 1 360 ? 16.707 -6.770 13.433 1.00 84.69 360 TYR A C 1
ATOM 2753 O O . TYR A 1 360 ? 16.020 -7.437 14.195 1.00 84.69 360 TYR A O 1
ATOM 2761 N N . MET A 1 361 ? 16.264 -6.397 12.233 1.00 84.56 361 MET A N 1
ATOM 2762 C CA . MET A 1 361 ? 14.936 -6.769 11.756 1.00 84.56 361 MET A CA 1
ATOM 2763 C C . MET A 1 361 ? 14.940 -8.173 11.145 1.00 84.56 361 MET A C 1
ATOM 2765 O O . MET A 1 361 ? 15.856 -8.538 10.404 1.00 84.56 361 MET A O 1
ATOM 2769 N N . ALA A 1 362 ? 13.915 -8.960 11.446 1.00 88.00 362 ALA A N 1
ATOM 2770 C CA . ALA A 1 362 ? 13.712 -10.299 10.911 1.00 88.00 362 ALA A CA 1
ATOM 2771 C C . ALA A 1 362 ? 12.253 -10.500 10.490 1.00 88.00 362 ALA A C 1
ATOM 2773 O O . ALA A 1 362 ? 11.363 -9.793 10.960 1.00 88.00 362 ALA A O 1
ATOM 2774 N N . ALA A 1 363 ? 12.022 -11.466 9.609 1.00 85.12 363 ALA A N 1
ATOM 2775 C CA . ALA A 1 363 ? 10.700 -11.986 9.293 1.00 85.12 363 ALA A CA 1
ATOM 2776 C C . ALA A 1 363 ? 10.550 -13.401 9.854 1.00 85.12 363 ALA A C 1
ATOM 2778 O O . ALA A 1 363 ? 11.532 -14.145 9.950 1.00 85.12 363 ALA A O 1
ATOM 2779 N N . VAL A 1 364 ? 9.324 -13.765 10.222 1.00 84.69 364 VAL A N 1
ATOM 2780 C CA . VAL A 1 364 ? 8.986 -15.144 10.577 1.00 84.69 364 VAL A CA 1
ATOM 2781 C C . VAL A 1 364 ? 8.934 -15.997 9.316 1.00 84.69 364 VAL A C 1
ATOM 2783 O O . VAL A 1 364 ? 8.126 -15.756 8.427 1.00 84.69 364 VAL A O 1
ATOM 2786 N N . GLU A 1 365 ? 9.775 -17.018 9.259 1.00 87.12 365 GLU A N 1
ATOM 2787 C CA . GLU A 1 365 ? 9.930 -17.928 8.127 1.00 87.12 365 GLU A CA 1
ATOM 2788 C C . GLU A 1 365 ? 9.979 -19.382 8.605 1.00 87.12 365 GLU A C 1
ATOM 2790 O O . GLU A 1 365 ? 10.111 -19.664 9.796 1.00 87.12 365 GLU A O 1
ATOM 2795 N N . GLY A 1 366 ? 9.877 -20.333 7.675 1.00 79.12 366 GLY A N 1
ATOM 2796 C CA . GLY A 1 366 ? 9.976 -21.761 8.002 1.00 79.12 366 GLY A CA 1
ATOM 2797 C C . GLY A 1 366 ? 8.763 -22.327 8.748 1.00 79.12 366 GLY A C 1
ATOM 2798 O O . GLY A 1 366 ? 8.868 -23.391 9.353 1.00 79.12 366 GLY A O 1
ATOM 2799 N N . ILE A 1 367 ? 7.628 -21.624 8.706 1.00 76.38 367 ILE A N 1
ATOM 2800 C CA . ILE A 1 367 ? 6.314 -22.135 9.111 1.00 76.38 367 ILE A CA 1
ATOM 2801 C C . ILE A 1 367 ? 5.401 -22.237 7.882 1.00 76.38 367 ILE A C 1
ATOM 2803 O O . ILE A 1 367 ? 5.524 -21.436 6.952 1.00 76.38 367 ILE A O 1
ATOM 2807 N N . ASP A 1 368 ? 4.514 -23.233 7.872 1.00 63.53 368 ASP A N 1
ATOM 2808 C CA . ASP A 1 368 ? 3.565 -23.453 6.775 1.00 63.53 368 ASP A CA 1
ATOM 2809 C C . ASP A 1 368 ? 2.526 -22.323 6.689 1.00 63.53 368 ASP A C 1
ATOM 2811 O O . ASP A 1 368 ? 2.244 -21.635 7.676 1.00 63.53 368 ASP A O 1
ATOM 2815 N N . ASP A 1 369 ? 1.927 -22.139 5.510 1.00 53.50 369 ASP A N 1
ATOM 2816 C CA . ASP A 1 369 ? 0.852 -21.160 5.322 1.00 53.50 369 ASP A CA 1
ATOM 2817 C C . ASP A 1 369 ? -0.339 -21.506 6.237 1.00 53.50 369 ASP A C 1
ATOM 2819 O O . ASP A 1 369 ? -0.753 -22.661 6.339 1.00 53.50 369 ASP A O 1
ATOM 2823 N N . GLY A 1 370 ? -0.853 -20.510 6.967 1.00 44.44 370 GLY A N 1
ATOM 2824 C CA . GLY A 1 370 ? -1.887 -20.700 7.996 1.00 44.44 370 GLY A CA 1
ATOM 2825 C C . GLY A 1 370 ? -1.379 -21.182 9.364 1.00 44.44 370 GLY A C 1
ATOM 2826 O O . GLY A 1 370 ? -2.162 -21.250 10.311 1.00 44.44 370 GLY A O 1
ATOM 2827 N N . SER A 1 371 ? -0.081 -21.474 9.511 1.00 58.38 371 SER A N 1
ATOM 2828 C CA . SER A 1 371 ? 0.536 -21.779 10.810 1.00 58.38 371 SER A CA 1
ATOM 2829 C C . SER A 1 371 ? 1.043 -20.522 11.523 1.00 58.38 371 SER A C 1
ATOM 2831 O O . SER A 1 371 ? 1.190 -19.452 10.932 1.00 58.38 371 SER A O 1
ATOM 2833 N N . THR A 1 372 ? 1.345 -20.651 12.819 1.00 70.25 372 THR A N 1
ATOM 2834 C CA . THR A 1 372 ? 1.861 -19.539 13.632 1.00 70.25 372 THR A CA 1
ATOM 2835 C C . THR A 1 372 ? 3.065 -19.926 14.483 1.00 70.25 372 THR A C 1
ATOM 2837 O O . THR A 1 372 ? 3.092 -21.008 15.072 1.00 70.25 372 THR A O 1
ATOM 2840 N N . LEU A 1 373 ? 4.005 -18.997 14.651 1.00 81.06 373 LEU A N 1
ATOM 2841 C CA . LEU A 1 373 ? 5.114 -19.079 15.597 1.00 81.06 373 LEU A CA 1
ATOM 2842 C C . LEU A 1 373 ? 4.719 -18.476 16.956 1.00 81.06 373 LEU A C 1
ATOM 2844 O O . LEU A 1 373 ? 4.292 -17.328 17.044 1.00 81.06 373 LEU A O 1
ATOM 2848 N N . ASN A 1 374 ? 4.893 -19.228 18.042 1.00 82.25 374 ASN A N 1
ATOM 2849 C CA . ASN A 1 374 ? 4.573 -18.752 19.391 1.00 82.25 374 ASN A CA 1
ATOM 2850 C C . ASN A 1 374 ? 5.672 -17.820 19.943 1.00 82.25 374 ASN A C 1
ATOM 2852 O O . ASN A 1 374 ? 6.771 -18.283 20.246 1.00 82.25 374 ASN A O 1
ATOM 2856 N N . LEU A 1 375 ? 5.338 -16.547 20.162 1.00 81.19 375 LEU A N 1
ATOM 2857 C CA . LEU A 1 375 ? 6.068 -15.599 21.009 1.00 81.19 375 LEU A CA 1
ATOM 2858 C C . LEU A 1 375 ? 5.702 -15.850 22.468 1.00 81.19 375 LEU A C 1
ATOM 2860 O O . LEU A 1 375 ? 4.522 -15.873 22.818 1.00 81.19 375 LEU A O 1
ATOM 2864 N N . ARG A 1 376 ? 6.691 -16.029 23.336 1.00 84.50 376 ARG A N 1
ATOM 2865 C CA . ARG A 1 376 ? 6.488 -16.463 24.720 1.00 84.50 376 ARG A CA 1
ATOM 2866 C C . ARG A 1 376 ? 7.068 -15.510 25.751 1.00 84.50 376 ARG A C 1
ATOM 2868 O O . ARG A 1 376 ? 7.973 -14.746 25.454 1.00 84.50 376 ARG A O 1
ATOM 2875 N N . SER A 1 377 ? 6.576 -15.587 26.985 1.00 76.25 377 SER A N 1
ATOM 2876 C CA . SER A 1 377 ? 7.006 -14.699 28.075 1.00 76.25 377 SER A CA 1
ATOM 2877 C C . SER A 1 377 ? 8.380 -15.050 28.644 1.00 76.25 377 SER A C 1
ATOM 2879 O O . SER A 1 377 ? 8.997 -14.224 29.311 1.00 76.25 377 SER A O 1
ATOM 2881 N N . ARG A 1 378 ? 8.870 -16.273 28.401 1.00 83.31 378 ARG A N 1
ATOM 2882 C CA . ARG A 1 378 ? 10.223 -16.737 28.750 1.00 83.31 378 ARG A CA 1
ATOM 2883 C C . ARG A 1 378 ? 10.780 -17.606 27.610 1.00 83.31 378 ARG A C 1
ATOM 2885 O O . ARG A 1 378 ? 9.982 -18.172 26.861 1.00 83.31 378 ARG A O 1
ATOM 2892 N N . PRO A 1 379 ? 12.108 -17.788 27.491 1.00 85.00 379 PRO A N 1
ATOM 2893 C CA . PRO A 1 379 ? 12.716 -18.681 26.499 1.00 85.00 379 PRO A CA 1
ATOM 2894 C C . PRO A 1 379 ? 12.522 -20.159 26.885 1.00 85.00 379 PRO A C 1
ATOM 2896 O O . PRO A 1 379 ? 13.451 -20.873 27.253 1.00 85.00 379 PRO A O 1
ATOM 2899 N N . SER A 1 380 ? 11.268 -20.612 26.905 1.00 81.25 380 SER A N 1
ATOM 2900 C CA . SER A 1 380 ? 10.881 -21.970 27.279 1.00 81.25 380 SER A CA 1
ATOM 2901 C C . SER A 1 380 ? 9.583 -22.381 26.597 1.00 81.25 380 SER A C 1
ATOM 2903 O O . SER A 1 380 ? 8.591 -21.650 26.635 1.00 81.25 380 SER A O 1
ATOM 2905 N N . MET A 1 381 ? 9.554 -23.601 26.055 1.00 76.25 381 MET A N 1
ATOM 2906 C CA . MET A 1 381 ? 8.362 -24.206 25.444 1.00 76.25 381 MET A CA 1
ATOM 2907 C C . MET A 1 381 ? 7.197 -24.379 26.434 1.00 76.25 381 MET A C 1
ATOM 2909 O O . MET A 1 381 ? 6.050 -24.482 26.006 1.00 76.25 381 MET A O 1
ATOM 2913 N N . ALA A 1 382 ? 7.473 -24.378 27.742 1.00 71.75 382 ALA A N 1
ATOM 2914 C CA . ALA A 1 382 ? 6.464 -24.484 28.797 1.00 71.75 382 ALA A CA 1
ATOM 2915 C C . ALA A 1 382 ? 5.928 -23.120 29.272 1.00 71.75 382 ALA A C 1
ATOM 2917 O O . ALA A 1 382 ? 5.017 -23.067 30.093 1.00 71.75 382 ALA A O 1
ATOM 2918 N N . SER A 1 383 ? 6.502 -22.011 28.798 1.00 65.38 383 SER A N 1
ATOM 2919 C CA . SER A 1 383 ? 6.078 -20.672 29.215 1.00 65.38 383 SER A CA 1
ATOM 2920 C C . SER A 1 383 ? 4.856 -20.181 28.440 1.00 65.38 383 SER A C 1
ATOM 2922 O O . SER A 1 383 ? 4.567 -20.651 27.335 1.00 65.38 383 SER A O 1
ATOM 2924 N N . GLN A 1 384 ? 4.135 -19.229 29.031 1.00 64.88 384 GLN A N 1
ATOM 2925 C CA . GLN A 1 384 ? 2.933 -18.647 28.444 1.00 64.88 384 GLN A CA 1
ATOM 2926 C C . GLN A 1 384 ? 3.229 -18.058 27.061 1.00 64.88 384 GLN A C 1
ATOM 2928 O O . GLN A 1 384 ? 4.202 -17.323 26.882 1.00 64.88 384 GLN A O 1
ATOM 2933 N N . VAL A 1 385 ? 2.366 -18.368 26.095 1.00 65.88 385 VAL A N 1
ATOM 2934 C CA . VAL A 1 385 ? 2.367 -17.720 24.783 1.00 65.88 385 VAL A CA 1
ATOM 2935 C C . VAL A 1 385 ? 1.770 -16.323 24.947 1.00 65.88 385 VAL A C 1
ATOM 2937 O O . VAL A 1 385 ? 0.638 -16.177 25.395 1.00 65.88 385 VAL A O 1
ATOM 2940 N N . VAL A 1 386 ? 2.563 -15.308 24.626 1.00 58.34 386 VAL A N 1
ATOM 2941 C CA . VAL A 1 386 ? 2.216 -13.881 24.687 1.00 58.34 386 VAL A CA 1
ATOM 2942 C C . VAL A 1 386 ? 1.608 -13.422 23.360 1.00 58.34 386 VAL A C 1
ATOM 2944 O O . VAL A 1 386 ? 0.735 -12.560 23.330 1.00 58.34 386 VAL A O 1
ATOM 2947 N N . MET A 1 387 ? 2.054 -14.001 22.242 1.00 62.12 387 MET A N 1
ATOM 2948 C CA . MET A 1 387 ? 1.531 -13.713 20.907 1.00 62.12 387 MET A CA 1
ATOM 2949 C C . MET A 1 387 ? 1.805 -14.881 19.959 1.00 62.12 387 MET A C 1
ATOM 2951 O O . MET A 1 387 ? 2.738 -15.651 20.158 1.00 62.12 387 MET A O 1
ATOM 2955 N N . ARG A 1 388 ? 0.994 -15.003 18.911 1.00 75.62 388 ARG A N 1
ATOM 2956 C CA . ARG A 1 388 ? 1.256 -15.871 17.764 1.00 75.62 388 ARG A CA 1
ATOM 2957 C C . ARG A 1 388 ? 1.632 -14.991 16.581 1.00 75.62 388 ARG A C 1
ATOM 2959 O O . ARG A 1 388 ? 0.936 -14.021 16.300 1.00 75.62 388 ARG A O 1
ATOM 2966 N N . LEU A 1 389 ? 2.758 -15.289 15.953 1.00 73.38 389 LEU A N 1
ATOM 2967 C CA . LEU A 1 389 ? 3.292 -14.568 14.807 1.00 73.38 389 LEU A CA 1
ATOM 2968 C C . LEU A 1 389 ? 2.993 -15.379 13.549 1.00 73.38 389 LEU A C 1
ATOM 2970 O O . LEU A 1 389 ? 3.203 -16.591 13.539 1.00 73.38 389 LEU A O 1
ATOM 2974 N N . ILE A 1 390 ? 2.489 -14.722 12.514 1.00 72.50 390 ILE A N 1
ATOM 2975 C CA . ILE A 1 390 ? 2.187 -15.357 11.228 1.00 72.50 390 ILE A CA 1
ATOM 2976 C C . ILE A 1 390 ? 3.427 -15.396 10.337 1.00 72.50 390 ILE A C 1
ATOM 2978 O O . ILE A 1 390 ? 4.414 -14.705 10.597 1.00 72.50 390 ILE A O 1
ATOM 2982 N N . LYS A 1 391 ? 3.377 -16.205 9.278 1.00 73.75 391 LYS A N 1
ATOM 2983 C CA . LYS A 1 391 ? 4.438 -16.258 8.271 1.00 73.75 391 LYS A CA 1
ATOM 2984 C C . LYS A 1 391 ? 4.638 -14.870 7.656 1.00 73.75 391 LYS A C 1
ATOM 2986 O O . LYS A 1 391 ? 3.675 -14.130 7.476 1.00 73.75 391 LYS A O 1
ATOM 2991 N N . HIS A 1 392 ? 5.886 -14.508 7.392 1.00 78.50 392 HIS A N 1
ATOM 2992 C CA . HIS A 1 392 ? 6.324 -13.197 6.907 1.00 78.50 392 HIS A CA 1
ATOM 2993 C C . HIS A 1 392 ? 6.103 -12.021 7.877 1.00 78.50 392 HIS A C 1
ATOM 2995 O O . HIS A 1 392 ? 6.464 -10.890 7.554 1.00 78.50 392 HIS A O 1
ATOM 3001 N N . GLN A 1 393 ? 5.598 -12.255 9.097 1.00 74.50 393 GLN A N 1
ATOM 3002 C CA . GLN A 1 393 ? 5.473 -11.200 10.105 1.00 74.50 393 GLN A CA 1
ATOM 3003 C C . GLN A 1 393 ? 6.853 -10.621 10.439 1.00 74.50 393 GLN A C 1
ATOM 3005 O O . GLN A 1 393 ? 7.746 -11.340 10.894 1.00 74.50 393 GLN A O 1
ATOM 3010 N N . HIS A 1 394 ? 7.014 -9.311 10.256 1.00 83.00 394 HIS A N 1
ATOM 3011 C CA . HIS A 1 394 ? 8.235 -8.607 10.638 1.00 83.00 394 HIS A CA 1
ATOM 3012 C C . HIS A 1 394 ? 8.303 -8.375 12.152 1.00 83.00 394 HIS A C 1
ATOM 3014 O O . HIS A 1 394 ? 7.286 -8.115 12.803 1.00 83.00 394 HIS A O 1
ATOM 3020 N N . LEU A 1 395 ? 9.519 -8.443 12.695 1.00 85.44 395 LEU A N 1
ATOM 3021 C CA . LEU A 1 395 ? 9.852 -8.221 14.100 1.00 85.44 395 LEU A CA 1
ATOM 3022 C C . LEU A 1 395 ? 11.284 -7.703 14.266 1.00 85.44 395 LEU A C 1
ATOM 3024 O O . LEU A 1 395 ? 12.115 -7.851 13.370 1.00 85.44 395 LEU A O 1
ATOM 3028 N N . ILE A 1 396 ? 11.588 -7.118 15.423 1.00 86.12 396 ILE A N 1
ATOM 3029 C CA . ILE A 1 396 ? 12.951 -6.749 15.814 1.00 86.12 396 ILE A CA 1
ATOM 3030 C C . ILE A 1 396 ? 13.498 -7.852 16.716 1.00 86.12 396 ILE A C 1
ATOM 3032 O O . ILE A 1 396 ? 12.927 -8.132 17.765 1.00 86.12 396 ILE A O 1
ATOM 3036 N N . VAL A 1 397 ? 14.611 -8.466 16.336 1.00 89.81 397 VAL A N 1
ATOM 3037 C CA . VAL A 1 397 ? 15.410 -9.317 17.220 1.00 89.81 397 VAL A CA 1
ATOM 3038 C C . VAL A 1 397 ? 16.282 -8.408 18.066 1.00 89.81 397 VAL A C 1
ATOM 3040 O O . VAL A 1 397 ? 17.149 -7.729 17.522 1.00 89.81 397 VAL A O 1
ATOM 3043 N N . LEU A 1 398 ? 16.006 -8.363 19.368 1.00 87.12 398 LEU A N 1
ATOM 3044 C CA . LEU A 1 398 ? 16.727 -7.542 20.336 1.00 87.12 398 LEU A CA 1
ATOM 3045 C C . LEU A 1 398 ? 18.073 -8.176 20.673 1.00 87.12 398 LEU A C 1
ATOM 3047 O O . LEU A 1 398 ? 19.092 -7.525 20.502 1.00 87.12 398 LEU A O 1
ATOM 3051 N N . ASP A 1 399 ? 18.060 -9.454 21.058 1.00 82.50 399 ASP A N 1
ATOM 3052 C CA . ASP A 1 399 ? 19.255 -10.227 21.392 1.00 82.50 399 ASP A CA 1
ATOM 3053 C C . ASP A 1 399 ? 19.046 -11.710 21.053 1.00 82.50 399 ASP A C 1
ATOM 3055 O O . ASP A 1 399 ? 17.955 -12.267 21.231 1.00 82.50 399 ASP A O 1
ATOM 3059 N N . GLU A 1 400 ? 20.106 -12.380 20.609 1.00 74.00 400 GLU A N 1
ATOM 3060 C CA . GLU A 1 400 ? 20.159 -13.842 20.576 1.00 74.00 400 GLU A CA 1
ATOM 3061 C C . GLU A 1 400 ? 20.632 -14.326 21.947 1.00 74.00 400 GLU A C 1
ATOM 3063 O O . GLU A 1 400 ? 21.699 -13.939 22.420 1.00 74.00 400 GLU A O 1
ATOM 3068 N N . LEU A 1 401 ? 19.802 -15.114 22.631 1.00 70.19 401 LEU A N 1
ATOM 3069 C CA . LEU A 1 401 ? 20.099 -15.533 23.996 1.00 70.19 401 LEU A CA 1
ATOM 3070 C C . LEU A 1 401 ? 21.129 -16.666 24.016 1.00 70.19 401 LEU A C 1
ATOM 3072 O O . LEU A 1 401 ? 21.105 -17.551 23.164 1.00 70.19 401 LEU A O 1
ATOM 3076 N N . ASP A 1 402 ? 21.907 -16.743 25.099 1.00 58.69 402 ASP A N 1
ATOM 3077 C CA . ASP A 1 402 ? 22.772 -17.897 25.410 1.00 58.69 402 ASP A CA 1
ATOM 3078 C C . ASP A 1 402 ? 21.984 -19.209 25.631 1.00 58.69 402 ASP A C 1
ATOM 3080 O O . ASP A 1 402 ? 22.565 -20.290 25.748 1.00 58.69 402 ASP A O 1
ATOM 3084 N N . VAL A 1 403 ? 20.648 -19.141 25.695 1.00 65.12 403 VAL A N 1
ATOM 3085 C CA . VAL A 1 403 ? 19.770 -20.316 25.715 1.00 65.12 403 VAL A CA 1
ATOM 3086 C C . VAL A 1 403 ? 19.631 -20.842 24.279 1.00 65.12 403 VAL A C 1
ATOM 3088 O O . VAL A 1 403 ? 19.059 -20.140 23.440 1.00 65.12 403 VAL A O 1
ATOM 3091 N N . PRO A 1 404 ? 20.085 -22.074 23.970 1.00 72.31 404 PRO A N 1
ATOM 3092 C CA . PRO A 1 404 ? 20.138 -22.560 22.595 1.00 72.31 404 PRO A CA 1
ATOM 3093 C C . PRO A 1 404 ? 18.780 -22.495 21.889 1.00 72.31 404 PRO A C 1
ATOM 3095 O O . PRO A 1 404 ? 17.795 -23.069 22.357 1.00 72.31 404 PRO A O 1
ATOM 3098 N N . GLY A 1 405 ? 18.751 -21.819 20.740 1.00 81.81 405 GLY A N 1
ATOM 3099 C CA . GLY A 1 405 ? 17.596 -21.782 19.843 1.00 81.81 405 GLY A CA 1
ATOM 3100 C C . GLY A 1 405 ? 16.539 -20.726 20.164 1.00 81.81 405 GLY A C 1
ATOM 3101 O O . GLY A 1 405 ? 15.493 -20.751 19.522 1.00 81.81 405 GLY A O 1
ATOM 3102 N N . TRP A 1 406 ? 16.780 -19.802 21.102 1.00 89.56 406 TRP A N 1
ATOM 3103 C CA . TRP A 1 406 ? 15.839 -18.727 21.431 1.00 89.56 406 TRP A CA 1
ATOM 3104 C C . TRP A 1 406 ? 16.365 -17.341 21.064 1.00 89.56 406 TRP A C 1
ATOM 3106 O O . TRP A 1 406 ? 17.502 -16.988 21.359 1.00 89.56 406 TRP A O 1
ATOM 3116 N N . ALA A 1 407 ? 15.488 -16.527 20.484 1.00 90.88 407 ALA A N 1
ATOM 3117 C CA . ALA A 1 407 ? 15.712 -15.110 20.243 1.00 90.88 407 ALA A CA 1
ATOM 3118 C C . ALA A 1 407 ? 14.781 -14.280 21.131 1.00 90.88 407 ALA A C 1
ATOM 3120 O O . ALA A 1 407 ? 13.588 -14.586 21.238 1.00 90.88 407 ALA A O 1
ATOM 3121 N N . HIS A 1 408 ? 15.321 -13.231 21.751 1.00 92.12 408 HIS A N 1
ATOM 3122 C CA . HIS A 1 408 ? 14.532 -12.174 22.367 1.00 92.12 408 HIS A CA 1
ATOM 3123 C C . HIS A 1 408 ? 14.091 -11.208 21.273 1.00 92.12 408 HIS A C 1
ATOM 3125 O O . HIS A 1 408 ? 14.920 -10.667 20.542 1.00 92.12 408 HIS A O 1
ATOM 3131 N N . VAL A 1 409 ? 12.786 -11.022 21.124 1.00 89.94 409 VAL A N 1
ATOM 3132 C CA . VAL A 1 409 ? 12.210 -10.268 20.019 1.00 89.94 409 VAL A CA 1
ATOM 3133 C C . VAL A 1 409 ? 11.140 -9.303 20.490 1.00 89.94 409 VAL A C 1
ATOM 3135 O O . VAL A 1 409 ? 10.443 -9.526 21.479 1.00 89.94 409 VAL A O 1
ATOM 3138 N N . LYS A 1 410 ? 10.970 -8.248 19.709 1.00 83.50 410 LYS A N 1
ATOM 3139 C CA . LYS A 1 410 ? 9.973 -7.217 19.905 1.00 83.50 410 LYS A CA 1
ATOM 3140 C C . LYS A 1 410 ? 9.144 -7.033 18.647 1.00 83.50 410 LYS A C 1
ATOM 3142 O O . LYS A 1 410 ? 9.662 -6.936 17.535 1.00 83.50 410 LYS A O 1
ATOM 3147 N N . THR A 1 411 ? 7.842 -6.960 18.859 1.00 72.75 411 THR A N 1
ATOM 3148 C CA . THR A 1 411 ? 6.858 -6.465 17.903 1.00 72.75 411 THR A CA 1
ATOM 3149 C C . THR A 1 411 ? 6.272 -5.147 18.404 1.00 72.75 411 THR A C 1
ATOM 3151 O O . THR A 1 411 ? 6.511 -4.764 19.550 1.00 72.75 411 THR A O 1
ATOM 3154 N N . ASP A 1 412 ? 5.449 -4.477 17.598 1.00 64.00 412 ASP A N 1
ATOM 3155 C CA . ASP A 1 412 ? 4.731 -3.276 18.043 1.00 64.00 412 ASP A CA 1
ATOM 3156 C C . ASP A 1 412 ? 3.667 -3.586 19.110 1.00 64.00 412 ASP A C 1
ATOM 3158 O O . ASP A 1 412 ? 3.226 -2.678 19.812 1.00 64.00 412 ASP A O 1
ATOM 3162 N N . ALA A 1 413 ? 3.266 -4.855 19.256 1.00 52.91 413 ALA A N 1
ATOM 3163 C CA . ALA A 1 413 ? 2.195 -5.286 20.157 1.00 52.91 413 ALA A CA 1
ATOM 3164 C C . ALA A 1 413 ? 2.684 -6.092 21.373 1.00 52.91 413 ALA A C 1
ATOM 3166 O O . ALA A 1 413 ? 1.949 -6.255 22.347 1.00 52.91 413 ALA A O 1
ATOM 3167 N N . ALA A 1 414 ? 3.885 -6.666 21.306 1.00 69.12 414 ALA A N 1
ATOM 3168 C CA . ALA A 1 414 ? 4.412 -7.556 22.334 1.00 69.12 414 ALA A CA 1
ATOM 3169 C C . ALA A 1 414 ? 5.931 -7.724 22.224 1.00 69.12 414 ALA A C 1
ATOM 3171 O O . ALA A 1 414 ? 6.481 -7.802 21.126 1.00 69.12 414 ALA A O 1
ATOM 3172 N N . GLU A 1 415 ? 6.582 -7.871 23.371 1.00 84.38 415 GLU A N 1
ATOM 3173 C CA . GLU A 1 415 ? 7.987 -8.254 23.513 1.00 84.38 415 GLU A CA 1
ATOM 3174 C C . GLU A 1 415 ? 8.049 -9.624 24.201 1.00 84.38 415 GLU A C 1
ATOM 3176 O O . GLU A 1 415 ? 7.227 -9.928 25.072 1.00 84.38 415 GLU A O 1
ATOM 3181 N N . GLY A 1 416 ? 8.961 -10.490 23.770 1.00 87.12 416 GLY A N 1
ATOM 3182 C CA . GLY A 1 416 ? 9.056 -11.850 24.287 1.00 87.12 416 GLY A CA 1
ATOM 3183 C C . GLY A 1 416 ? 10.072 -12.700 23.538 1.00 87.12 416 GLY A C 1
ATOM 3184 O O . GLY A 1 416 ? 10.966 -12.194 22.875 1.00 87.12 416 GLY A O 1
ATOM 3185 N N . TYR A 1 417 ? 9.933 -14.016 23.631 1.00 91.38 417 TYR A N 1
ATOM 3186 C CA . TYR A 1 417 ? 10.919 -14.967 23.133 1.00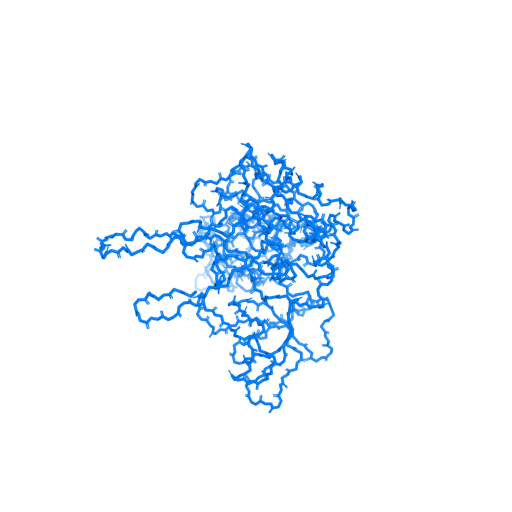 91.38 417 TYR A CA 1
ATOM 3187 C C . TYR A 1 417 ? 10.318 -15.902 22.089 1.00 91.38 417 TYR A C 1
ATOM 3189 O O . TYR A 1 417 ? 9.232 -16.445 22.291 1.00 91.38 417 TYR A O 1
ATOM 3197 N N . VAL A 1 418 ? 11.030 -16.119 20.988 1.00 91.81 418 VAL A N 1
ATOM 3198 C CA . VAL A 1 418 ? 10.662 -17.069 19.923 1.00 91.81 418 VAL A CA 1
ATOM 3199 C C . VAL A 1 418 ? 11.814 -18.012 19.625 1.00 91.81 418 VAL A C 1
ATOM 3201 O O . VAL A 1 418 ? 12.960 -17.737 19.974 1.00 91.81 418 VAL A O 1
ATOM 3204 N N . MET A 1 419 ? 11.514 -19.111 18.939 1.00 89.88 419 MET A N 1
ATOM 3205 C CA . MET A 1 419 ? 12.548 -20.000 18.422 1.00 89.88 419 MET A CA 1
ATOM 3206 C C . MET A 1 419 ? 13.259 -19.332 17.236 1.00 89.88 419 MET A C 1
ATOM 3208 O O . MET A 1 419 ? 12.622 -19.019 16.230 1.00 89.88 419 MET A O 1
ATOM 3212 N N . SER A 1 420 ? 14.572 -19.126 17.349 1.00 89.19 420 SER A N 1
ATOM 3213 C CA . SER A 1 420 ? 15.378 -18.395 16.360 1.00 89.19 420 SER A CA 1
ATOM 3214 C C . SER A 1 420 ? 15.459 -19.099 15.002 1.00 89.19 420 SER A C 1
ATOM 3216 O O . SER A 1 420 ? 15.656 -18.443 13.985 1.00 89.19 420 SER A O 1
ATOM 3218 N N . SER A 1 421 ? 15.228 -20.416 14.957 1.00 89.38 421 SER A N 1
ATOM 3219 C CA . SER A 1 421 ? 15.187 -21.208 13.718 1.00 89.38 421 SER A CA 1
ATOM 3220 C C . SER A 1 421 ? 14.093 -20.783 12.736 1.00 89.38 421 SER A C 1
ATOM 3222 O O . SER A 1 421 ? 14.180 -21.122 11.561 1.00 89.38 421 SER A O 1
ATOM 3224 N N . TYR A 1 422 ? 13.071 -20.068 13.212 1.00 90.31 422 TYR A N 1
ATOM 3225 C CA . TYR A 1 422 ? 11.968 -19.559 12.393 1.00 90.31 422 TYR A CA 1
ATOM 3226 C C . TYR A 1 422 ? 12.126 -18.076 12.060 1.00 90.31 422 TYR A C 1
ATOM 3228 O O . TYR A 1 422 ? 11.160 -17.421 11.684 1.00 90.31 422 TYR A O 1
ATOM 3236 N N . LEU A 1 423 ? 13.317 -17.511 12.257 1.00 90.56 423 LEU A N 1
ATOM 3237 C CA . LEU A 1 423 ? 13.592 -16.115 11.962 1.00 90.56 423 LEU A CA 1
ATOM 3238 C C . LEU A 1 423 ? 14.567 -16.011 10.800 1.00 90.56 423 LEU A C 1
ATOM 3240 O O . LEU A 1 423 ? 15.677 -16.540 10.848 1.00 90.56 423 LEU A O 1
ATOM 3244 N N . GLN A 1 424 ? 14.177 -15.260 9.777 1.00 90.12 424 GLN A N 1
ATOM 3245 C CA . GLN A 1 424 ? 15.082 -14.850 8.719 1.00 90.12 424 GLN A CA 1
ATOM 3246 C C . GLN A 1 424 ? 15.432 -13.379 8.893 1.00 90.12 424 GLN A C 1
ATOM 3248 O O . GLN A 1 424 ? 14.580 -12.499 8.773 1.00 90.12 424 GLN A O 1
ATOM 3253 N N . LYS A 1 425 ? 16.712 -13.102 9.151 1.00 88.56 425 LYS A N 1
ATOM 3254 C CA . LYS A 1 425 ? 17.235 -11.736 9.199 1.00 88.56 425 LYS A CA 1
ATOM 3255 C C . LYS A 1 425 ? 16.965 -11.032 7.870 1.00 88.56 425 LYS A C 1
ATOM 3257 O O . LYS A 1 425 ? 17.427 -11.477 6.817 1.00 88.56 425 LYS A O 1
ATOM 3262 N N . LEU A 1 426 ? 16.245 -9.917 7.929 1.00 80.62 426 LEU A N 1
ATOM 3263 C CA . LEU A 1 426 ? 16.027 -9.067 6.772 1.00 80.62 426 LEU A CA 1
ATOM 3264 C C . LEU A 1 426 ? 17.321 -8.311 6.489 1.00 80.62 426 LEU A C 1
ATOM 3266 O O . LEU A 1 426 ? 17.958 -7.763 7.391 1.00 80.62 426 LEU A O 1
ATOM 3270 N N . LYS A 1 427 ? 17.735 -8.287 5.222 1.00 70.50 427 LYS A N 1
ATOM 3271 C CA . LYS A 1 427 ? 18.854 -7.442 4.812 1.00 70.50 427 LYS A CA 1
ATOM 3272 C C . LYS A 1 427 ? 18.411 -5.993 4.974 1.00 70.50 427 LYS A C 1
ATOM 3274 O O . LYS A 1 427 ? 17.528 -5.543 4.250 1.00 70.50 427 LYS A O 1
ATOM 3279 N N . THR A 1 428 ? 19.025 -5.261 5.899 1.00 52.47 428 THR A N 1
ATOM 3280 C CA . THR A 1 428 ? 18.992 -3.802 5.856 1.00 52.47 428 THR A CA 1
ATOM 3281 C C . THR A 1 428 ? 19.563 -3.394 4.506 1.00 52.47 428 THR A C 1
ATOM 3283 O O . THR A 1 428 ? 20.698 -3.744 4.177 1.00 52.47 428 THR A O 1
ATOM 3286 N N . GLY A 1 429 ? 18.745 -2.731 3.687 1.00 38.97 429 GLY A N 1
ATOM 3287 C CA . GLY A 1 429 ? 19.220 -2.121 2.456 1.00 38.97 429 GLY A CA 1
ATOM 3288 C C . GLY A 1 429 ? 20.380 -1.206 2.817 1.00 38.97 429 GLY A C 1
ATOM 3289 O O . GLY A 1 429 ? 20.198 -0.220 3.531 1.00 38.97 429 GLY A O 1
ATOM 3290 N N . GLY A 1 430 ? 21.588 -1.574 2.389 1.00 28.25 430 GLY A N 1
ATOM 3291 C CA . GLY A 1 430 ? 22.668 -0.608 2.300 1.00 28.25 430 GLY A CA 1
ATOM 3292 C C . GLY A 1 430 ? 22.150 0.551 1.457 1.00 28.25 430 GLY A C 1
ATOM 3293 O O . GLY A 1 430 ? 21.559 0.307 0.405 1.00 28.25 430 GLY A O 1
ATOM 3294 N N . LYS A 1 431 ? 22.285 1.761 2.002 1.00 31.66 431 LYS A N 1
ATOM 3295 C CA . LYS A 1 431 ? 21.966 3.022 1.329 1.00 31.66 431 LYS A CA 1
ATOM 3296 C C . LYS A 1 431 ? 22.432 3.056 -0.120 1.00 31.66 431 LYS A C 1
ATOM 3298 O O . LYS A 1 431 ? 23.536 2.524 -0.382 1.00 31.66 431 LYS A O 1
#

Radius of gyration: 25.79 Å; chains: 1; bounding box: 64×54×73 Å

Foldseek 3Di:
DDDDPNDDDDADDDQLLQQQLQFLCQQAPLPFFLQLLLLSLQLLSLQQVVQQPPPDPGGDDCAQQGTPGQGHDPVSVSSNVSSVVCPQKYKDFPNHRFNSDEAQALQQWFDAPVLQDPDDHPRLQADTGGQVLSVVQPQFDKFKFKQWFQRPPAQPLRLVQVLVQVCPDPLCVVVQFDSDPVFKDFRGWPDKDFDDFSDDPPGQLGFKIKTKTWMWGWHDDPNDTDDTDTSGIDIGIDTVPPRPCVSRVGDQPNPSNWRWDWDDDPTIIMIMTGDDFDRQFQHSSSSSRCVPVVVDGSVRRNCVRGVNIDIDRDDSCVVPDPPPPPDDDDDDDDDDDDDDGHGGYTGHAAGPPDQDVPKAKWFFADDDASAWWFFFAAQDPPGDGSDTHGGRRMWIFNDDDPPPQKTFIDGSSDTGITGCVRIDTDDDPDD

Secondary structure (DSSP, 8-state):
-EEETTEEE------HHHHHHTTHHHHS-TTS-HHHHHHHHHHHHHHHHHH--TTSS-SS-SSTTS-------TT-HHHHHHHHHTTTEEEEETTEE----EESB-TTB-B-HHHHSSS---GGG----B-HHHHH-TTS-EEEEEEETTSTT--HHHHHHHHHHHHTSHHHHHTT----GGGEEEEEEEEEEEEEESSSTT---EEEEEEEEEEEE--EETTEE---EEEEEEEEEEEIIIIIHHHHT--SSSSS-PEEEEEE-SSEEEEEEE-BS--BSEEHHHHHHHHHTS---HHHHHHHHSTT-EEEE--GGGG-------------------PPPPPPPPPPPPP-TTPPTT-EEEEE-SS-TT-EEEEESSSSTTSPEEEEEETT-EEEEEEE-SSTTEEEEE-SS-EEEEEGGGEEE------

Sequence (431 aa):
MTAEEGKIRPVISLALEDYLLGVVPYEMNDSFPPEALKAQAVCARTYAVRHMNRTRDYDVVDTTNDQVFKGVSASNKNAAKAVSDTAGIVVTVNGKIADGFYSASNGGQTEIPENVWKGKTDADCYAVVDDPWDLANPDSLTRSAVLMKDGTGLYRWMTRLIREAVFSEDAWISGGFTGGESEFRIDRIESVSLKKPKYAAPSRLYTEMEMKLDVSGRKVTGGTIGPFIPAGSFTITLKLFPDVLAALGIEISGNGNEIVTVNETKTLFQITAGRYGHGVGLSQRGAQWMASEGKKSFEEIIRFYFPGSELRKMNTQDLAPVSVPEILIPHIADESEEIEPAPQATLMPVTDKNIPDGAYMAAVEGIDDGSTLNLRSRPSMASQVVMRLIKHQHLIVLDELDVPGWAHVKTDAAEGYVMSSYLQKLKTGGK